Protein AF-A0A3A0BZ25-F1 (afdb_monomer_lite)

Secondary structure (DSSP, 8-state):
--GGG--EEGGG-B-PPPSSTTS----BSEEEEEEEEEPPTT-TTS-SEEEEEEEEEEEEEEEEEEEEEE--EE----TTS---EE-EEEEEEEEEETTEEEEEEEES-----GGGPPEEEEEEEEEEEEEEEEEEEESSSTT---HHHHHHHEEEEEEESSPPPPPEE---EEEEEE--SPPTT-EEEEETTEEEEE-SSEEEEEESSSSSEEEEEE-TTSSS---S--B--BTTB--EEEEEEETTS--SB-SSSEE--EEEEEEETTEEEEEEEEGGGTEEEEEEEEE-SSEEEEEEEEEESS-EEEEEEEEEEEEE-TTT---EEESPBP-SSBTTEEPSSEEEEETTTEEEEEEEEEE--EEEEEEEGGGTEEEEEEESS-EE-TTS-EEE-SEEEEEEEEEEE--------TT--HHHHHHHHHHTGGG--EETTTTEE-SSTTSPP-GGGHHHHHHHHHHH-EEETTEEGGGG-

Sequence (481 aa):
MKMKDMMMDMLQLADHTPPMGDLFSHQRLAFTRALWTERLPGEAQAPQRRIIHSRVLQCHGPARLQRLGVRPAQGYHKCGSYQDLDWITSFRLLVWQEGQWRVHVKNGEVNAALDGQTQWFDLNGITTSAVIIEGRRAGIDNWWPSWNLVSGTFVLEGELLSDLAPRQERTLTSESISLTPAPKGITVERSAGEVRFRTRYLQVGFYLNRAGFSFLGIDESGRGNTDENILFLQAGSFAQGVMLHPVDSWPLAAPILRYEVQGATRVQGNRVTYDLEIPHAGQRYHLEWEIEEDRLMLHATRKATQDVAAWQSSAWFIGLRPTVSPTHVIGKIARTGETGLLELPLLLHAPRYGTLRIETLQGQALWRADTYRPMDLTTSELKLGELPQPEGHYLLPAGTFESVIQFKLVRPALSLAANTPPPIAAAIQKCAFTSLTYRPDTATLSNNGASMHCPICMDNWSAITTRMGKVLPHLHAVDLL

Foldseek 3Di:
DDQFPDKFQLQQAADDAFPVNVPGPSHHQKDKFKFWDADDVLPPVAPRIDIWMKIKGAAQAKWWWFKKWFWWWFFDDAVPDDTDTKGQQWKWKWFDDPNDTDTQDTDNGDDHPDPGDIDMDTSPRDMGRMMIIIRQAMDPVGRYGDRRGNSPTMTIIIGDPDDGDAFADFWAAADAADQPPADPQWDWDDDDQWIWIFHLAWIWIAGFGDGFTPFTFGALPSRRPRPDGQFDDDVQFAQKAWWFAFRRRGTQPHGHGHPPKYYGWHHDNQKIWTWIDSVVQQKIKIWIWGDDNFKIKIKIKIAHPFKTWTLDGFRIKTKGAVVRFLWAKAADWDSHATWQKHADFIWTDGAPGFIWTKGWPDFGWIWGWAQPVSSNIIMIGIGFQWDHHNNRITMRGHGMTIIMMMTGTDWQDADDDPPQDPVRVVVCRNCLVVLLQFERNNLAHDPHNHHDRHPVCVVVQCVNQVRSADPDPPDGSNSSD

Radius of gyration: 23.15 Å; chains: 1; bounding box: 54×55×59 Å

Structure (mmCIF, N/CA/C/O backbone):
data_AF-A0A3A0BZ25-F1
#
_entry.id   AF-A0A3A0BZ25-F1
#
loop_
_atom_site.group_PDB
_atom_site.id
_atom_site.type_symbol
_atom_site.label_atom_id
_atom_site.label_alt_id
_atom_site.label_comp_id
_atom_site.label_asym_id
_atom_site.label_entity_id
_atom_site.label_seq_id
_atom_site.pdbx_PDB_ins_code
_atom_site.Cartn_x
_atom_site.Cartn_y
_atom_site.Cartn_z
_atom_site.occupancy
_atom_site.B_iso_or_equiv
_atom_site.auth_seq_id
_atom_site.auth_comp_id
_atom_site.auth_asym_id
_atom_site.auth_atom_id
_atom_site.pdbx_PDB_model_num
ATOM 1 N N . MET A 1 1 ? 28.198 22.411 -10.133 1.00 39.50 1 MET A N 1
ATOM 2 C CA . MET A 1 1 ? 28.112 21.707 -11.430 1.00 39.50 1 MET A CA 1
ATOM 3 C C . MET A 1 1 ? 26.668 21.248 -11.577 1.00 39.50 1 MET A C 1
ATOM 5 O O . MET A 1 1 ? 26.209 20.529 -10.701 1.00 39.50 1 MET A O 1
ATOM 9 N N . LYS A 1 2 ? 25.897 21.784 -12.534 1.00 39.19 2 LYS A N 1
ATOM 10 C CA . LYS A 1 2 ? 24.473 21.427 -12.681 1.00 39.19 2 LYS A CA 1
ATOM 11 C C . LYS A 1 2 ? 24.388 19.957 -13.113 1.00 39.19 2 LYS A C 1
ATOM 13 O O . LYS A 1 2 ? 25.092 19.577 -14.036 1.00 39.19 2 LYS A O 1
ATOM 18 N N . MET A 1 3 ? 23.542 19.157 -12.467 1.00 53.31 3 MET A N 1
ATOM 19 C CA . MET A 1 3 ? 23.336 17.715 -12.715 1.00 53.31 3 MET A CA 1
ATOM 20 C C . MET A 1 3 ? 22.867 17.349 -14.143 1.00 53.31 3 MET A C 1
ATOM 22 O O . MET A 1 3 ? 22.606 16.181 -14.406 1.00 53.31 3 MET A O 1
ATOM 26 N N . LYS A 1 4 ? 22.730 18.323 -15.051 1.00 49.53 4 LYS A N 1
ATOM 27 C CA . LYS A 1 4 ? 21.923 18.223 -16.273 1.00 49.53 4 LYS A CA 1
ATOM 28 C C . LYS A 1 4 ? 22.543 17.449 -17.443 1.00 49.53 4 LYS A C 1
ATOM 30 O O . LYS A 1 4 ? 21.804 17.180 -18.372 1.00 49.53 4 LYS A O 1
ATOM 35 N N . ASP A 1 5 ? 23.817 17.049 -17.374 1.00 54.12 5 ASP A N 1
ATOM 36 C CA . ASP A 1 5 ? 24.517 16.389 -18.498 1.00 54.12 5 ASP A CA 1
ATOM 37 C C . ASP A 1 5 ? 25.295 15.112 -18.098 1.00 54.12 5 ASP A C 1
ATOM 39 O O . ASP A 1 5 ? 26.156 14.640 -18.841 1.00 54.12 5 ASP A O 1
ATOM 43 N N . MET A 1 6 ? 25.061 14.553 -16.904 1.00 70.62 6 MET A N 1
ATOM 44 C CA . MET A 1 6 ? 25.774 13.352 -16.446 1.00 70.62 6 MET A CA 1
ATOM 45 C C . MET A 1 6 ? 24.875 12.124 -16.575 1.00 70.62 6 MET A C 1
ATOM 47 O O . MET A 1 6 ? 23.896 12.005 -15.838 1.00 70.62 6 MET A O 1
ATOM 51 N N . MET A 1 7 ? 25.228 11.197 -17.475 1.00 85.19 7 MET A N 1
ATOM 52 C CA . MET A 1 7 ? 24.592 9.877 -17.512 1.00 85.19 7 MET A CA 1
ATOM 53 C C . MET A 1 7 ? 24.707 9.214 -16.138 1.00 85.19 7 MET A C 1
ATOM 55 O O . MET A 1 7 ? 25.798 9.117 -15.571 1.00 85.19 7 MET A O 1
ATOM 59 N N . MET A 1 8 ? 23.575 8.766 -15.607 1.00 93.31 8 MET A N 1
ATOM 60 C CA . MET A 1 8 ? 23.477 8.150 -14.287 1.00 93.31 8 MET A CA 1
ATOM 61 C C . MET A 1 8 ? 22.591 6.907 -14.331 1.00 93.31 8 MET A C 1
ATOM 63 O O . MET A 1 8 ? 21.730 6.789 -15.202 1.00 93.31 8 MET A O 1
ATOM 67 N N . ASP A 1 9 ? 22.772 5.998 -13.369 1.00 96.00 9 ASP A N 1
ATOM 68 C CA . ASP A 1 9 ? 21.792 4.936 -13.130 1.00 96.00 9 ASP A CA 1
ATOM 69 C C . ASP A 1 9 ? 20.552 5.544 -12.466 1.00 96.00 9 ASP A C 1
ATOM 71 O O . ASP A 1 9 ? 20.516 5.810 -11.260 1.00 96.00 9 ASP A O 1
ATOM 75 N N . MET A 1 10 ? 19.519 5.751 -13.274 1.00 96.31 10 MET A N 1
ATOM 76 C CA . MET A 1 10 ? 18.239 6.320 -12.880 1.00 96.31 10 MET A CA 1
ATOM 77 C C . MET A 1 10 ? 17.549 5.486 -11.790 1.00 96.31 10 MET A C 1
ATOM 79 O O . MET A 1 10 ? 16.780 6.032 -11.003 1.00 96.31 10 MET A O 1
ATOM 83 N N . LEU A 1 11 ? 17.850 4.184 -11.666 1.00 96.31 11 LEU A N 1
ATOM 84 C CA . LEU A 1 11 ? 17.300 3.325 -10.605 1.00 96.31 11 LEU A CA 1
ATOM 85 C C . LEU A 1 11 ? 17.969 3.530 -9.235 1.00 96.31 11 LEU A C 1
ATOM 87 O O . LEU A 1 11 ? 17.474 3.007 -8.228 1.00 96.31 11 LEU A O 1
ATOM 91 N N . GLN A 1 12 ? 19.076 4.278 -9.184 1.00 94.31 12 GLN A N 1
ATOM 92 C CA . GLN A 1 12 ? 19.750 4.703 -7.950 1.00 94.31 12 GLN A CA 1
ATOM 93 C C . GLN A 1 12 ? 19.468 6.166 -7.603 1.00 94.31 12 GLN A C 1
ATOM 95 O O . GLN A 1 12 ? 19.959 6.644 -6.581 1.00 94.31 12 GLN A O 1
ATOM 100 N N . LEU A 1 13 ? 18.688 6.872 -8.426 1.00 92.62 13 LEU A N 1
ATOM 101 C CA . LEU A 1 13 ? 18.383 8.278 -8.219 1.00 92.62 13 LEU A CA 1
ATOM 102 C C . LEU A 1 13 ? 17.672 8.475 -6.874 1.00 92.62 13 LEU A C 1
ATOM 104 O O . LEU A 1 13 ? 16.565 7.974 -6.647 1.00 92.62 13 LEU A O 1
ATOM 108 N N . ALA A 1 14 ? 18.348 9.191 -5.981 1.00 90.75 14 ALA A N 1
ATOM 109 C CA . ALA A 1 14 ? 17.822 9.563 -4.681 1.00 90.75 14 ALA A CA 1
ATOM 110 C C . ALA A 1 14 ? 16.887 10.770 -4.809 1.00 90.75 14 ALA A C 1
ATOM 112 O O . ALA A 1 14 ? 17.129 11.675 -5.609 1.00 90.75 14 ALA A O 1
ATOM 113 N N . ASP A 1 15 ? 15.842 10.787 -3.991 1.00 88.88 15 ASP A N 1
ATOM 114 C CA . ASP A 1 15 ? 15.071 11.998 -3.741 1.00 88.88 15 ASP A CA 1
ATOM 115 C C . ASP A 1 15 ? 15.826 12.907 -2.751 1.00 88.88 15 ASP A C 1
ATOM 117 O O . ASP A 1 15 ? 16.892 12.567 -2.223 1.00 88.88 15 ASP A O 1
ATOM 121 N N . HIS A 1 16 ? 15.274 14.083 -2.470 1.00 86.44 16 HIS A N 1
ATOM 122 C CA . HIS A 1 16 ? 15.745 14.930 -1.390 1.00 86.44 16 HIS A CA 1
ATOM 123 C C . HIS A 1 16 ? 15.721 14.177 -0.055 1.00 86.44 16 HIS A C 1
ATOM 125 O O . HIS A 1 16 ? 14.785 13.449 0.258 1.00 86.44 16 HIS A O 1
ATOM 131 N N . THR A 1 17 ? 16.722 14.406 0.792 1.00 79.56 17 THR A N 1
ATOM 132 C CA . THR A 1 17 ? 16.660 13.948 2.186 1.00 79.56 17 THR A CA 1
ATOM 133 C C . THR A 1 17 ? 15.542 14.681 2.939 1.00 79.56 17 THR A C 1
ATOM 135 O O . THR A 1 17 ? 15.181 15.788 2.537 1.00 79.56 17 THR A O 1
ATOM 138 N N . PRO A 1 18 ? 14.971 14.138 4.021 1.00 72.06 18 PRO A N 1
ATOM 139 C CA . PRO A 1 18 ? 14.066 14.893 4.884 1.00 72.06 18 PRO A CA 1
ATOM 140 C C . PRO A 1 18 ? 14.797 16.087 5.535 1.00 72.06 18 PRO A C 1
ATOM 142 O O . PRO A 1 18 ? 16.026 16.072 5.633 1.00 72.06 18 PRO A O 1
ATOM 145 N N . PRO A 1 19 ? 14.082 17.138 5.978 1.00 64.62 19 PRO A N 1
ATOM 146 C CA . PRO A 1 19 ? 14.694 18.334 6.569 1.00 64.62 19 PRO A CA 1
ATOM 147 C C . PRO A 1 19 ? 15.485 18.065 7.863 1.00 64.62 19 PRO A C 1
ATOM 149 O O . PRO A 1 19 ? 16.415 18.811 8.159 1.00 64.62 19 PRO A O 1
ATOM 152 N N . MET A 1 20 ? 15.177 16.992 8.601 1.00 64.62 20 MET A N 1
ATOM 153 C CA . MET A 1 20 ? 15.987 16.536 9.739 1.00 64.62 20 MET A CA 1
ATOM 154 C C . MET A 1 20 ? 17.086 15.597 9.230 1.00 64.62 20 MET A C 1
ATOM 156 O O . MET A 1 20 ? 16.900 14.387 9.141 1.00 64.62 20 MET A O 1
ATOM 160 N N . GLY A 1 21 ? 18.190 16.198 8.771 1.00 49.72 21 GLY A N 1
ATOM 161 C CA . GLY A 1 21 ? 19.246 15.556 7.976 1.00 49.72 21 GLY A CA 1
ATOM 162 C C . GLY A 1 21 ? 20.038 14.427 8.651 1.00 49.72 21 GLY A C 1
ATOM 163 O O . GLY A 1 21 ? 20.866 13.811 7.990 1.00 49.72 21 GLY A O 1
ATOM 164 N N . ASP A 1 22 ? 19.787 14.144 9.928 1.00 50.19 22 ASP A N 1
ATOM 165 C CA . ASP A 1 22 ? 20.276 12.982 10.679 1.00 50.19 22 ASP A CA 1
ATOM 166 C C . ASP A 1 22 ? 19.416 11.720 10.466 1.00 50.19 22 ASP A C 1
ATOM 168 O O . ASP A 1 22 ? 19.872 10.598 10.693 1.00 50.19 22 ASP A O 1
ATOM 172 N N . LEU A 1 23 ? 18.194 11.884 9.956 1.00 56.72 23 LEU A N 1
ATOM 173 C CA . LEU A 1 23 ? 17.273 10.805 9.612 1.00 56.72 23 LEU A CA 1
ATOM 174 C C . LEU A 1 23 ? 17.407 10.482 8.120 1.00 56.72 23 LEU A C 1
ATOM 176 O O . LEU A 1 23 ? 16.579 10.861 7.289 1.00 56.72 23 LEU A O 1
ATOM 180 N N . PHE A 1 24 ? 18.496 9.806 7.755 1.00 55.88 24 PHE A N 1
ATOM 181 C CA . PHE A 1 24 ? 18.719 9.352 6.382 1.00 55.88 24 PHE A CA 1
ATOM 182 C C . PHE A 1 24 ? 17.590 8.403 5.942 1.00 55.88 24 PHE A C 1
ATOM 184 O O . PHE A 1 24 ? 17.550 7.243 6.341 1.00 55.88 24 PHE A O 1
ATOM 191 N N . SER A 1 25 ? 16.670 8.878 5.095 1.00 63.22 25 SER A N 1
ATOM 192 C CA . SER A 1 25 ? 15.595 8.035 4.544 1.00 63.22 25 SER A CA 1
ATOM 193 C C . SER A 1 25 ? 16.056 7.157 3.375 1.00 63.22 25 SER A C 1
ATOM 195 O O . SER A 1 25 ? 15.334 6.243 2.989 1.00 63.22 25 SER A O 1
ATOM 197 N N . HIS A 1 26 ? 17.230 7.448 2.788 1.00 67.88 26 HIS A N 1
ATOM 198 C CA . HIS A 1 26 ? 17.757 6.830 1.559 1.00 67.88 26 HIS A CA 1
ATOM 199 C C . HIS A 1 26 ? 16.689 6.637 0.465 1.00 67.88 26 HIS A C 1
ATOM 201 O O . HIS A 1 26 ? 16.748 5.681 -0.312 1.00 67.88 26 HIS A O 1
ATOM 207 N N . GLN A 1 27 ? 15.697 7.535 0.417 1.00 78.94 27 GLN A N 1
ATOM 208 C CA . GLN A 1 27 ? 14.544 7.382 -0.452 1.00 78.94 27 GLN A CA 1
ATOM 209 C C . GLN A 1 27 ? 14.982 7.526 -1.906 1.00 78.94 27 GLN A C 1
ATOM 211 O O . GLN A 1 27 ? 15.635 8.497 -2.285 1.00 78.94 27 GLN A O 1
ATOM 216 N N . ARG A 1 28 ? 14.633 6.531 -2.716 1.00 89.38 28 ARG A N 1
ATOM 217 C CA . ARG A 1 28 ? 14.903 6.509 -4.152 1.00 89.38 28 ARG A CA 1
ATOM 218 C C . ARG A 1 28 ? 13.609 6.727 -4.907 1.00 89.38 28 ARG A C 1
ATOM 220 O O . ARG A 1 28 ? 12.548 6.315 -4.442 1.00 89.38 28 ARG A O 1
ATOM 227 N N . LEU A 1 29 ? 13.724 7.295 -6.101 1.00 92.25 29 LEU A N 1
ATOM 228 C CA . LEU A 1 29 ? 12.601 7.381 -7.038 1.00 92.25 29 LEU A CA 1
ATOM 229 C C . LEU A 1 29 ? 12.231 6.021 -7.634 1.00 92.25 29 LEU A C 1
ATOM 231 O O . LEU A 1 29 ? 11.152 5.851 -8.201 1.00 92.25 29 LEU A O 1
ATOM 235 N N . ALA A 1 30 ? 13.143 5.053 -7.527 1.00 94.31 30 ALA A N 1
ATOM 236 C CA . ALA A 1 30 ? 12.911 3.696 -7.964 1.00 94.31 30 ALA A CA 1
ATOM 237 C C . ALA A 1 30 ? 12.588 2.762 -6.800 1.00 94.31 30 ALA A C 1
ATOM 239 O O . ALA A 1 30 ? 13.326 2.665 -5.814 1.00 94.31 30 ALA A O 1
ATOM 240 N N . PHE A 1 31 ? 11.533 1.986 -6.986 1.00 92.44 31 PHE A N 1
ATOM 241 C CA . PHE A 1 31 ? 11.066 0.965 -6.062 1.00 92.44 31 PHE A CA 1
ATOM 242 C C . PHE A 1 31 ? 10.776 -0.312 -6.845 1.00 92.44 31 PHE A C 1
ATOM 244 O O . PHE A 1 31 ? 10.753 -0.327 -8.075 1.00 92.44 31 PHE A O 1
ATOM 251 N N . THR A 1 32 ? 10.620 -1.414 -6.133 1.00 94.12 32 THR A N 1
ATOM 252 C CA . THR A 1 32 ? 10.152 -2.661 -6.736 1.00 94.12 32 THR A CA 1
ATOM 253 C C . THR A 1 32 ? 8.692 -2.827 -6.333 1.00 94.12 32 THR A C 1
ATOM 255 O O . THR A 1 32 ? 8.269 -2.245 -5.336 1.00 94.12 32 THR A O 1
ATOM 258 N N . ARG A 1 33 ? 7.903 -3.565 -7.109 1.00 93.19 33 ARG A N 1
ATOM 259 C CA . ARG A 1 33 ? 6.533 -3.935 -6.744 1.00 93.19 33 ARG A CA 1
ATOM 260 C C . ARG A 1 33 ? 6.177 -5.321 -7.251 1.00 93.19 33 ARG A C 1
ATOM 262 O O . ARG A 1 33 ? 6.796 -5.808 -8.196 1.00 93.19 33 ARG A O 1
ATOM 269 N N . ALA A 1 34 ? 5.188 -5.942 -6.625 1.00 95.75 34 ALA A N 1
ATOM 270 C CA . ALA A 1 34 ? 4.682 -7.256 -6.994 1.00 95.75 34 ALA A CA 1
ATOM 271 C C . ALA A 1 34 ? 3.351 -7.107 -7.740 1.00 95.75 34 ALA A C 1
ATOM 273 O O . ALA A 1 34 ? 2.472 -6.361 -7.311 1.00 95.75 34 ALA A O 1
ATOM 274 N N . LEU A 1 35 ? 3.203 -7.813 -8.859 1.00 96.44 35 LEU A N 1
ATOM 275 C CA . LEU A 1 35 ? 2.036 -7.723 -9.736 1.00 96.44 35 LEU A CA 1
ATOM 276 C C . LEU A 1 35 ? 1.460 -9.105 -9.999 1.00 96.44 35 LEU A C 1
ATOM 278 O O . LEU A 1 35 ? 2.201 -10.045 -10.291 1.00 96.44 35 LEU A O 1
ATOM 282 N N . TRP A 1 36 ? 0.138 -9.204 -10.000 1.00 97.56 36 TRP A N 1
ATOM 283 C CA . TRP A 1 36 ? -0.544 -10.299 -10.666 1.00 97.56 36 TRP A CA 1
ATOM 284 C C . TRP A 1 36 ? -0.521 -10.088 -12.172 1.00 97.56 36 TRP A C 1
ATOM 286 O O . TRP A 1 36 ? -0.922 -9.043 -12.678 1.00 97.56 36 TRP A O 1
ATOM 296 N N . THR A 1 37 ? -0.098 -11.110 -12.903 1.00 96.62 37 THR A N 1
ATOM 297 C CA . THR A 1 37 ? -0.050 -11.068 -14.361 1.00 96.62 37 THR A CA 1
ATOM 298 C C . THR A 1 37 ? -0.545 -12.368 -14.972 1.00 96.62 37 THR A C 1
ATOM 300 O O . THR A 1 37 ? -0.518 -13.432 -14.342 1.00 96.62 37 THR A O 1
ATOM 303 N N . GLU A 1 38 ? -0.979 -12.269 -16.221 1.00 96.00 38 GLU A N 1
ATOM 304 C CA . GLU A 1 38 ? -1.323 -13.406 -17.061 1.00 96.00 38 GLU A CA 1
ATOM 305 C C . GLU A 1 38 ? -0.160 -13.772 -17.989 1.00 96.00 38 GLU A C 1
ATOM 307 O O . GLU A 1 38 ? 0.873 -13.091 -18.055 1.00 96.00 38 GLU A O 1
ATOM 312 N N . ARG A 1 39 ? -0.327 -14.881 -18.709 1.00 95.75 39 ARG A N 1
ATOM 313 C CA . ARG A 1 39 ? 0.593 -15.285 -19.773 1.00 95.75 39 ARG A CA 1
ATOM 314 C C . ARG A 1 39 ? 0.607 -14.240 -20.883 1.00 95.75 39 ARG A C 1
ATOM 316 O O . ARG A 1 39 ? -0.436 -13.870 -21.413 1.00 95.75 39 ARG A O 1
ATOM 323 N N . LEU A 1 40 ? 1.801 -13.839 -21.295 1.00 94.56 40 LEU A N 1
ATOM 324 C CA . LEU A 1 40 ? 2.005 -13.099 -22.539 1.00 94.56 40 LEU A CA 1
ATOM 325 C C . LEU A 1 40 ? 2.285 -14.061 -23.707 1.00 94.56 40 LEU A C 1
ATOM 327 O O . LEU A 1 40 ? 2.676 -15.211 -23.481 1.00 94.56 40 LEU A O 1
ATOM 331 N N . PRO A 1 41 ? 2.164 -13.604 -24.970 1.00 93.06 41 PRO A N 1
ATOM 332 C CA . PRO A 1 41 ? 2.653 -14.367 -26.115 1.00 93.06 41 PRO A CA 1
ATOM 333 C C . PRO A 1 41 ? 4.122 -14.774 -25.917 1.00 93.06 41 PRO A C 1
ATOM 335 O O . PRO A 1 41 ? 4.974 -13.906 -25.680 1.00 93.06 41 PRO A O 1
ATOM 338 N N . GLY A 1 42 ? 4.387 -16.084 -25.997 1.00 90.69 42 GLY A N 1
ATOM 339 C CA . GLY A 1 42 ? 5.683 -16.717 -25.704 1.00 90.69 42 GLY A CA 1
ATOM 340 C C . GLY A 1 42 ? 5.778 -17.410 -24.333 1.00 90.69 42 GLY A C 1
ATOM 341 O O . GLY A 1 42 ? 6.730 -18.141 -24.090 1.00 90.69 42 GLY A O 1
ATOM 342 N N . GLU A 1 43 ? 4.790 -17.254 -23.446 1.00 95.69 43 GLU A N 1
ATOM 343 C CA . GLU A 1 43 ? 4.816 -17.792 -22.072 1.00 95.69 43 GLU A CA 1
ATOM 344 C C . GLU A 1 43 ? 3.908 -19.025 -21.879 1.00 95.69 43 GLU A C 1
ATOM 346 O O . GLU A 1 43 ? 3.248 -19.171 -20.850 1.00 95.69 43 GLU A O 1
ATOM 351 N N . ALA A 1 44 ? 3.838 -19.930 -22.862 1.00 94.25 44 ALA A N 1
ATOM 352 C CA . ALA A 1 44 ? 2.912 -21.073 -22.824 1.00 94.25 44 ALA A CA 1
ATOM 353 C C . ALA A 1 44 ? 3.112 -21.990 -21.597 1.00 94.25 44 ALA A C 1
ATOM 355 O O . ALA A 1 44 ? 2.148 -22.557 -21.082 1.00 94.25 44 ALA A O 1
ATOM 356 N N . GLN A 1 45 ? 4.352 -22.099 -21.108 1.00 94.75 45 GLN A N 1
ATOM 357 C CA . GLN A 1 45 ? 4.716 -22.905 -19.937 1.00 94.75 45 GLN A CA 1
ATOM 358 C C . GLN A 1 45 ? 4.567 -22.168 -18.596 1.00 94.75 45 GLN A C 1
ATOM 360 O O . GLN A 1 45 ? 4.707 -22.795 -17.547 1.00 94.75 45 GLN A O 1
ATOM 365 N N . ALA A 1 46 ? 4.304 -20.857 -18.590 1.00 96.31 46 ALA A N 1
ATOM 366 C CA . ALA A 1 46 ? 4.102 -20.124 -17.343 1.00 96.31 46 ALA A CA 1
ATOM 367 C C . ALA A 1 46 ? 2.764 -20.518 -16.696 1.00 96.31 46 ALA A C 1
ATOM 369 O O . ALA A 1 46 ? 1.845 -20.932 -17.404 1.00 96.31 46 ALA A O 1
ATOM 370 N N . PRO A 1 47 ? 2.567 -20.370 -15.377 1.00 96.06 47 PRO A N 1
ATOM 371 C CA . PRO A 1 47 ? 1.228 -20.458 -14.796 1.00 96.06 47 PRO A CA 1
ATOM 372 C C . PRO A 1 47 ? 0.276 -19.433 -15.438 1.00 96.06 47 PRO A C 1
ATOM 374 O O . PRO A 1 47 ? 0.708 -18.347 -15.825 1.00 96.06 47 PRO A O 1
ATOM 377 N N . GLN A 1 48 ? -1.014 -19.774 -15.564 1.00 94.75 48 GLN A N 1
ATOM 378 C CA . GLN A 1 48 ? -2.009 -18.905 -16.217 1.00 94.75 48 GLN A CA 1
ATOM 379 C C . GLN A 1 48 ? -2.098 -17.531 -15.550 1.00 94.75 48 GLN A C 1
ATOM 381 O O . GLN A 1 48 ? -2.193 -16.522 -16.240 1.00 94.75 48 GLN A O 1
ATOM 386 N N . ARG A 1 49 ? -2.035 -17.514 -14.216 1.00 94.19 49 ARG A N 1
ATOM 387 C CA . ARG A 1 49 ? -2.037 -16.317 -13.383 1.00 94.19 49 ARG A CA 1
ATOM 388 C C . ARG A 1 49 ? -0.962 -16.480 -12.322 1.00 94.19 49 ARG A C 1
ATOM 390 O O . ARG A 1 49 ? -0.952 -17.492 -11.622 1.00 94.19 49 ARG A O 1
ATOM 397 N N . ARG A 1 50 ? -0.046 -15.522 -12.227 1.00 95.75 50 ARG A N 1
ATOM 398 C CA . ARG A 1 50 ? 1.114 -15.604 -11.329 1.00 95.75 50 ARG A CA 1
ATOM 399 C C . ARG A 1 50 ? 1.518 -14.240 -10.806 1.00 95.75 50 ARG A C 1
ATOM 401 O O . ARG A 1 50 ? 1.145 -13.225 -11.388 1.00 95.75 50 ARG A O 1
ATOM 408 N N . ILE A 1 51 ? 2.311 -14.252 -9.743 1.00 96.69 51 ILE A N 1
ATOM 409 C CA . ILE A 1 51 ? 2.991 -13.059 -9.254 1.00 96.69 51 ILE A CA 1
ATOM 410 C C . ILE A 1 51 ? 4.317 -12.920 -10.001 1.00 96.69 51 ILE A C 1
ATOM 412 O O . ILE A 1 51 ? 5.081 -13.880 -10.101 1.00 96.69 51 ILE A O 1
ATOM 416 N N . ILE A 1 52 ? 4.583 -11.723 -10.507 1.00 97.44 52 ILE A N 1
ATOM 417 C CA . ILE A 1 52 ? 5.910 -11.287 -10.946 1.00 97.44 52 ILE A CA 1
ATOM 418 C C . ILE A 1 52 ? 6.330 -10.064 -10.139 1.00 97.44 52 ILE A C 1
ATOM 420 O O . ILE A 1 52 ? 5.502 -9.424 -9.489 1.00 97.44 52 ILE A O 1
ATOM 424 N N . HIS A 1 53 ? 7.608 -9.713 -10.221 1.00 97.38 53 HIS A N 1
ATOM 425 C CA . HIS A 1 53 ? 8.116 -8.478 -9.649 1.00 97.38 53 HIS A CA 1
ATOM 426 C C . HIS A 1 53 ? 8.590 -7.536 -10.750 1.00 97.38 53 HIS A C 1
ATOM 428 O O . HIS A 1 53 ? 9.158 -7.960 -11.762 1.00 97.38 53 HIS A O 1
ATOM 434 N N . SER A 1 54 ? 8.378 -6.247 -10.520 1.00 97.38 54 SER A N 1
ATOM 435 C CA . SER A 1 54 ? 8.734 -5.190 -11.457 1.00 97.38 54 SER A CA 1
ATOM 436 C C . SER A 1 54 ? 9.547 -4.117 -10.764 1.00 97.38 54 SER A C 1
ATOM 438 O O . SER A 1 54 ? 9.189 -3.675 -9.672 1.00 97.38 54 SER A O 1
ATOM 440 N N . ARG A 1 55 ? 10.625 -3.673 -11.408 1.00 97.38 55 ARG A N 1
ATOM 441 C CA . ARG A 1 55 ? 11.382 -2.496 -10.989 1.00 97.38 55 ARG A CA 1
ATOM 442 C C . ARG A 1 55 ? 10.761 -1.272 -11.648 1.00 97.38 55 ARG A C 1
ATOM 444 O O . ARG A 1 55 ? 10.631 -1.232 -12.866 1.00 97.38 55 ARG A O 1
ATOM 451 N N . VAL A 1 56 ? 10.357 -0.296 -10.852 1.00 96.75 56 VAL A N 1
ATOM 452 C CA . VAL A 1 56 ? 9.655 0.903 -11.313 1.00 96.75 56 VAL A CA 1
ATOM 453 C C . VAL A 1 56 ? 10.511 2.129 -11.046 1.00 96.75 56 VAL A C 1
ATOM 455 O O . VAL A 1 56 ? 11.187 2.188 -10.023 1.00 96.75 56 VAL A O 1
ATOM 458 N N . LEU A 1 57 ? 10.465 3.100 -11.956 1.00 96.38 57 LEU A N 1
ATOM 459 C CA . LEU A 1 57 ? 11.037 4.433 -11.791 1.00 96.38 57 LEU A CA 1
ATOM 460 C C . LEU A 1 57 ? 9.921 5.479 -11.885 1.00 96.38 57 LEU A C 1
ATOM 462 O O . LEU A 1 57 ? 9.189 5.503 -12.876 1.00 96.38 57 LEU A O 1
ATOM 466 N N . GLN A 1 58 ? 9.824 6.339 -10.870 1.00 94.12 58 GLN A N 1
ATOM 467 C CA . GLN A 1 58 ? 8.843 7.425 -10.779 1.00 94.12 58 GLN A CA 1
ATOM 468 C C . GLN A 1 58 ? 9.565 8.767 -10.920 1.00 94.12 58 GLN A C 1
ATOM 470 O O . GLN A 1 58 ? 10.119 9.279 -9.948 1.00 94.12 58 GLN A O 1
ATOM 475 N N . CYS A 1 59 ? 9.629 9.335 -12.121 1.00 92.06 59 CYS A N 1
ATOM 476 C CA . CYS A 1 59 ? 10.284 10.628 -12.283 1.00 92.06 59 CYS A CA 1
ATOM 477 C C . CYS A 1 59 ? 9.324 11.763 -11.902 1.00 92.06 59 CYS A C 1
ATOM 479 O O . CYS A 1 59 ? 8.145 11.736 -12.232 1.00 92.06 59 CYS A O 1
ATOM 481 N N . HIS A 1 60 ? 9.849 12.809 -11.259 1.00 90.94 60 HIS A N 1
ATOM 482 C CA . HIS A 1 60 ? 9.081 14.030 -10.963 1.00 90.94 60 HIS A CA 1
ATOM 483 C C . HIS A 1 60 ? 8.756 14.856 -12.219 1.00 90.94 60 HIS A C 1
ATOM 485 O O . HIS A 1 60 ? 7.961 15.785 -12.167 1.00 90.94 60 HIS A O 1
ATOM 491 N N . GLY A 1 61 ? 9.398 14.535 -13.337 1.00 90.75 61 GLY A N 1
ATOM 492 C CA . GLY A 1 61 ? 9.185 15.133 -14.643 1.00 90.75 61 GLY A CA 1
ATOM 493 C C . GLY A 1 61 ? 9.918 14.315 -15.708 1.00 90.75 61 GLY A C 1
ATOM 494 O O . GLY A 1 61 ? 10.386 13.213 -15.413 1.00 90.75 61 GLY A O 1
ATOM 495 N N . PRO A 1 62 ? 10.017 14.808 -16.951 1.00 94.00 62 PRO A N 1
ATOM 496 C CA . PRO A 1 62 ? 10.606 14.043 -18.042 1.00 94.00 62 PRO A CA 1
ATOM 497 C C . PRO A 1 62 ? 12.074 13.659 -17.794 1.00 94.00 62 PRO A C 1
ATOM 499 O O . PRO A 1 62 ? 12.891 14.469 -17.349 1.00 94.00 62 PRO A O 1
ATOM 502 N N . ALA A 1 63 ? 12.416 12.428 -18.156 1.00 95.31 63 ALA A N 1
ATOM 503 C CA . ALA A 1 63 ? 13.765 11.885 -18.194 1.00 95.31 63 ALA A CA 1
ATOM 504 C C . ALA A 1 63 ? 14.048 11.295 -19.579 1.00 95.31 63 ALA A C 1
ATOM 506 O O . ALA A 1 63 ? 13.141 10.784 -20.240 1.00 95.31 63 ALA A O 1
ATOM 507 N N . ARG A 1 64 ? 15.310 11.354 -20.007 1.00 97.31 64 ARG A N 1
ATOM 508 C CA . ARG A 1 64 ? 15.790 10.752 -21.254 1.00 97.31 64 ARG A CA 1
ATOM 509 C C . ARG A 1 64 ? 16.580 9.489 -20.934 1.00 97.31 64 ARG A C 1
ATOM 511 O O . ARG A 1 64 ? 17.575 9.552 -20.216 1.00 97.31 64 ARG A O 1
ATOM 518 N N . LEU A 1 65 ? 16.142 8.348 -21.459 1.00 97.62 65 LEU A N 1
ATOM 519 C CA . LEU A 1 65 ? 16.728 7.035 -21.188 1.00 97.62 65 LEU A CA 1
ATOM 520 C C . LEU A 1 65 ? 17.585 6.577 -22.366 1.00 97.62 65 LEU A C 1
ATOM 522 O O . LEU A 1 65 ? 17.135 6.603 -23.509 1.00 97.62 65 LEU A O 1
ATOM 526 N N . GLN A 1 66 ? 18.805 6.132 -22.082 1.00 97.44 66 GLN A N 1
ATOM 527 C CA . GLN A 1 66 ? 19.789 5.742 -23.090 1.00 97.44 66 GLN A CA 1
ATOM 528 C C . GLN A 1 66 ? 19.879 4.230 -23.243 1.00 97.44 66 GLN A C 1
ATOM 530 O O . GLN A 1 66 ? 19.739 3.722 -24.347 1.00 97.44 66 GLN A O 1
ATOM 535 N N . ARG A 1 67 ? 20.076 3.488 -22.149 1.00 97.12 67 ARG A N 1
ATOM 536 C CA . ARG A 1 67 ? 20.219 2.026 -22.209 1.00 97.12 67 ARG A CA 1
ATOM 537 C C . ARG A 1 67 ? 19.764 1.332 -20.933 1.00 97.12 67 ARG A C 1
ATOM 539 O O . ARG A 1 67 ? 19.878 1.877 -19.838 1.00 97.12 67 ARG A O 1
ATOM 546 N N . LEU A 1 68 ? 19.280 0.104 -21.083 1.00 98.00 68 LEU A N 1
ATOM 547 C CA . LEU A 1 68 ? 18.943 -0.807 -19.994 1.00 98.00 68 LEU A CA 1
ATOM 548 C C . LEU A 1 68 ? 20.022 -1.887 -19.879 1.00 98.00 68 LEU A C 1
ATOM 550 O O . LEU A 1 68 ? 20.272 -2.620 -20.831 1.00 98.00 68 LEU A O 1
ATOM 554 N N . GLY A 1 69 ? 20.632 -2.000 -18.709 1.00 96.25 69 GLY A N 1
ATOM 555 C CA . GLY A 1 69 ? 21.542 -3.068 -18.327 1.00 96.25 69 GLY A CA 1
ATOM 556 C C . GLY A 1 69 ? 20.820 -4.173 -17.557 1.00 96.25 69 GLY A C 1
ATOM 557 O O . GLY A 1 69 ? 19.983 -3.895 -16.696 1.00 96.25 69 GLY A O 1
ATOM 558 N N . VAL A 1 70 ? 21.169 -5.425 -17.844 1.00 95.94 70 VAL A N 1
ATOM 559 C CA . VAL A 1 70 ? 20.681 -6.627 -17.154 1.00 95.94 70 VAL A CA 1
ATOM 560 C C . VAL A 1 70 ? 21.886 -7.438 -16.683 1.00 95.94 70 VAL A C 1
ATOM 562 O O . VAL A 1 70 ? 22.760 -7.770 -17.484 1.00 95.94 70 VAL A O 1
ATOM 565 N N . ARG A 1 71 ? 21.948 -7.752 -15.386 1.00 94.00 71 ARG A N 1
ATOM 566 C CA . ARG A 1 71 ? 23.028 -8.545 -14.774 1.00 94.00 71 ARG A CA 1
ATOM 567 C C . ARG A 1 71 ? 22.503 -9.533 -13.721 1.00 94.00 71 ARG A C 1
ATOM 569 O O . ARG A 1 71 ? 21.393 -9.336 -13.212 1.00 94.00 71 ARG A O 1
ATOM 576 N N . PRO A 1 72 ? 23.284 -10.565 -13.356 1.00 93.56 72 PRO A N 1
ATOM 577 C CA . PRO A 1 72 ? 22.965 -11.415 -12.213 1.00 93.56 72 PRO A CA 1
ATOM 578 C C . PRO A 1 72 ? 22.845 -10.613 -10.909 1.00 93.56 72 PRO A C 1
ATOM 580 O O . PRO A 1 72 ? 23.537 -9.611 -10.717 1.00 93.56 72 PRO A O 1
ATOM 583 N N . ALA A 1 73 ? 21.969 -11.055 -10.011 1.00 93.06 73 ALA A N 1
ATOM 584 C CA . ALA A 1 73 ? 21.764 -10.455 -8.694 1.00 93.06 73 ALA A CA 1
ATOM 585 C C . ALA A 1 73 ? 21.319 -11.516 -7.677 1.00 93.06 73 ALA A C 1
ATOM 587 O O . ALA A 1 73 ? 21.187 -12.691 -8.007 1.00 93.06 73 ALA A O 1
ATOM 588 N N . GLN A 1 74 ? 21.103 -11.117 -6.423 1.00 91.88 74 GLN A N 1
ATOM 589 C CA . GLN A 1 74 ? 20.647 -12.045 -5.387 1.00 91.88 74 GLN A CA 1
ATOM 590 C C . GLN A 1 74 ? 19.264 -12.614 -5.728 1.00 91.88 74 GLN A C 1
ATOM 592 O O . GLN A 1 74 ? 18.316 -11.858 -5.939 1.00 91.88 74 GLN A O 1
ATOM 597 N N . GLY A 1 75 ? 19.150 -13.942 -5.743 1.00 90.00 75 GLY A N 1
ATOM 598 C CA . GLY A 1 75 ? 17.884 -14.649 -5.912 1.00 90.00 75 GLY A CA 1
ATOM 599 C C . GLY A 1 75 ? 16.993 -14.616 -4.664 1.00 90.00 75 GLY A C 1
ATOM 600 O O . GLY A 1 75 ? 17.192 -13.838 -3.720 1.00 90.00 75 GLY A O 1
ATOM 601 N N . TYR A 1 76 ? 15.976 -15.482 -4.649 1.00 86.50 76 TYR A N 1
ATOM 602 C CA . TYR A 1 76 ? 15.117 -15.639 -3.479 1.00 86.50 76 TYR A CA 1
ATOM 603 C C . TYR A 1 76 ? 15.895 -16.262 -2.315 1.00 86.50 76 TYR A C 1
ATOM 605 O O . TYR A 1 76 ? 16.529 -17.305 -2.459 1.00 86.50 76 TYR A O 1
ATOM 613 N N . HIS A 1 77 ? 15.811 -15.648 -1.136 1.00 77.12 77 HIS A N 1
ATOM 614 C CA . HIS A 1 77 ? 16.399 -16.220 0.068 1.00 77.12 77 HIS A CA 1
ATOM 615 C C . HIS A 1 77 ? 15.507 -17.348 0.600 1.00 77.12 77 HIS A C 1
ATOM 617 O O . HIS A 1 77 ? 14.406 -17.095 1.097 1.00 77.12 77 HIS A O 1
ATOM 623 N N . LYS A 1 78 ? 15.979 -18.595 0.509 1.00 71.88 78 LYS A N 1
ATOM 624 C CA . LYS A 1 78 ? 15.283 -19.770 1.046 1.00 71.88 78 LYS A CA 1
ATOM 625 C C . LYS A 1 78 ? 15.765 -19.985 2.488 1.00 71.88 78 LYS A C 1
ATOM 627 O O . LYS A 1 78 ? 16.959 -19.933 2.769 1.00 71.88 78 LYS A O 1
ATOM 632 N N . CYS A 1 79 ? 14.837 -20.158 3.433 1.00 62.69 79 CYS A N 1
ATOM 633 C CA . CYS A 1 79 ? 15.182 -20.339 4.848 1.00 62.69 79 CYS A CA 1
ATOM 634 C C . CYS A 1 79 ? 16.145 -21.532 5.008 1.00 62.69 79 CYS A C 1
ATOM 636 O O . CYS A 1 79 ? 15.818 -22.640 4.588 1.00 62.69 79 CYS A O 1
ATOM 638 N N . GLY A 1 80 ? 17.333 -21.292 5.575 1.00 59.91 80 GLY A N 1
ATOM 639 C CA . GLY A 1 80 ? 18.369 -22.314 5.761 1.00 59.91 80 GLY A CA 1
ATOM 640 C C . GLY A 1 80 ? 19.261 -22.602 4.542 1.00 59.91 80 GLY A C 1
ATOM 641 O O . GLY A 1 80 ? 20.062 -23.530 4.619 1.00 59.91 80 GLY A O 1
ATOM 642 N N . SER A 1 81 ? 19.160 -21.844 3.440 1.00 55.78 81 SER A N 1
ATOM 643 C CA . SER A 1 81 ? 20.011 -22.019 2.251 1.00 55.78 81 SER A CA 1
ATOM 644 C C . SER A 1 81 ? 21.126 -20.973 2.129 1.00 55.78 81 SER A C 1
ATOM 646 O O . SER A 1 81 ? 21.076 -19.892 2.722 1.00 55.78 81 SER A O 1
ATOM 648 N N . TYR A 1 82 ? 22.116 -21.289 1.288 1.00 64.38 82 TYR A N 1
ATOM 649 C CA . TYR A 1 82 ? 23.066 -20.322 0.734 1.00 64.38 82 TYR A CA 1
ATOM 650 C C . TYR A 1 82 ? 22.315 -19.241 -0.074 1.00 64.38 82 TYR A C 1
ATOM 652 O O . TYR A 1 82 ? 21.214 -19.489 -0.576 1.00 64.38 82 TYR A O 1
ATOM 660 N N . GLN A 1 83 ? 22.868 -18.025 -0.155 1.00 70.94 83 GLN A N 1
ATOM 661 C CA . GLN A 1 83 ? 22.342 -16.980 -1.037 1.00 70.94 83 GLN A CA 1
ATOM 662 C C . GLN A 1 83 ? 22.866 -17.216 -2.454 1.00 70.94 83 GLN A C 1
ATOM 664 O O . GLN A 1 83 ? 24.017 -16.894 -2.744 1.00 70.94 83 GLN A O 1
ATOM 669 N N . ASP A 1 84 ? 22.019 -17.754 -3.328 1.00 82.69 84 ASP A N 1
ATOM 670 C CA . ASP A 1 84 ? 22.380 -17.979 -4.726 1.00 82.69 84 ASP A CA 1
ATOM 671 C C . ASP A 1 84 ? 22.259 -16.685 -5.545 1.00 82.69 84 ASP A C 1
ATOM 673 O O . ASP A 1 84 ? 21.316 -15.897 -5.385 1.00 82.69 84 ASP A O 1
ATOM 677 N N . LEU A 1 85 ? 23.219 -16.472 -6.448 1.00 89.38 85 LEU A N 1
ATOM 678 C CA . LEU A 1 85 ? 23.052 -15.513 -7.533 1.00 89.38 85 LEU A CA 1
ATOM 679 C C . LEU A 1 85 ? 22.122 -16.126 -8.583 1.00 89.38 85 LEU A C 1
ATOM 681 O O . LEU A 1 85 ? 22.326 -17.252 -9.028 1.00 89.38 85 LEU A O 1
ATOM 685 N N . ASP A 1 86 ? 21.117 -15.361 -8.985 1.00 92.19 86 ASP A N 1
ATOM 686 C CA . ASP A 1 86 ? 20.159 -15.702 -10.032 1.00 92.19 86 ASP A CA 1
ATOM 687 C C . ASP A 1 86 ? 20.240 -14.640 -11.144 1.00 92.19 86 ASP A C 1
ATOM 689 O O . ASP A 1 86 ? 20.935 -13.625 -11.021 1.00 92.19 86 ASP A O 1
ATOM 693 N N . TRP A 1 87 ? 19.552 -14.860 -12.258 1.00 93.81 87 TRP A N 1
ATOM 694 C CA . TRP A 1 87 ? 19.516 -13.938 -13.389 1.00 93.81 87 TRP A CA 1
ATOM 695 C C . TRP A 1 87 ? 18.133 -13.913 -14.031 1.00 93.81 87 TRP A C 1
ATOM 697 O O . TRP A 1 87 ? 17.360 -14.864 -13.954 1.00 93.81 87 TRP A O 1
ATOM 707 N N . ILE A 1 88 ? 17.813 -12.802 -14.688 1.00 96.12 88 ILE A N 1
ATOM 708 C CA . ILE A 1 88 ? 16.585 -12.676 -15.469 1.00 96.12 88 ILE A CA 1
ATOM 709 C C . ILE A 1 88 ? 16.812 -13.293 -16.849 1.00 96.12 88 ILE A C 1
ATOM 711 O O . ILE A 1 88 ? 17.756 -12.922 -17.540 1.00 96.12 88 ILE A O 1
ATOM 715 N N . THR A 1 89 ? 15.931 -14.209 -17.253 1.00 95.69 89 THR A N 1
ATOM 716 C CA . THR A 1 89 ? 15.937 -14.861 -18.576 1.00 95.69 89 THR A CA 1
ATOM 717 C C . THR A 1 89 ? 14.902 -14.267 -19.526 1.00 95.69 89 THR A C 1
ATOM 719 O O . THR A 1 89 ? 15.019 -14.430 -20.736 1.00 95.69 89 THR A O 1
ATOM 722 N N . SER A 1 90 ? 13.900 -13.550 -19.008 1.00 96.75 90 SER A N 1
ATOM 723 C CA . SER A 1 90 ? 12.939 -12.798 -19.818 1.00 96.75 90 SER A CA 1
ATOM 724 C C . SER A 1 90 ? 12.444 -11.559 -19.079 1.00 96.75 90 SER A C 1
ATOM 726 O O . SER A 1 90 ? 12.148 -11.618 -17.882 1.00 96.75 90 SER A O 1
ATOM 728 N N . PHE A 1 91 ? 12.314 -10.446 -19.801 1.00 97.69 91 PHE A N 1
ATOM 729 C CA . PHE A 1 91 ? 11.785 -9.191 -19.275 1.00 97.69 91 PHE A CA 1
ATOM 730 C C . PHE A 1 91 ? 11.053 -8.374 -20.344 1.00 97.69 91 PHE A C 1
ATOM 732 O O . PHE A 1 91 ? 11.170 -8.613 -21.550 1.00 97.69 91 PHE A O 1
ATOM 739 N N . ARG A 1 92 ? 10.329 -7.350 -19.894 1.00 97.88 92 ARG A N 1
ATOM 740 C CA . ARG A 1 92 ? 9.903 -6.237 -20.749 1.00 97.88 92 ARG A CA 1
ATOM 741 C C . ARG A 1 92 ? 10.051 -4.908 -20.020 1.00 97.88 92 ARG A C 1
ATOM 743 O O . ARG A 1 92 ? 9.897 -4.857 -18.805 1.00 97.88 92 ARG A O 1
ATOM 750 N N . LEU A 1 93 ? 10.334 -3.854 -20.773 1.00 98.38 93 LEU A N 1
ATOM 751 C CA . LEU A 1 93 ? 10.363 -2.474 -20.311 1.00 98.38 93 LEU A CA 1
ATOM 752 C C . LEU A 1 93 ? 9.178 -1.733 -20.929 1.00 98.38 93 LEU A C 1
ATOM 754 O O . LEU A 1 93 ? 9.012 -1.720 -22.152 1.00 98.38 93 LEU A O 1
ATOM 758 N N . LEU A 1 94 ? 8.372 -1.118 -20.072 1.00 98.50 94 LEU A N 1
ATOM 759 C CA . LEU A 1 94 ? 7.284 -0.226 -20.431 1.00 98.50 94 LEU A CA 1
ATOM 760 C C . LEU A 1 94 ? 7.662 1.207 -20.060 1.00 98.50 94 LEU A C 1
ATOM 762 O O . LEU A 1 94 ? 8.261 1.442 -19.010 1.00 98.50 94 LEU A O 1
ATOM 766 N N . VAL A 1 95 ? 7.277 2.152 -20.909 1.00 98.00 95 VAL A N 1
ATOM 767 C CA . VAL A 1 95 ? 7.427 3.593 -20.681 1.00 98.00 95 VAL A CA 1
ATOM 768 C C . VAL A 1 95 ? 6.059 4.260 -20.664 1.00 98.00 95 VAL A C 1
ATOM 770 O O . VAL A 1 95 ? 5.148 3.833 -21.380 1.00 98.00 95 VAL A O 1
ATOM 773 N N . TRP A 1 96 ? 5.918 5.309 -19.859 1.00 97.56 96 TRP A N 1
ATOM 774 C CA . TRP A 1 96 ? 4.718 6.138 -19.843 1.00 97.56 96 TRP A CA 1
ATOM 775 C C . TRP A 1 96 ? 4.823 7.236 -20.898 1.00 97.56 96 TRP A C 1
ATOM 777 O O . TRP A 1 96 ? 5.745 8.059 -20.859 1.00 97.56 96 TRP A O 1
ATOM 787 N N . GLN A 1 97 ? 3.900 7.240 -21.856 1.00 93.50 97 GLN A N 1
ATOM 788 C CA . GLN A 1 97 ? 3.826 8.237 -22.921 1.00 93.50 97 GLN A CA 1
ATOM 789 C C . GLN A 1 97 ? 2.368 8.557 -23.222 1.00 93.50 97 GLN A C 1
ATOM 791 O O . GLN A 1 97 ? 1.558 7.647 -23.376 1.00 93.50 97 GLN A O 1
ATOM 796 N N . GLU A 1 98 ? 2.045 9.849 -23.321 1.00 91.00 98 GLU A N 1
ATOM 797 C CA . GLU A 1 98 ? 0.706 10.318 -23.718 1.00 91.00 98 GLU A CA 1
ATOM 798 C C . GLU A 1 98 ? -0.423 9.716 -22.854 1.00 91.00 98 GLU A C 1
ATOM 800 O O . GLU A 1 98 ? -1.496 9.381 -23.348 1.00 91.00 98 GLU A O 1
ATOM 805 N N . GLY A 1 99 ? -0.168 9.543 -21.552 1.00 91.88 99 GLY A N 1
ATOM 806 C CA . GLY A 1 99 ? -1.148 8.995 -20.612 1.00 91.88 99 GLY A CA 1
ATOM 807 C C . GLY A 1 99 ? -1.338 7.475 -20.689 1.00 91.88 99 GLY A C 1
ATOM 808 O O . GLY A 1 99 ? -2.342 6.972 -20.188 1.00 91.88 99 GLY A O 1
ATOM 809 N N . GLN A 1 100 ? -0.426 6.739 -21.336 1.00 95.44 100 GLN A N 1
ATOM 810 C CA . GLN A 1 100 ? -0.537 5.289 -21.511 1.00 95.44 100 GLN A CA 1
ATOM 811 C C . GLN A 1 100 ? 0.804 4.563 -21.365 1.00 95.44 100 GLN A C 1
ATOM 813 O O . GLN A 1 100 ? 1.876 5.099 -21.655 1.00 95.44 100 GLN A O 1
ATOM 818 N N . TRP A 1 101 ? 0.731 3.291 -20.966 1.00 97.56 101 TRP A N 1
ATOM 819 C CA . TRP A 1 101 ? 1.873 2.380 -20.957 1.00 97.56 101 TRP A CA 1
ATOM 820 C C . TRP A 1 101 ? 2.146 1.827 -22.352 1.00 97.56 101 TRP A C 1
ATOM 822 O O . TRP A 1 101 ? 1.279 1.208 -22.969 1.00 97.56 101 TRP A O 1
ATOM 832 N N . ARG A 1 102 ? 3.381 1.989 -22.835 1.00 97.50 102 ARG A N 1
ATOM 833 C CA . ARG A 1 102 ? 3.846 1.409 -24.103 1.00 97.50 102 ARG A CA 1
ATOM 834 C C . ARG A 1 102 ? 5.032 0.490 -23.862 1.00 97.50 102 ARG A C 1
ATOM 836 O O . ARG A 1 102 ? 5.973 0.859 -23.165 1.00 97.50 102 ARG A O 1
ATOM 843 N N . VAL A 1 103 ? 4.997 -0.707 -24.446 1.00 97.62 103 VAL A N 1
ATOM 844 C CA . VAL A 1 103 ? 6.143 -1.627 -24.422 1.00 97.62 103 VAL A CA 1
ATOM 845 C C . VAL A 1 103 ? 7.221 -1.069 -25.345 1.00 97.62 103 VAL A C 1
ATOM 847 O O . VAL A 1 103 ? 7.003 -0.976 -26.549 1.00 97.62 103 VAL A O 1
ATOM 850 N N . HIS A 1 104 ? 8.375 -0.720 -24.779 1.00 97.38 104 HIS A N 1
ATOM 851 C CA . HIS A 1 104 ? 9.519 -0.199 -25.534 1.00 97.38 104 HIS A CA 1
ATOM 852 C C . HIS A 1 104 ? 10.539 -1.293 -25.846 1.00 97.38 104 HIS A C 1
ATOM 854 O O . HIS A 1 104 ? 11.034 -1.396 -26.963 1.00 97.38 104 HIS A O 1
ATOM 860 N N . VAL A 1 105 ? 10.808 -2.169 -24.874 1.00 96.31 105 VAL A N 1
ATOM 861 C CA . VAL A 1 105 ? 11.689 -3.332 -25.051 1.00 96.31 105 VAL A CA 1
ATOM 862 C C . VAL A 1 105 ? 10.975 -4.578 -24.550 1.00 96.31 105 VAL A C 1
ATOM 864 O O . VAL A 1 105 ? 10.383 -4.578 -23.472 1.00 96.31 105 VAL A O 1
ATOM 867 N N . LYS A 1 106 ? 11.061 -5.670 -25.307 1.00 95.94 106 LYS A N 1
ATOM 868 C CA . LYS A 1 106 ? 10.649 -7.005 -24.868 1.00 95.94 106 LYS A CA 1
ATOM 869 C C . LYS A 1 106 ? 11.748 -7.983 -25.241 1.00 95.94 106 LYS A C 1
ATOM 871 O O . LYS A 1 106 ? 12.106 -8.067 -26.412 1.00 95.94 106 LYS A O 1
ATOM 876 N N . ASN A 1 107 ? 12.237 -8.741 -24.266 1.00 92.62 107 ASN A N 1
ATOM 877 C CA . ASN A 1 107 ? 13.178 -9.817 -24.523 1.00 92.62 107 ASN A CA 1
ATOM 878 C C . ASN A 1 107 ? 12.688 -11.132 -23.897 1.00 92.62 107 ASN A C 1
ATOM 880 O O . ASN A 1 107 ? 12.411 -11.218 -22.697 1.00 92.62 107 ASN A O 1
ATOM 884 N N . GLY A 1 108 ? 12.526 -12.147 -24.746 1.00 88.31 108 GLY A N 1
ATOM 885 C CA . GLY A 1 108 ? 12.095 -13.489 -24.355 1.00 88.31 108 GLY A CA 1
ATOM 886 C C . GLY A 1 108 ? 13.239 -14.394 -23.904 1.00 88.31 108 GLY A C 1
ATOM 887 O O . GLY A 1 108 ? 12.977 -15.361 -23.195 1.00 88.31 108 GLY A O 1
ATOM 888 N N . GLU A 1 109 ? 14.475 -14.075 -24.297 1.00 87.44 109 GLU A N 1
ATOM 889 C CA . GLU A 1 109 ? 15.654 -14.905 -24.062 1.00 87.44 109 GLU A CA 1
ATOM 890 C C . GLU A 1 109 ? 16.869 -14.021 -23.761 1.00 87.44 109 GLU A C 1
ATOM 892 O O . GLU A 1 109 ? 17.483 -13.403 -24.631 1.00 87.44 109 GLU A O 1
ATOM 897 N N . VAL A 1 110 ? 17.207 -13.956 -22.479 1.00 86.25 110 VAL A N 1
ATOM 898 C CA . VAL A 1 110 ? 18.423 -13.332 -21.966 1.00 86.25 110 VAL A CA 1
ATOM 899 C C . VAL A 1 110 ? 19.341 -14.453 -21.504 1.00 86.25 110 VAL A C 1
ATOM 901 O O . VAL A 1 110 ? 18.982 -15.243 -20.625 1.00 86.25 110 VAL A O 1
ATOM 904 N N . ASN A 1 111 ? 20.518 -14.538 -22.117 1.00 84.12 111 ASN A N 1
ATOM 905 C CA . ASN A 1 111 ? 21.519 -15.519 -21.727 1.00 84.12 111 ASN A CA 1
ATOM 906 C C . ASN A 1 111 ? 22.051 -15.187 -20.333 1.00 84.12 111 ASN A C 1
ATOM 908 O O . ASN A 1 111 ? 22.191 -14.018 -19.972 1.00 84.12 111 ASN A O 1
ATOM 912 N N . ALA A 1 112 ? 22.394 -16.219 -19.562 1.00 77.88 112 ALA A N 1
ATOM 913 C CA . ALA A 1 112 ? 23.185 -16.009 -18.361 1.00 77.88 112 ALA A CA 1
ATOM 914 C C . ALA A 1 112 ? 24.486 -15.308 -18.775 1.00 77.88 112 ALA A C 1
ATOM 916 O O . ALA A 1 112 ? 25.222 -15.817 -19.624 1.00 77.88 112 ALA A O 1
ATOM 917 N N . ALA A 1 113 ? 24.749 -14.127 -18.219 1.00 69.69 113 ALA A N 1
ATOM 918 C CA . ALA A 1 113 ? 26.014 -13.456 -18.458 1.00 69.69 113 ALA A CA 1
ATOM 919 C C . ALA A 1 113 ? 27.125 -14.306 -17.833 1.00 69.69 113 ALA A C 1
ATOM 921 O O . ALA A 1 113 ? 27.235 -14.388 -16.607 1.00 69.69 113 ALA A O 1
ATOM 922 N N . LEU A 1 114 ? 27.925 -14.952 -18.683 1.00 56.75 114 LEU A N 1
ATOM 923 C CA . LEU A 1 114 ? 29.171 -15.584 -18.270 1.00 56.75 114 LEU A CA 1
ATOM 924 C C . LEU A 1 114 ? 30.017 -14.485 -17.593 1.00 56.75 114 LEU A C 1
ATOM 926 O O . LEU A 1 114 ? 30.140 -13.378 -18.117 1.00 56.75 114 LEU A O 1
ATOM 930 N N . ASP A 1 115 ? 30.497 -14.749 -16.380 1.00 66.62 115 ASP A N 1
ATOM 931 C CA . ASP A 1 115 ? 31.353 -13.855 -15.581 1.00 66.62 115 ASP A CA 1
ATOM 932 C C . ASP A 1 115 ? 30.701 -12.585 -14.992 1.00 66.62 115 ASP A C 1
ATOM 934 O O . ASP A 1 115 ? 31.395 -11.645 -14.605 1.00 66.62 115 ASP A O 1
ATOM 938 N N . GLY A 1 116 ? 29.367 -12.528 -14.877 1.00 70.62 116 GLY A N 1
ATOM 939 C CA . GLY A 1 116 ? 28.686 -11.428 -14.171 1.00 70.62 116 GLY A CA 1
ATOM 940 C C . GLY A 1 116 ? 28.675 -10.087 -14.918 1.00 70.62 116 GLY A C 1
ATOM 941 O O . GLY A 1 116 ? 28.367 -9.047 -14.329 1.00 70.62 116 GLY A O 1
ATOM 942 N N . GLN A 1 117 ? 28.989 -10.095 -16.216 1.00 83.94 117 GLN A N 1
ATOM 943 C CA . GLN A 1 117 ? 28.927 -8.905 -17.063 1.00 83.94 117 GLN A CA 1
ATOM 944 C C . GLN A 1 117 ? 27.489 -8.382 -17.217 1.00 83.94 117 GLN A C 1
ATOM 946 O O . GLN A 1 117 ? 26.512 -9.123 -17.124 1.00 83.94 117 GLN A O 1
ATOM 951 N N . THR A 1 118 ? 27.349 -7.076 -17.458 1.00 92.00 118 THR A N 1
ATOM 952 C CA . THR A 1 118 ? 26.042 -6.456 -17.729 1.00 92.00 118 THR A CA 1
ATOM 953 C C . THR A 1 118 ? 25.737 -6.523 -19.221 1.00 92.00 118 THR A C 1
ATOM 955 O O . THR A 1 118 ? 26.493 -5.983 -20.028 1.00 92.00 118 THR A O 1
ATOM 958 N N . GLN A 1 119 ? 24.618 -7.148 -19.588 1.00 93.56 119 GLN A N 1
ATOM 959 C CA . GLN A 1 119 ? 24.095 -7.112 -20.950 1.00 93.56 119 GLN A CA 1
ATOM 960 C C . GLN A 1 119 ? 23.301 -5.821 -21.160 1.00 93.56 119 GLN A C 1
ATOM 962 O O . GLN A 1 119 ? 22.373 -5.539 -20.404 1.00 93.56 119 GLN A O 1
ATOM 967 N N . TRP A 1 120 ? 23.653 -5.051 -22.189 1.00 94.62 120 TRP A N 1
ATOM 968 C CA . TRP A 1 120 ? 23.044 -3.754 -22.480 1.00 94.62 120 TRP A CA 1
ATOM 969 C C . TRP A 1 120 ? 22.057 -3.819 -23.645 1.00 94.62 120 TRP A C 1
ATOM 971 O O . TRP A 1 120 ? 22.313 -4.470 -24.657 1.00 94.62 120 TRP A O 1
ATOM 981 N N . PHE A 1 121 ? 20.956 -3.086 -23.508 1.00 95.75 121 PHE A N 1
ATOM 982 C CA . PHE A 1 121 ? 19.916 -2.895 -24.512 1.00 95.75 121 PHE A CA 1
ATOM 983 C C . PHE A 1 121 ? 19.738 -1.398 -24.758 1.00 95.75 121 PHE A C 1
ATOM 985 O O . PHE A 1 121 ? 19.486 -0.652 -23.812 1.00 95.75 121 PHE A O 1
ATOM 992 N N . ASP A 1 122 ? 19.877 -0.959 -26.007 1.00 96.81 122 ASP A N 1
ATOM 993 C CA . ASP A 1 122 ? 19.699 0.446 -26.385 1.00 96.81 122 ASP A CA 1
ATOM 994 C C . ASP A 1 122 ? 18.219 0.854 -26.287 1.00 96.81 122 ASP A C 1
ATOM 996 O O . ASP A 1 122 ? 17.324 0.107 -26.690 1.00 96.81 122 ASP A O 1
ATOM 1000 N N . LEU A 1 123 ? 17.961 2.036 -25.728 1.00 97.38 123 LEU A N 1
ATOM 1001 C CA . LEU A 1 123 ? 16.635 2.643 -25.611 1.00 97.38 123 LEU A CA 1
ATOM 1002 C C . LEU A 1 123 ? 16.458 3.830 -26.571 1.00 97.38 123 LEU A C 1
ATOM 1004 O O . LEU A 1 123 ? 15.367 4.401 -26.602 1.00 97.38 123 LEU A O 1
ATOM 1008 N N . ASN A 1 124 ? 17.481 4.168 -27.364 1.00 95.69 124 ASN A N 1
ATOM 1009 C CA . ASN A 1 124 ? 17.491 5.207 -28.395 1.00 95.69 124 ASN A CA 1
ATOM 1010 C C . ASN A 1 124 ? 17.102 6.603 -27.880 1.00 95.69 124 ASN A C 1
ATOM 1012 O O . ASN A 1 124 ? 16.419 7.361 -28.568 1.00 95.69 124 ASN A O 1
ATOM 1016 N N . GLY A 1 125 ? 17.503 6.947 -26.653 1.00 95.81 125 GLY A N 1
ATOM 1017 C CA . GLY A 1 125 ? 17.251 8.275 -26.089 1.00 95.81 125 GLY A CA 1
ATOM 1018 C C . GLY A 1 125 ? 15.769 8.582 -25.847 1.00 95.81 125 GLY A C 1
ATOM 1019 O O . GLY A 1 125 ? 15.372 9.742 -25.956 1.00 95.81 125 GLY A O 1
ATOM 1020 N N . ILE A 1 126 ? 14.939 7.574 -25.554 1.00 97.06 126 ILE A N 1
ATOM 1021 C CA . ILE A 1 126 ? 13.500 7.765 -25.335 1.00 97.06 126 ILE A CA 1
ATOM 1022 C C . ILE A 1 126 ? 13.219 8.687 -24.141 1.00 97.06 126 ILE A C 1
ATOM 1024 O O . ILE A 1 126 ? 13.795 8.530 -23.063 1.00 97.06 126 ILE A O 1
ATOM 1028 N N . THR A 1 127 ? 12.290 9.628 -24.322 1.00 97.00 127 THR A N 1
ATOM 1029 C CA . THR A 1 127 ? 11.817 10.518 -23.254 1.00 97.00 127 THR A CA 1
ATOM 1030 C C . THR A 1 127 ? 10.542 9.970 -22.615 1.00 97.00 127 THR A C 1
ATOM 1032 O O . THR A 1 127 ? 9.591 9.612 -23.316 1.00 97.00 127 THR A O 1
ATOM 1035 N N . THR A 1 128 ? 10.508 9.920 -21.283 1.00 96.88 128 THR A N 1
ATOM 1036 C CA . THR A 1 128 ? 9.351 9.467 -20.491 1.00 96.88 128 THR A CA 1
ATOM 1037 C C . THR A 1 128 ? 9.381 10.053 -19.075 1.00 96.88 128 THR A C 1
ATOM 1039 O O . THR A 1 128 ? 10.422 10.513 -18.618 1.00 96.88 128 THR A O 1
ATOM 1042 N N . SER A 1 129 ? 8.251 10.045 -18.368 1.00 94.75 129 SER A N 1
ATOM 1043 C CA . SER A 1 129 ? 8.162 10.399 -16.942 1.00 94.75 129 SER A CA 1
ATOM 1044 C C . SER A 1 129 ? 8.176 9.178 -16.016 1.00 94.75 129 SER A C 1
ATOM 1046 O O . SER A 1 129 ? 8.239 9.325 -14.798 1.00 94.75 129 SER A O 1
ATOM 1048 N N . ALA A 1 130 ? 8.061 7.966 -16.562 1.00 97.06 130 ALA A N 1
ATOM 1049 C CA . ALA A 1 130 ? 7.789 6.790 -15.751 1.00 97.06 130 ALA A CA 1
ATOM 1050 C C . ALA A 1 130 ? 8.152 5.493 -16.489 1.00 97.06 130 ALA A C 1
ATOM 1052 O O . ALA A 1 130 ? 7.904 5.352 -17.687 1.00 97.06 130 ALA A O 1
ATOM 1053 N N . VAL A 1 131 ? 8.735 4.532 -15.767 1.00 98.00 131 VAL A N 1
ATOM 1054 C CA . VAL A 1 131 ? 9.213 3.259 -16.339 1.00 98.00 131 VAL A CA 1
ATOM 1055 C C . VAL A 1 131 ? 8.775 2.089 -15.477 1.00 98.00 131 VAL A C 1
ATOM 1057 O O . VAL A 1 131 ? 8.852 2.161 -14.252 1.00 98.00 131 VAL A O 1
ATOM 1060 N N . ILE A 1 132 ? 8.399 0.984 -16.119 1.00 98.50 132 ILE A N 1
ATOM 1061 C CA . ILE A 1 132 ? 8.204 -0.321 -15.481 1.00 98.50 132 ILE A CA 1
ATOM 1062 C C . ILE A 1 132 ? 9.086 -1.337 -16.191 1.00 98.50 132 ILE A C 1
ATOM 1064 O O . ILE A 1 132 ? 8.971 -1.530 -17.397 1.00 98.50 132 ILE A O 1
ATOM 1068 N N . ILE A 1 133 ? 9.937 -2.024 -15.442 1.00 98.62 133 ILE A N 1
ATOM 1069 C CA . ILE A 1 133 ? 10.750 -3.132 -15.932 1.00 98.62 133 ILE A CA 1
ATOM 1070 C C . ILE A 1 133 ? 10.239 -4.400 -15.262 1.00 98.62 133 ILE A C 1
ATOM 1072 O O . ILE A 1 133 ? 10.485 -4.636 -14.080 1.00 98.62 133 ILE A O 1
ATOM 1076 N N . GLU A 1 134 ? 9.495 -5.207 -16.006 1.00 98.38 134 GLU A N 1
ATOM 1077 C CA . GLU A 1 134 ? 8.942 -6.461 -15.507 1.00 98.38 134 GLU A CA 1
ATOM 1078 C C . GLU A 1 134 ? 9.954 -7.591 -15.676 1.00 98.38 134 GLU A C 1
ATOM 1080 O O . GLU A 1 134 ? 10.284 -7.959 -16.806 1.00 98.38 134 GLU A O 1
ATOM 1085 N N . GLY A 1 135 ? 10.387 -8.203 -14.571 1.00 97.69 135 GLY A N 1
ATOM 1086 C CA . GLY A 1 135 ? 10.994 -9.528 -14.634 1.00 97.69 135 GLY A CA 1
ATOM 1087 C C . GLY A 1 135 ? 9.900 -10.540 -14.960 1.00 97.69 135 GLY A C 1
ATOM 1088 O O . GLY A 1 135 ? 8.929 -10.656 -14.217 1.00 97.69 135 GLY A O 1
ATOM 1089 N N . ARG A 1 136 ? 10.019 -11.269 -16.071 1.00 97.50 136 ARG A N 1
ATOM 1090 C CA . ARG A 1 136 ? 8.999 -12.239 -16.516 1.00 97.50 136 ARG A CA 1
ATOM 1091 C C . ARG A 1 136 ? 9.389 -13.682 -16.233 1.00 97.50 136 ARG A C 1
ATOM 1093 O O . ARG A 1 136 ? 8.497 -14.516 -16.042 1.00 97.50 136 ARG A O 1
ATOM 1100 N N . ARG A 1 137 ? 10.698 -13.954 -16.203 1.00 96.81 137 ARG A N 1
ATOM 1101 C CA . ARG A 1 137 ? 11.294 -15.264 -15.936 1.00 96.81 137 ARG A CA 1
ATOM 1102 C C . ARG A 1 137 ? 12.710 -15.113 -15.363 1.00 96.81 137 ARG A C 1
ATOM 1104 O O . ARG A 1 137 ? 13.454 -14.233 -15.794 1.00 96.81 137 ARG A O 1
ATOM 1111 N N . ALA A 1 138 ? 13.059 -15.967 -14.412 1.00 95.38 138 ALA A N 1
ATOM 1112 C CA . ALA A 1 138 ? 14.370 -16.108 -13.793 1.00 95.38 138 ALA A CA 1
ATOM 1113 C C . ALA A 1 138 ? 15.069 -17.405 -14.238 1.00 95.38 138 ALA A C 1
ATOM 1115 O O . ALA A 1 138 ? 14.444 -18.277 -14.851 1.00 95.38 138 ALA A O 1
ATOM 1116 N N . GLY A 1 139 ? 16.363 -17.522 -13.951 1.00 93.75 139 GLY A N 1
ATOM 1117 C CA . GLY A 1 139 ? 17.164 -18.709 -14.226 1.00 93.75 139 GLY A CA 1
ATOM 1118 C C . GLY A 1 139 ? 16.826 -19.866 -13.291 1.00 93.75 139 GLY A C 1
ATOM 1119 O O . GLY A 1 139 ? 16.553 -20.970 -13.758 1.00 93.75 139 GLY A O 1
ATOM 1120 N N . ILE A 1 140 ? 16.793 -19.596 -11.982 1.00 91.56 140 ILE A N 1
ATOM 1121 C CA . ILE A 1 140 ? 16.590 -20.616 -10.940 1.00 91.56 140 ILE A CA 1
ATOM 1122 C C . ILE A 1 140 ? 15.100 -20.853 -10.678 1.00 91.56 140 ILE A C 1
ATOM 1124 O O . ILE A 1 140 ? 14.593 -21.949 -10.911 1.00 91.56 140 ILE A O 1
ATOM 1128 N N . ASP A 1 141 ? 14.372 -19.825 -10.230 1.00 90.19 141 ASP A N 1
ATOM 1129 C CA . ASP A 1 141 ? 12.958 -19.956 -9.830 1.00 90.19 141 ASP A CA 1
ATOM 1130 C C . ASP A 1 141 ? 11.977 -19.803 -11.024 1.00 90.19 141 ASP A C 1
ATOM 1132 O O . ASP A 1 141 ? 10.755 -19.722 -10.868 1.00 90.19 141 ASP A O 1
ATOM 1136 N N . ASN A 1 142 ? 12.509 -19.813 -12.253 1.00 94.12 142 ASN A N 1
ATOM 1137 C CA . ASN A 1 142 ? 11.769 -19.868 -13.513 1.00 94.12 142 ASN A CA 1
ATOM 1138 C C . ASN A 1 142 ? 10.676 -18.783 -13.624 1.00 94.12 142 ASN A C 1
ATOM 1140 O O . ASN A 1 142 ? 10.982 -17.598 -13.681 1.00 94.12 142 ASN A O 1
ATOM 1144 N N . TRP A 1 143 ? 9.390 -19.134 -13.663 1.00 95.75 143 TRP A N 1
ATOM 1145 C CA . TRP A 1 143 ? 8.294 -18.178 -13.887 1.00 95.75 143 TRP A CA 1
ATOM 1146 C C . TRP A 1 143 ? 7.952 -17.293 -12.679 1.00 95.75 143 TRP A C 1
ATOM 1148 O O . TRP A 1 143 ? 6.975 -16.542 -12.744 1.00 95.75 143 TRP A O 1
ATOM 1158 N N . TRP A 1 144 ? 8.744 -17.367 -11.606 1.00 94.19 144 TRP A N 1
ATOM 1159 C CA . TRP A 1 144 ? 8.626 -16.537 -10.411 1.00 94.19 144 TRP A CA 1
ATOM 1160 C C . TRP A 1 144 ? 9.930 -15.763 -10.141 1.00 94.19 144 TRP A C 1
ATOM 1162 O O . TRP A 1 144 ? 10.730 -16.145 -9.288 1.00 94.19 144 TRP A O 1
ATOM 1172 N N . PRO A 1 145 ? 10.188 -14.667 -10.875 1.00 94.81 145 PRO A N 1
ATOM 1173 C CA . PRO A 1 145 ? 11.366 -13.841 -10.640 1.00 94.81 145 PRO A CA 1
ATOM 1174 C C . PRO A 1 145 ? 11.213 -13.105 -9.312 1.00 94.81 145 PRO A C 1
ATOM 1176 O O . PRO A 1 145 ? 10.305 -12.291 -9.162 1.00 94.81 145 PRO A O 1
ATOM 1179 N N . SER A 1 146 ? 12.074 -13.410 -8.343 1.00 92.75 146 SER A N 1
ATOM 1180 C CA . SER A 1 146 ? 11.951 -12.913 -6.969 1.00 92.75 146 SER A CA 1
ATOM 1181 C C . SER A 1 146 ? 12.161 -11.397 -6.836 1.00 92.75 146 SER A C 1
ATOM 1183 O O . SER A 1 146 ? 12.782 -10.749 -7.681 1.00 92.75 146 SER A O 1
ATOM 1185 N N . TRP A 1 147 ? 11.679 -10.829 -5.725 1.00 92.81 147 TRP A N 1
ATOM 1186 C CA . TRP A 1 147 ? 11.843 -9.407 -5.410 1.00 92.81 147 TRP A CA 1
ATOM 1187 C C . TRP A 1 147 ? 13.307 -8.959 -5.402 1.00 92.81 147 TRP A C 1
ATOM 1189 O O . TRP A 1 147 ? 13.637 -7.917 -5.969 1.00 92.81 147 TRP A O 1
ATOM 1199 N N . ASN A 1 148 ? 14.179 -9.736 -4.752 1.00 91.88 148 ASN A N 1
ATOM 1200 C CA . ASN A 1 148 ? 15.601 -9.418 -4.620 1.00 91.88 148 ASN A CA 1
ATOM 1201 C C . ASN A 1 148 ? 16.279 -9.385 -5.991 1.00 91.88 148 ASN A C 1
ATOM 1203 O O . ASN A 1 148 ? 17.002 -8.434 -6.291 1.00 91.88 148 ASN A O 1
ATOM 1207 N N . LEU A 1 149 ? 15.953 -10.366 -6.838 1.00 94.75 149 LEU A N 1
ATOM 1208 C CA . LEU A 1 149 ? 16.501 -10.476 -8.182 1.00 94.75 149 LEU A CA 1
ATOM 1209 C C . LEU A 1 149 ? 16.130 -9.244 -9.005 1.00 94.75 149 LEU A C 1
ATOM 1211 O O . LEU A 1 149 ? 17.000 -8.521 -9.481 1.00 94.75 149 LEU A O 1
ATOM 1215 N N . VAL A 1 150 ? 14.835 -8.936 -9.091 1.00 96.31 150 VAL A N 1
ATOM 1216 C CA . VAL A 1 150 ? 14.341 -7.776 -9.850 1.00 96.31 150 VAL A CA 1
ATOM 1217 C C . VAL A 1 150 ? 14.866 -6.452 -9.287 1.00 96.31 150 VAL A C 1
ATOM 1219 O O . VAL A 1 150 ? 15.149 -5.527 -10.046 1.00 96.31 150 VAL A O 1
ATOM 1222 N N . SER A 1 151 ? 15.049 -6.355 -7.969 1.00 94.44 151 SER A N 1
ATOM 1223 C CA . SER A 1 151 ? 15.590 -5.151 -7.328 1.00 94.44 151 SER A CA 1
ATOM 1224 C C . SER A 1 151 ? 17.071 -4.909 -7.635 1.00 94.44 151 SER A C 1
ATOM 1226 O O . SER A 1 151 ? 17.493 -3.754 -7.632 1.00 94.44 151 SER A O 1
ATOM 1228 N N . GLY A 1 152 ? 17.856 -5.967 -7.871 1.00 93.88 152 GLY A N 1
ATOM 1229 C CA . GLY A 1 152 ? 19.309 -5.881 -8.073 1.00 93.88 152 GLY A CA 1
ATOM 1230 C C . GLY A 1 152 ? 19.792 -6.045 -9.520 1.00 93.88 152 GLY A C 1
ATOM 1231 O O . GLY A 1 152 ? 20.909 -5.626 -9.834 1.00 93.88 152 GLY A O 1
ATOM 1232 N N . THR A 1 153 ? 18.981 -6.646 -10.395 1.00 95.38 153 THR A N 1
ATOM 1233 C CA . THR A 1 153 ? 19.386 -7.010 -11.764 1.00 95.38 153 THR A CA 1
ATOM 1234 C C . THR A 1 153 ? 19.482 -5.826 -12.717 1.00 95.38 153 THR A C 1
ATOM 1236 O O . THR A 1 153 ? 20.364 -5.816 -13.575 1.00 95.38 153 THR A O 1
ATOM 1239 N N . PHE A 1 154 ? 18.565 -4.865 -12.629 1.00 97.19 154 PHE A N 1
ATOM 1240 C CA . PHE A 1 154 ? 18.441 -3.825 -13.648 1.00 97.19 154 PHE A CA 1
ATOM 1241 C C . PHE A 1 154 ? 19.304 -2.601 -13.333 1.00 97.19 154 PHE A C 1
ATOM 1243 O O . PHE A 1 154 ? 19.366 -2.153 -12.188 1.00 97.19 154 PHE A O 1
ATOM 1250 N N . VAL A 1 155 ? 19.919 -2.043 -14.374 1.00 97.12 155 VAL A N 1
ATOM 1251 C CA . VAL A 1 155 ? 20.618 -0.748 -14.376 1.00 97.12 155 VAL A CA 1
ATOM 1252 C C . VAL A 1 155 ? 19.991 0.085 -15.487 1.00 97.12 155 VAL A C 1
ATOM 1254 O O . VAL A 1 155 ? 19.917 -0.393 -16.615 1.00 97.12 155 VAL A O 1
ATOM 1257 N N . LEU A 1 156 ? 19.509 1.295 -15.211 1.00 98.06 156 LEU A N 1
ATOM 1258 C CA . LEU A 1 156 ? 18.854 2.116 -16.237 1.00 98.06 156 LEU A CA 1
ATOM 1259 C C . LEU A 1 156 ? 19.633 3.404 -16.436 1.00 98.06 156 LEU A C 1
ATOM 1261 O O . LEU A 1 156 ? 19.528 4.315 -15.623 1.00 98.06 156 LEU A O 1
ATOM 1265 N N . GLU A 1 157 ? 20.396 3.498 -17.518 1.00 98.00 157 GLU A N 1
ATOM 1266 C CA . GLU A 1 157 ? 21.165 4.704 -17.795 1.00 98.00 157 GLU A CA 1
ATOM 1267 C C . GLU A 1 157 ? 20.325 5.761 -18.501 1.00 98.00 157 GLU A C 1
ATOM 1269 O O . GLU A 1 157 ? 19.645 5.487 -19.495 1.00 98.00 157 GLU A O 1
ATOM 1274 N N . GLY A 1 158 ? 20.409 6.985 -17.995 1.00 97.06 158 GLY A N 1
ATOM 1275 C CA . GLY A 1 158 ? 19.714 8.136 -18.544 1.00 97.06 158 GLY A CA 1
ATOM 1276 C C . GLY A 1 158 ? 20.083 9.424 -17.824 1.00 97.06 158 GLY A C 1
ATOM 1277 O O . GLY A 1 158 ? 21.077 9.494 -17.100 1.00 97.06 158 GLY A O 1
ATOM 1278 N N . GLU A 1 159 ? 19.258 10.439 -18.034 1.00 95.69 159 GLU A N 1
ATOM 1279 C CA . GLU A 1 159 ? 19.367 11.744 -17.390 1.00 95.69 159 GLU A CA 1
ATOM 1280 C C . GLU A 1 159 ? 17.979 12.333 -17.112 1.00 95.69 159 GLU A C 1
ATOM 1282 O O . GLU A 1 159 ? 16.998 12.050 -17.809 1.00 95.69 159 GLU A O 1
ATOM 1287 N N . LEU A 1 160 ? 17.901 13.192 -16.100 1.00 94.31 160 LEU A N 1
ATOM 1288 C CA . LEU A 1 160 ? 16.723 14.012 -15.850 1.00 94.31 160 LEU A CA 1
ATOM 1289 C C . LEU A 1 160 ? 16.728 15.236 -16.771 1.00 94.31 160 LEU A C 1
ATOM 1291 O O . LEU A 1 160 ? 17.719 15.962 -16.837 1.00 94.31 160 LEU A O 1
ATOM 1295 N N . LEU A 1 161 ? 15.596 15.524 -17.414 1.00 94.62 161 LEU A N 1
ATOM 1296 C CA . LEU A 1 161 ? 15.424 16.754 -18.197 1.00 94.62 161 LEU A CA 1
ATOM 1297 C C . LEU A 1 161 ? 14.887 17.911 -17.333 1.00 94.62 161 LEU A C 1
ATOM 1299 O O . LEU A 1 161 ? 15.071 19.089 -17.661 1.00 94.62 161 LEU A O 1
ATOM 1303 N N . SER A 1 162 ? 14.269 17.578 -16.199 1.00 90.56 162 SER A N 1
ATOM 1304 C CA . SER A 1 162 ? 13.779 18.501 -15.173 1.00 90.56 162 SER A CA 1
ATOM 1305 C C . SER A 1 162 ? 14.451 18.247 -13.826 1.00 90.56 162 SER A C 1
ATOM 1307 O O . SER A 1 162 ? 14.751 17.106 -13.483 1.00 90.56 162 SER A O 1
ATOM 1309 N N . ASP A 1 163 ? 14.628 19.297 -13.027 1.00 91.00 163 ASP A N 1
ATOM 1310 C CA . ASP A 1 163 ? 15.082 19.133 -11.646 1.00 91.00 163 ASP A CA 1
ATOM 1311 C C . ASP A 1 163 ? 14.044 18.349 -10.821 1.00 91.00 163 ASP A C 1
ATOM 1313 O O . ASP A 1 163 ? 12.863 18.273 -11.174 1.00 91.00 163 ASP A O 1
ATOM 1317 N N . LEU A 1 164 ? 14.483 17.760 -9.705 1.00 91.44 164 LEU A N 1
ATOM 1318 C CA . LEU A 1 164 ? 13.560 17.153 -8.751 1.00 91.44 164 LEU A CA 1
ATOM 1319 C C . LEU A 1 164 ? 12.604 18.222 -8.211 1.00 91.44 164 LEU A C 1
ATOM 1321 O O . LEU A 1 164 ? 13.031 19.325 -7.869 1.00 91.44 164 LEU A O 1
ATOM 1325 N N . ALA A 1 165 ? 11.320 17.874 -8.096 1.00 91.31 165 ALA A N 1
ATOM 1326 C CA . ALA A 1 165 ? 10.344 18.732 -7.437 1.00 91.31 165 ALA A CA 1
ATOM 1327 C C . ALA A 1 165 ? 10.834 19.129 -6.032 1.00 91.31 165 ALA A C 1
ATOM 1329 O O . ALA A 1 165 ? 11.357 18.271 -5.311 1.00 91.31 165 ALA A O 1
ATOM 1330 N N . PRO A 1 166 ? 10.650 20.389 -5.609 1.00 89.50 166 PRO A N 1
ATOM 1331 C CA . PRO A 1 166 ? 11.117 20.839 -4.307 1.00 89.50 166 PRO A CA 1
ATOM 1332 C C . PRO A 1 166 ? 10.435 20.068 -3.171 1.00 89.50 166 PRO A C 1
ATOM 1334 O O . PRO A 1 166 ? 9.377 19.453 -3.336 1.00 89.50 166 PRO A O 1
ATOM 1337 N N . ARG A 1 167 ? 11.045 20.116 -1.983 1.00 87.50 167 ARG A N 1
ATOM 1338 C CA . ARG A 1 167 ? 10.344 19.748 -0.747 1.00 87.50 167 ARG A CA 1
ATOM 1339 C C . ARG A 1 167 ? 9.185 20.718 -0.547 1.00 87.50 167 ARG A C 1
ATOM 1341 O O . ARG A 1 167 ? 9.356 21.921 -0.736 1.00 87.50 167 ARG A O 1
ATOM 1348 N N . GLN A 1 168 ? 8.039 20.207 -0.122 1.00 85.69 168 GLN A N 1
ATOM 1349 C CA . GLN A 1 168 ? 6.871 21.040 0.124 1.00 85.69 168 GLN A CA 1
ATOM 1350 C C . GLN A 1 168 ? 6.024 20.428 1.224 1.00 85.69 168 GLN A C 1
ATOM 1352 O O . GLN A 1 168 ? 5.532 19.318 1.083 1.00 85.69 168 GLN A O 1
ATOM 1357 N N . GLU A 1 169 ? 5.809 21.163 2.303 1.00 85.69 169 GLU A N 1
ATOM 1358 C CA . GLU A 1 169 ? 4.946 20.725 3.390 1.00 85.69 169 GLU A CA 1
ATOM 1359 C C . GLU A 1 169 ? 3.916 21.812 3.663 1.00 85.69 169 GLU A C 1
ATOM 1361 O O . GLU A 1 169 ? 4.259 22.968 3.915 1.00 85.69 169 GLU A O 1
ATOM 1366 N N . ARG A 1 170 ? 2.641 21.442 3.566 1.00 87.81 170 ARG A N 1
ATOM 1367 C CA . ARG A 1 170 ? 1.516 22.258 4.009 1.00 87.81 170 ARG A CA 1
ATOM 1368 C C . ARG A 1 170 ? 0.815 21.535 5.142 1.00 87.81 170 ARG A C 1
ATOM 1370 O O . ARG A 1 170 ? 0.729 20.312 5.144 1.00 87.81 170 ARG A O 1
ATOM 1377 N N . THR A 1 171 ? 0.299 22.285 6.099 1.00 88.44 171 THR A N 1
ATOM 1378 C CA . THR A 1 171 ? -0.501 21.732 7.188 1.00 88.44 171 THR A CA 1
ATOM 1379 C C . THR A 1 171 ? -1.974 22.030 6.958 1.00 88.44 171 THR A C 1
ATOM 1381 O O . THR A 1 171 ? -2.341 23.047 6.369 1.00 88.44 171 THR A O 1
ATOM 1384 N N . LEU A 1 172 ? -2.829 21.129 7.433 1.00 93.44 172 LEU A N 1
ATOM 1385 C CA . LEU A 1 172 ? -4.255 21.395 7.556 1.00 93.44 172 LEU A CA 1
ATOM 1386 C C . LEU A 1 172 ? -4.482 22.436 8.653 1.00 93.44 172 LEU A C 1
ATOM 1388 O O . LEU A 1 172 ? -3.818 22.421 9.696 1.00 93.44 172 LEU A O 1
ATOM 1392 N N . THR A 1 173 ? -5.444 23.324 8.432 1.00 95.12 173 THR A N 1
ATOM 1393 C CA . THR A 1 173 ? -5.875 24.283 9.446 1.00 95.12 173 THR A CA 1
ATOM 1394 C C . THR A 1 173 ? -6.744 23.582 10.487 1.00 95.12 173 THR A C 1
ATOM 1396 O O . THR A 1 173 ? -7.563 22.721 10.180 1.00 95.12 173 THR A O 1
ATOM 1399 N N . SER A 1 174 ? -6.575 23.929 11.760 1.00 92.69 174 SER A N 1
ATOM 1400 C CA . SER A 1 174 ? -7.491 23.492 12.817 1.00 92.69 174 SER A CA 1
ATOM 1401 C C . SER A 1 174 ? -8.559 24.564 13.014 1.00 92.69 174 SER A C 1
ATOM 1403 O O . SER A 1 174 ? -8.235 25.643 13.502 1.00 92.69 174 SER A O 1
ATOM 1405 N N . GLU A 1 175 ? -9.808 24.293 12.632 1.00 90.56 175 GLU A N 1
ATOM 1406 C CA . GLU A 1 175 ? -10.879 25.305 12.672 1.00 90.56 175 GLU A CA 1
ATOM 1407 C C . GLU A 1 175 ? -11.701 25.252 13.966 1.00 90.56 175 GLU A C 1
ATOM 1409 O O . GLU A 1 175 ? -11.699 26.200 14.747 1.00 90.56 175 GLU A O 1
ATOM 1414 N N . SER A 1 176 ? -12.395 24.138 14.215 1.00 89.12 176 SER A N 1
ATOM 1415 C CA . SER A 1 176 ? -13.236 23.939 15.398 1.00 89.12 176 SER A CA 1
ATOM 1416 C C . SER A 1 176 ? -12.813 22.674 16.134 1.00 89.12 176 SER A C 1
ATOM 1418 O O . SER A 1 176 ? -12.835 21.577 15.583 1.00 89.12 176 SER A O 1
ATOM 1420 N N . ILE A 1 177 ? -12.394 22.822 17.392 1.00 93.06 177 ILE A N 1
ATOM 1421 C CA . ILE A 1 177 ? -12.022 21.692 18.249 1.00 93.06 177 ILE A CA 1
ATOM 1422 C C . ILE A 1 177 ? -12.857 21.771 19.521 1.00 93.06 177 ILE A C 1
ATOM 1424 O O . ILE A 1 177 ? -12.530 22.514 20.445 1.00 93.06 177 ILE A O 1
ATOM 1428 N N . SER A 1 178 ? -13.935 20.992 19.555 1.00 94.12 178 SER A N 1
ATOM 1429 C CA . SER A 1 178 ? -14.751 20.762 20.742 1.00 94.12 178 SER A CA 1
ATOM 1430 C C . SER A 1 178 ? -14.671 19.296 21.138 1.00 94.12 178 SER A C 1
ATOM 1432 O O . SER A 1 178 ? -15.087 18.420 20.385 1.00 94.12 178 SER A O 1
ATOM 1434 N N . LEU A 1 179 ? -14.177 19.024 22.345 1.00 92.69 179 LEU A N 1
ATOM 1435 C CA . LEU A 1 179 ? -14.171 17.671 22.913 1.00 92.69 179 LEU A CA 1
ATOM 1436 C C . LEU A 1 179 ? -15.476 17.357 23.665 1.00 92.69 179 LEU A C 1
ATOM 1438 O O . LEU A 1 179 ? -15.610 16.283 24.248 1.00 92.69 179 LEU A O 1
ATOM 1442 N N . THR A 1 180 ? -16.425 18.300 23.695 1.00 89.31 180 THR A N 1
ATOM 1443 C CA . THR A 1 180 ? -17.674 18.181 24.449 1.00 89.31 180 THR A CA 1
ATOM 1444 C C . THR A 1 180 ? -18.896 18.000 23.538 1.00 89.31 180 THR A C 1
ATOM 1446 O O . THR A 1 180 ? -18.974 18.632 22.478 1.00 89.31 180 THR A O 1
ATOM 1449 N N . PRO A 1 181 ? -19.876 17.180 23.971 1.00 87.06 181 PRO A N 1
ATOM 1450 C CA . PRO A 1 181 ? -19.783 16.248 25.100 1.00 87.06 181 PRO A CA 1
ATOM 1451 C C . PRO A 1 181 ? -18.863 15.060 24.763 1.00 87.06 181 PRO A C 1
ATOM 1453 O O . PRO A 1 181 ? -18.892 14.544 23.648 1.00 87.06 181 PRO A O 1
ATOM 1456 N N . ALA A 1 182 ? -18.069 14.604 25.734 1.00 81.69 182 ALA A N 1
ATOM 1457 C CA . ALA A 1 182 ? -17.362 13.333 25.601 1.00 81.69 182 ALA A CA 1
ATOM 1458 C C . ALA A 1 182 ? -18.387 12.191 25.728 1.00 81.69 182 ALA A C 1
ATOM 1460 O O . ALA A 1 182 ? -19.174 12.205 26.685 1.00 81.69 182 ALA A O 1
ATOM 1461 N N . PRO A 1 183 ? -18.434 11.213 24.803 1.00 87.19 183 PRO A N 1
ATOM 1462 C CA . PRO A 1 183 ? -19.377 10.114 24.942 1.00 87.19 183 PRO A CA 1
ATOM 1463 C C . PRO A 1 183 ? -19.095 9.259 26.171 1.00 87.19 183 PRO A C 1
ATOM 1465 O O . PRO A 1 183 ? -17.968 9.143 26.655 1.00 87.19 183 PRO A O 1
ATOM 1468 N N . LYS A 1 184 ? -20.142 8.594 26.656 1.00 89.56 184 LYS A N 1
ATOM 1469 C CA . LYS A 1 184 ? -20.035 7.676 27.787 1.00 89.56 184 LYS A CA 1
ATOM 1470 C C . LYS A 1 184 ? -19.030 6.560 27.477 1.00 89.56 184 LYS A C 1
ATOM 1472 O O . LYS A 1 184 ? -19.153 5.885 26.462 1.00 89.56 184 LYS A O 1
ATOM 1477 N N . GLY A 1 185 ? -18.081 6.338 28.387 1.00 91.06 185 GLY A N 1
ATOM 1478 C CA . GLY A 1 185 ? -17.066 5.285 28.256 1.00 91.06 185 GLY A CA 1
ATOM 1479 C C . GLY A 1 185 ? -15.864 5.657 27.381 1.00 91.06 185 GLY A C 1
ATOM 1480 O O . GLY A 1 185 ? -15.006 4.804 27.161 1.00 91.06 185 GLY A O 1
ATOM 1481 N N . ILE A 1 186 ? -15.785 6.908 26.912 1.00 95.56 186 ILE A N 1
ATOM 1482 C CA . ILE A 1 186 ? -14.678 7.410 26.096 1.00 95.56 186 ILE A CA 1
ATOM 1483 C C . ILE A 1 186 ? -14.032 8.601 26.801 1.00 95.56 186 ILE A C 1
ATOM 1485 O O . I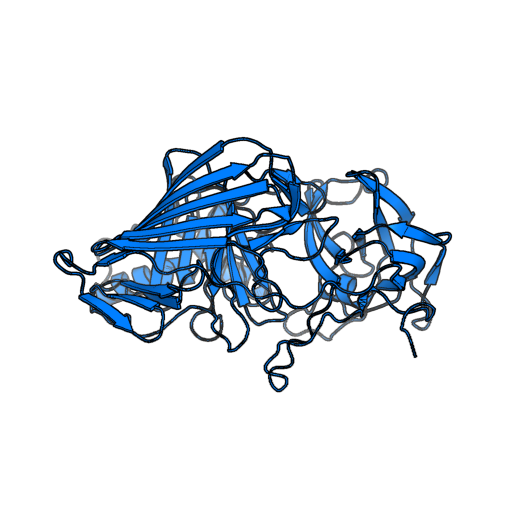LE A 1 186 ? -14.671 9.624 27.045 1.00 95.56 186 ILE A O 1
ATOM 1489 N N . THR A 1 187 ? -12.743 8.480 27.100 1.00 95.06 187 THR A N 1
ATOM 1490 C CA . THR A 1 187 ? -11.919 9.608 27.540 1.00 95.06 187 THR A CA 1
ATOM 1491 C C . THR A 1 187 ? -11.328 10.281 26.311 1.00 95.06 187 THR A C 1
ATOM 1493 O O . THR A 1 187 ? -10.746 9.603 25.464 1.00 95.06 187 THR A O 1
ATOM 1496 N N . VAL A 1 188 ? -11.465 11.603 26.216 1.00 95.88 188 VAL A N 1
ATOM 1497 C CA . VAL A 1 188 ? -10.940 12.394 25.098 1.00 95.88 188 VAL A CA 1
ATOM 1498 C C . VAL A 1 188 ? -9.934 13.407 25.623 1.00 95.88 188 VAL A C 1
ATOM 1500 O O . VAL A 1 188 ? -10.250 14.186 26.520 1.00 95.88 188 VAL A O 1
ATOM 1503 N N . GLU A 1 189 ? -8.733 13.412 25.056 1.00 94.75 189 GLU A N 1
ATOM 1504 C CA . GLU A 1 189 ? -7.682 14.371 25.389 1.00 94.75 189 GLU A CA 1
ATOM 1505 C C . GLU A 1 189 ? -7.118 15.023 24.126 1.00 94.75 189 GLU A C 1
ATOM 1507 O O . GLU A 1 189 ? -7.013 14.402 23.071 1.00 94.75 189 GLU A O 1
ATOM 1512 N N . ARG A 1 190 ? -6.746 16.299 24.232 1.00 94.62 190 ARG A N 1
ATOM 1513 C CA . ARG A 1 190 ? -5.993 17.011 23.198 1.00 94.62 190 ARG A CA 1
ATOM 1514 C C . ARG A 1 190 ? -4.608 17.304 23.743 1.00 94.62 190 ARG A C 1
ATOM 1516 O O . ARG A 1 190 ? -4.479 17.909 24.803 1.00 94.62 190 ARG A O 1
ATOM 1523 N N . SER A 1 191 ? -3.585 16.928 22.992 1.00 91.12 191 SER A N 1
ATOM 1524 C CA . SER A 1 191 ? -2.188 17.136 23.366 1.00 91.12 191 SER A CA 1
ATOM 1525 C C . SER A 1 191 ? -1.342 17.268 22.108 1.00 91.12 191 SER A C 1
ATOM 1527 O O . SER A 1 191 ? -1.640 16.623 21.115 1.00 91.12 191 SER A O 1
ATOM 1529 N N . ALA A 1 192 ? -0.310 18.115 22.127 1.00 86.06 192 ALA A N 1
ATOM 1530 C CA . ALA A 1 192 ? 0.777 18.113 21.138 1.00 86.06 192 ALA A CA 1
ATOM 1531 C C . ALA A 1 192 ? 0.367 18.008 19.644 1.00 86.06 192 ALA A C 1
ATOM 1533 O O . ALA A 1 192 ? 1.036 17.344 18.859 1.00 86.06 192 ALA A O 1
ATOM 1534 N N . GLY A 1 193 ? -0.720 18.672 19.230 1.00 92.06 193 GLY A N 1
ATOM 1535 C CA . GLY A 1 193 ? -1.173 18.654 17.831 1.00 92.06 193 GLY A CA 1
ATOM 1536 C C . GLY A 1 193 ? -1.987 17.419 17.423 1.00 92.06 193 GLY A C 1
ATOM 1537 O O . GLY A 1 193 ? -2.254 17.245 16.237 1.00 92.06 193 GLY A O 1
ATOM 1538 N N . GLU A 1 194 ? -2.429 16.606 18.381 1.00 95.62 194 GLU A N 1
ATOM 1539 C CA . GLU A 1 194 ? -3.359 15.495 18.185 1.00 95.62 194 GLU A CA 1
ATOM 1540 C C . GLU A 1 194 ? -4.584 15.589 19.109 1.00 95.62 194 GLU A C 1
ATOM 1542 O O . GLU A 1 194 ? -4.597 16.306 20.118 1.00 95.62 194 GLU A O 1
ATOM 1547 N N . VAL A 1 195 ? -5.622 14.834 18.755 1.00 97.31 195 VAL A N 1
ATOM 1548 C CA . VAL A 1 195 ? -6.712 14.448 19.655 1.00 97.31 195 VAL A CA 1
ATOM 1549 C C . VAL A 1 195 ? -6.692 12.935 19.828 1.00 97.31 195 VAL A C 1
ATOM 1551 O O . VAL A 1 195 ? -6.514 12.199 18.858 1.00 97.31 195 VAL A O 1
ATOM 1554 N N . ARG A 1 196 ? -6.860 12.466 21.062 1.00 97.25 196 ARG A N 1
ATOM 1555 C CA . ARG A 1 196 ? -6.797 11.054 21.418 1.00 97.25 196 ARG A CA 1
ATOM 1556 C C . ARG A 1 196 ? -8.054 10.623 22.155 1.00 97.25 196 ARG A C 1
ATOM 1558 O O . ARG A 1 196 ? -8.500 11.284 23.088 1.00 97.25 196 ARG A O 1
ATOM 1565 N N . PHE A 1 197 ? -8.587 9.488 21.732 1.00 97.62 197 PHE A N 1
ATOM 1566 C CA . PHE A 1 197 ? -9.760 8.833 22.288 1.00 97.62 197 PHE A CA 1
ATOM 1567 C C . PHE A 1 197 ? -9.316 7.530 22.939 1.00 97.62 197 PHE A C 1
ATOM 1569 O O . PHE A 1 197 ? -8.629 6.734 22.300 1.00 97.62 197 PHE A O 1
ATOM 1576 N N . ARG A 1 198 ? -9.695 7.303 24.195 1.00 97.69 198 ARG A N 1
ATOM 1577 C CA . ARG A 1 198 ? -9.399 6.071 24.935 1.00 97.69 198 ARG A CA 1
ATOM 1578 C C . ARG A 1 198 ? -10.687 5.444 25.449 1.00 97.69 198 ARG A C 1
ATOM 1580 O O . ARG A 1 198 ? -11.501 6.111 26.082 1.00 97.69 198 ARG A O 1
ATOM 1587 N N . THR A 1 199 ? -10.819 4.147 25.219 1.00 97.38 199 THR A N 1
ATOM 1588 C CA . THR A 1 199 ? -11.876 3.270 25.723 1.00 97.38 199 THR A CA 1
ATOM 1589 C C . THR A 1 199 ? -11.219 2.082 26.434 1.00 97.38 199 THR A C 1
ATOM 1591 O O . THR A 1 199 ? -9.994 1.986 26.511 1.00 97.38 199 THR A O 1
ATOM 1594 N N . ARG A 1 200 ? -12.008 1.136 26.955 1.00 97.19 200 ARG A N 1
ATOM 1595 C CA . ARG A 1 200 ? -11.450 -0.115 27.505 1.00 97.19 200 ARG A CA 1
ATOM 1596 C C . ARG A 1 200 ? -10.894 -1.077 26.443 1.00 97.19 200 ARG A C 1
ATOM 1598 O O . ARG A 1 200 ? -10.197 -2.019 26.812 1.00 97.19 200 ARG A O 1
ATOM 1605 N N . TYR A 1 201 ? -11.230 -0.873 25.166 1.00 97.69 201 TYR A N 1
ATOM 1606 C CA . TYR A 1 201 ? -10.846 -1.745 24.047 1.00 97.69 201 TYR A CA 1
ATOM 1607 C C . TYR A 1 201 ? -9.879 -1.082 23.071 1.00 97.69 201 TYR A C 1
ATOM 1609 O O . TYR A 1 201 ? -9.069 -1.771 22.455 1.00 97.69 201 TYR A O 1
ATOM 1617 N N . LEU A 1 202 ? -9.996 0.233 22.886 1.00 97.94 202 LEU A N 1
ATOM 1618 C CA . LEU A 1 202 ? -9.300 0.973 21.845 1.00 97.94 202 LEU A CA 1
ATOM 1619 C C . LEU A 1 202 ? -8.690 2.250 22.405 1.00 97.94 202 LEU A C 1
ATOM 1621 O O . LEU A 1 202 ? -9.286 2.941 23.230 1.00 97.94 202 LEU A O 1
ATOM 1625 N N . GLN A 1 203 ? -7.529 2.603 21.875 1.00 98.12 203 GLN A N 1
ATOM 1626 C CA . GLN A 1 203 ? -6.987 3.946 21.980 1.00 98.12 203 GLN A CA 1
ATOM 1627 C C . GLN A 1 203 ? -6.603 4.410 20.587 1.00 98.12 203 GLN A C 1
ATOM 1629 O O . GLN A 1 203 ? -5.827 3.745 19.907 1.00 98.12 203 GLN A O 1
ATOM 1634 N N . VAL A 1 204 ? -7.177 5.523 20.141 1.00 98.25 204 VAL A N 1
ATOM 1635 C CA . VAL A 1 204 ? -6.987 6.030 18.780 1.00 98.25 204 VAL A CA 1
ATOM 1636 C C . VAL A 1 204 ? -6.665 7.509 18.836 1.00 98.25 204 VAL A C 1
ATOM 1638 O O . VAL A 1 204 ? -7.357 8.280 19.498 1.00 98.25 204 VAL A O 1
ATOM 1641 N N . GLY A 1 205 ? -5.590 7.891 18.163 1.00 98.06 205 GLY A N 1
ATOM 1642 C CA . GLY A 1 205 ? -5.120 9.264 18.051 1.00 98.06 205 GLY A CA 1
ATOM 1643 C C . GLY A 1 205 ? -5.238 9.759 16.618 1.00 98.06 205 GLY A C 1
ATOM 1644 O O . GLY A 1 205 ? -5.030 8.991 15.680 1.00 98.06 205 GLY A O 1
ATOM 1645 N N . PHE A 1 206 ? -5.547 11.039 16.458 1.00 97.94 206 PHE A N 1
ATOM 1646 C CA . PHE A 1 206 ? -5.696 11.718 15.177 1.00 97.94 206 PHE A CA 1
ATOM 1647 C C . PHE A 1 206 ? -4.870 12.996 15.169 1.00 97.94 206 PHE A C 1
ATOM 1649 O O . PHE A 1 206 ? -5.011 13.837 16.060 1.00 97.94 206 PHE A O 1
ATOM 1656 N N . TYR A 1 207 ? -4.044 13.171 14.140 1.00 95.94 207 TYR A N 1
ATOM 1657 C CA . TYR A 1 207 ? -3.312 14.420 13.945 1.00 95.94 207 TYR A CA 1
ATOM 1658 C C . TYR A 1 207 ? -4.270 15.557 13.568 1.00 95.94 207 TYR A C 1
ATOM 1660 O O . TYR A 1 207 ? -5.223 15.359 12.820 1.00 95.94 207 TYR A O 1
ATOM 1668 N N . LEU A 1 208 ? -4.023 16.765 14.076 1.00 95.62 208 LEU A N 1
ATOM 1669 C CA . LEU A 1 208 ? -4.854 17.944 13.796 1.00 95.62 208 LEU A CA 1
ATOM 1670 C C . LEU A 1 208 ? -4.336 18.763 12.608 1.00 95.62 208 LEU A C 1
ATOM 1672 O O . LEU A 1 208 ? -5.107 19.445 11.938 1.00 95.62 208 LEU A O 1
ATOM 1676 N N . ASN A 1 209 ? -3.033 18.688 12.339 1.00 92.50 209 ASN A N 1
ATOM 1677 C CA . ASN A 1 209 ? -2.351 19.410 11.263 1.00 92.50 209 ASN A CA 1
ATOM 1678 C C . ASN A 1 209 ? -2.171 18.573 9.984 1.00 92.50 209 ASN A C 1
ATOM 1680 O O . ASN A 1 209 ? -1.677 19.085 8.981 1.00 92.50 209 ASN A O 1
ATOM 1684 N N . ARG A 1 210 ? -2.546 17.291 10.011 1.00 92.00 210 ARG A N 1
ATOM 1685 C CA . ARG A 1 210 ? -2.446 16.354 8.891 1.00 92.00 210 ARG A CA 1
ATOM 1686 C C . ARG A 1 210 ? -3.505 15.267 9.039 1.00 92.00 210 ARG A C 1
ATOM 1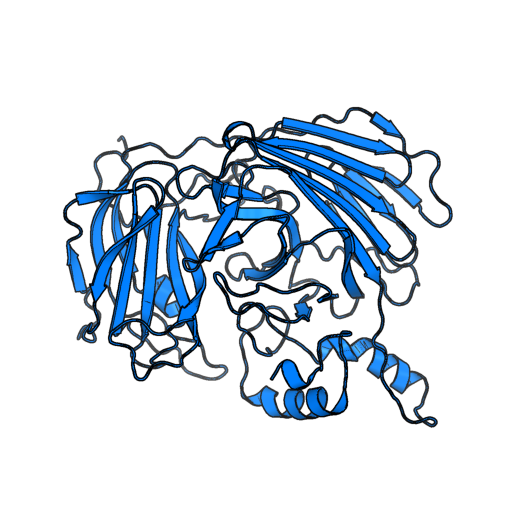688 O O . ARG A 1 210 ? -3.818 14.873 10.155 1.00 92.00 210 ARG A O 1
ATOM 1695 N N . ALA A 1 211 ? -4.042 14.771 7.930 1.00 94.75 211 ALA A N 1
ATOM 1696 C CA . ALA A 1 211 ? -4.940 13.625 7.969 1.00 94.75 211 ALA A CA 1
ATOM 1697 C C . ALA A 1 211 ? -4.132 12.360 8.257 1.00 94.75 211 ALA A C 1
ATOM 1699 O O . ALA A 1 211 ? -3.193 12.072 7.522 1.00 94.75 211 ALA A O 1
ATOM 1700 N N . GLY A 1 212 ? -4.482 11.620 9.308 1.00 95.75 212 GLY A N 1
ATOM 1701 C CA . GLY A 1 212 ? -3.858 10.339 9.637 1.00 95.75 212 GLY A CA 1
ATOM 1702 C C . GLY A 1 212 ? -3.966 9.987 11.116 1.00 95.75 212 GLY A C 1
ATOM 1703 O O . GLY A 1 212 ? -4.190 10.857 11.963 1.00 95.75 212 GLY A O 1
ATOM 1704 N N . PHE A 1 213 ? -3.781 8.705 11.430 1.00 97.50 213 PHE A N 1
ATOM 1705 C CA . PHE A 1 213 ? -3.698 8.262 12.816 1.00 97.50 213 PHE A CA 1
ATOM 1706 C C . PHE A 1 213 ? -2.364 8.661 13.443 1.00 97.50 213 PHE A C 1
ATOM 1708 O O . PHE A 1 213 ? -1.313 8.439 12.853 1.00 97.50 213 PHE A O 1
ATOM 1715 N N . SER A 1 214 ? -2.402 9.178 14.665 1.00 96.31 214 SER A N 1
ATOM 1716 C CA . SER A 1 214 ? -1.222 9.387 15.506 1.00 96.31 214 SER A CA 1
ATOM 1717 C C . SER A 1 214 ? -1.037 8.288 16.548 1.00 96.31 214 SER A C 1
ATOM 1719 O O . SER A 1 214 ? 0.047 8.118 17.101 1.00 96.31 214 SER A O 1
ATOM 1721 N N . PHE A 1 215 ? -2.081 7.501 16.806 1.00 97.62 215 PHE A N 1
ATOM 1722 C CA . PHE A 1 215 ? -2.031 6.402 17.756 1.00 97.62 215 PHE A CA 1
ATOM 1723 C C . PHE A 1 215 ? -3.058 5.333 17.385 1.00 97.62 215 PHE A C 1
ATOM 1725 O O . PHE A 1 215 ? -4.183 5.668 17.021 1.00 97.62 215 PHE A O 1
ATOM 1732 N N . LEU A 1 216 ? -2.688 4.060 17.507 1.00 98.25 216 LEU A N 1
ATOM 1733 C CA . LEU A 1 216 ? -3.624 2.941 17.485 1.00 98.25 216 LEU A CA 1
ATOM 1734 C C . LEU A 1 216 ? -3.169 1.914 18.522 1.00 98.25 216 LEU A C 1
ATOM 1736 O O . LEU A 1 216 ? -2.083 1.357 18.403 1.00 98.25 216 LEU A O 1
ATOM 1740 N N . GLY A 1 217 ? -3.998 1.674 19.529 1.00 97.94 217 GLY A N 1
ATOM 1741 C CA . GLY A 1 217 ? -3.819 0.645 20.547 1.00 97.94 217 GLY A CA 1
ATOM 1742 C C . GLY A 1 217 ? -5.079 -0.202 20.652 1.00 97.94 217 GLY A C 1
ATOM 1743 O O . GLY A 1 217 ? -6.192 0.321 20.570 1.00 97.94 217 GLY A O 1
ATOM 1744 N N . ILE A 1 218 ? -4.903 -1.515 20.801 1.00 97.81 218 ILE A N 1
ATOM 1745 C CA . ILE A 1 218 ? -5.992 -2.499 20.815 1.00 97.81 218 ILE A CA 1
ATOM 1746 C C . ILE A 1 218 ? -5.840 -3.387 22.053 1.00 97.81 218 ILE A C 1
ATOM 1748 O O . ILE A 1 218 ? -4.765 -3.925 22.310 1.00 97.81 218 ILE A O 1
ATOM 1752 N N . ASP A 1 219 ? -6.932 -3.580 22.785 1.00 96.69 219 ASP A N 1
ATOM 1753 C CA . ASP A 1 219 ? -7.060 -4.577 23.844 1.00 96.69 219 ASP A CA 1
ATOM 1754 C C . ASP A 1 219 ? -8.356 -5.369 23.648 1.00 96.69 219 ASP A C 1
ATOM 1756 O O . ASP A 1 219 ? -9.426 -4.998 24.135 1.00 96.69 219 ASP A O 1
ATOM 1760 N N . GLU A 1 220 ? -8.259 -6.510 22.965 1.00 93.81 220 GLU A N 1
ATOM 1761 C CA . GLU A 1 220 ? -9.408 -7.383 22.712 1.00 93.81 220 GLU A CA 1
ATOM 1762 C C . GLU A 1 220 ? -10.086 -7.869 24.005 1.00 93.81 220 GLU A C 1
ATOM 1764 O O . GLU A 1 220 ? -11.272 -8.216 24.003 1.00 93.81 220 GLU A O 1
ATOM 1769 N N . SER A 1 221 ? -9.359 -7.886 25.129 1.00 91.44 221 SER A N 1
ATOM 1770 C CA . SER A 1 221 ? -9.874 -8.352 26.416 1.00 91.44 221 SER A CA 1
ATOM 1771 C C . SER A 1 221 ? -10.745 -7.321 27.139 1.00 91.44 221 SER A C 1
ATOM 1773 O O . SER A 1 221 ? -11.508 -7.711 28.026 1.00 91.44 221 SER A O 1
ATOM 1775 N N . GLY A 1 222 ? -10.690 -6.046 26.741 1.00 93.88 222 GLY A N 1
ATOM 1776 C CA . GLY A 1 222 ? -11.479 -4.974 27.349 1.00 93.88 222 GLY A CA 1
ATOM 1777 C C . GLY A 1 222 ? -11.015 -4.576 28.746 1.00 93.88 222 GLY A C 1
ATOM 1778 O O . GLY A 1 222 ? -11.840 -4.173 29.567 1.00 93.88 222 GLY A O 1
ATOM 1779 N N . ARG A 1 223 ? -9.725 -4.757 29.047 1.00 94.38 223 ARG A N 1
ATOM 1780 C CA . ARG A 1 223 ? -9.119 -4.444 30.348 1.00 94.38 223 ARG A CA 1
ATOM 1781 C C . ARG A 1 223 ? -8.464 -3.059 30.370 1.00 94.38 223 ARG A C 1
ATOM 1783 O O . ARG A 1 223 ? -7.938 -2.679 31.410 1.00 94.38 223 ARG A O 1
ATOM 1790 N N . GLY A 1 224 ? -8.508 -2.318 29.262 1.00 94.31 224 GLY A N 1
ATOM 1791 C CA . GLY A 1 224 ? -7.903 -0.994 29.129 1.00 94.31 224 GLY A CA 1
ATOM 1792 C C . GLY A 1 224 ? -6.397 -1.010 28.865 1.00 94.31 224 GLY A C 1
ATOM 1793 O O . GLY A 1 224 ? -5.758 0.023 29.023 1.00 94.31 224 GLY A O 1
ATOM 1794 N N . ASN A 1 225 ? -5.812 -2.142 28.454 1.00 95.56 225 ASN A N 1
ATOM 1795 C CA . ASN A 1 225 ? -4.376 -2.242 28.149 1.00 95.56 225 ASN A CA 1
ATOM 1796 C C . ASN A 1 225 ? -4.052 -1.713 26.740 1.00 95.56 225 ASN A C 1
ATOM 1798 O O . ASN A 1 225 ? -3.473 -2.420 25.916 1.00 95.56 225 ASN A O 1
ATOM 1802 N N . THR A 1 226 ? -4.460 -0.478 26.451 1.00 96.69 226 THR A N 1
ATOM 1803 C CA . THR A 1 226 ? -4.405 0.135 25.114 1.00 96.69 226 THR A CA 1
ATOM 1804 C C . THR A 1 226 ? -3.225 1.091 24.926 1.00 96.69 226 THR A C 1
ATOM 1806 O O . THR A 1 226 ? -3.168 1.795 23.924 1.00 96.69 226 THR A O 1
ATOM 1809 N N . ASP A 1 227 ? -2.289 1.140 25.876 1.00 96.19 227 ASP A N 1
ATOM 1810 C CA . ASP A 1 227 ? -1.197 2.125 25.891 1.00 96.19 227 ASP A CA 1
ATOM 1811 C C . ASP A 1 227 ? -0.052 1.820 24.911 1.00 96.19 227 ASP A C 1
ATOM 1813 O O . ASP A 1 227 ? 0.798 2.680 24.675 1.00 96.19 227 ASP A O 1
ATOM 1817 N N . GLU A 1 228 ? -0.026 0.632 24.304 1.00 96.94 228 GLU A N 1
ATOM 1818 C CA . GLU A 1 228 ? 0.953 0.311 23.265 1.00 96.94 228 GLU A CA 1
ATOM 1819 C C . GLU A 1 228 ? 0.462 0.776 21.890 1.00 96.94 228 GLU A C 1
ATOM 1821 O O . GLU A 1 228 ? -0.600 0.359 21.421 1.00 96.94 228 GLU A O 1
ATOM 1826 N N . ASN A 1 229 ? 1.272 1.593 21.215 1.00 96.69 229 ASN A N 1
ATOM 1827 C CA . ASN A 1 229 ? 0.990 2.048 19.860 1.00 96.69 229 ASN A CA 1
ATOM 1828 C C . ASN A 1 229 ? 1.527 1.055 18.821 1.00 96.69 229 ASN A C 1
ATOM 1830 O O . ASN A 1 229 ? 2.741 0.878 18.700 1.00 96.69 229 ASN A O 1
ATOM 1834 N N . ILE A 1 230 ? 0.639 0.459 18.025 1.00 96.75 230 ILE A N 1
ATOM 1835 C CA . ILE A 1 230 ? 1.025 -0.471 16.950 1.00 96.75 230 ILE A CA 1
ATOM 1836 C C . ILE A 1 230 ? 1.380 0.237 15.633 1.00 96.75 230 ILE A C 1
ATOM 1838 O O . ILE A 1 230 ? 1.788 -0.418 14.671 1.00 96.75 230 ILE A O 1
ATOM 1842 N N . LEU A 1 231 ? 1.235 1.563 15.558 1.00 96.19 231 LEU A N 1
ATOM 1843 C CA . LEU A 1 231 ? 1.556 2.330 14.356 1.00 96.19 231 LEU A CA 1
ATOM 1844 C C . LEU A 1 231 ? 3.063 2.501 14.161 1.00 96.19 231 LEU A C 1
ATOM 1846 O O . LEU A 1 231 ? 3.841 2.686 15.100 1.00 96.19 231 LEU A O 1
ATOM 1850 N N . PHE A 1 232 ? 3.470 2.532 12.897 1.00 92.69 232 PHE A N 1
ATOM 1851 C CA . PHE A 1 232 ? 4.789 3.001 12.511 1.00 92.69 232 PHE A CA 1
ATOM 1852 C C . PHE A 1 232 ? 4.820 4.530 12.554 1.00 92.69 232 PHE A C 1
ATOM 1854 O O . PHE A 1 232 ? 4.250 5.204 11.694 1.00 92.69 232 PHE A O 1
ATOM 1861 N N . LEU A 1 233 ? 5.506 5.059 13.566 1.00 87.75 233 LEU A N 1
ATOM 1862 C CA . LEU A 1 233 ? 5.835 6.475 13.702 1.00 87.75 233 LEU A CA 1
ATOM 1863 C C . LEU A 1 233 ? 7.354 6.636 13.742 1.00 87.75 233 LEU A C 1
ATOM 1865 O O . LEU A 1 233 ? 8.017 5.996 14.565 1.00 87.75 233 LEU A O 1
ATOM 1869 N N . GLN A 1 234 ? 7.882 7.503 12.884 1.00 80.81 234 GLN A N 1
ATOM 1870 C CA . GLN A 1 234 ? 9.281 7.913 12.866 1.00 80.81 234 GLN A CA 1
ATOM 1871 C C . GLN A 1 234 ? 9.324 9.423 12.634 1.00 80.81 234 GLN A C 1
ATOM 1873 O O . GLN A 1 234 ? 8.543 9.963 11.854 1.00 80.81 234 GLN A O 1
ATOM 1878 N N . ALA A 1 235 ? 10.221 10.128 13.320 1.00 74.25 235 ALA A N 1
ATOM 1879 C CA . ALA A 1 235 ? 10.369 11.561 13.103 1.00 74.25 235 ALA A CA 1
ATOM 1880 C C . ALA A 1 235 ? 10.671 11.849 11.615 1.00 74.25 235 ALA A C 1
ATOM 1882 O O . ALA A 1 235 ? 11.417 11.116 10.971 1.00 74.25 235 ALA A O 1
ATOM 1883 N N . GLY A 1 236 ? 10.025 12.865 11.039 1.00 71.31 236 GLY A N 1
ATOM 1884 C CA . GLY A 1 236 ? 10.165 13.194 9.614 1.00 71.31 236 GLY A CA 1
ATOM 1885 C C . GLY A 1 236 ? 9.566 12.180 8.622 1.00 71.31 236 GLY A C 1
ATOM 1886 O O . GLY A 1 236 ? 9.720 12.372 7.420 1.00 71.31 236 GLY A O 1
ATOM 1887 N N . SER A 1 237 ? 8.885 11.122 9.082 1.00 78.19 237 SER A N 1
ATOM 1888 C CA . SER A 1 237 ? 8.205 10.144 8.223 1.00 78.19 237 SER A CA 1
ATOM 1889 C C . SER A 1 237 ? 6.797 9.845 8.732 1.00 78.19 237 SER A C 1
ATOM 1891 O O . SER A 1 237 ? 6.589 9.379 9.852 1.00 78.19 237 SER A O 1
ATOM 1893 N N . PHE A 1 238 ? 5.807 10.107 7.887 1.00 83.56 238 PHE A N 1
ATOM 1894 C CA . PHE A 1 238 ? 4.395 10.051 8.234 1.00 83.56 238 PHE A CA 1
ATOM 1895 C C . PHE A 1 238 ? 3.664 8.983 7.425 1.00 83.56 238 PHE A C 1
ATOM 1897 O O . PHE A 1 238 ? 2.978 9.282 6.456 1.00 83.56 238 PHE A O 1
ATOM 1904 N N . ALA A 1 239 ? 3.793 7.717 7.805 1.00 90.25 239 ALA A N 1
ATOM 1905 C CA . ALA A 1 239 ? 3.162 6.608 7.090 1.00 90.25 239 ALA A CA 1
ATOM 1906 C C . ALA A 1 239 ? 1.662 6.451 7.427 1.00 90.25 239 ALA A C 1
ATOM 1908 O O . ALA A 1 239 ? 1.229 5.353 7.753 1.00 90.25 239 ALA A O 1
ATOM 1909 N N . GLN A 1 240 ? 0.876 7.534 7.419 1.00 94.56 240 GLN A N 1
ATOM 1910 C CA . GLN A 1 240 ? -0.529 7.541 7.856 1.00 94.56 240 GLN A CA 1
ATOM 1911 C C . GLN A 1 240 ? -1.396 8.443 6.956 1.00 94.56 240 GLN A C 1
ATOM 1913 O O . GLN A 1 240 ? -0.899 9.408 6.381 1.00 94.56 240 GLN A O 1
ATOM 1918 N N . GLY A 1 241 ? -2.695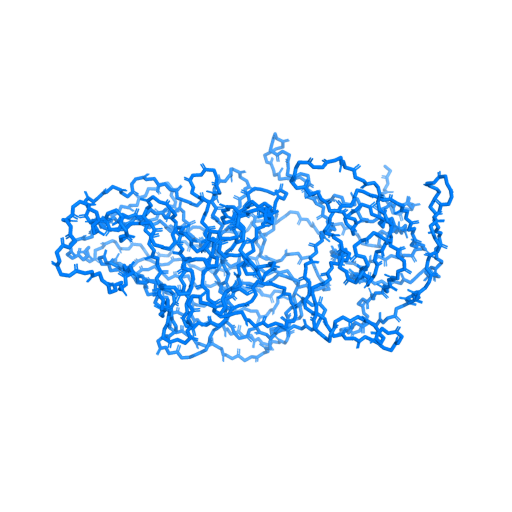 8.153 6.847 1.00 95.31 241 GLY A N 1
ATOM 1919 C CA . GLY A 1 241 ? -3.692 9.017 6.202 1.00 95.31 241 GLY A CA 1
ATOM 1920 C C . GLY A 1 241 ? -3.678 9.026 4.671 1.00 95.31 241 GLY A C 1
ATOM 1921 O O . GLY A 1 241 ? -3.457 7.997 4.042 1.00 95.31 241 GLY A O 1
ATOM 1922 N N . VAL A 1 242 ? -3.995 10.167 4.055 1.00 95.94 242 VAL A N 1
ATOM 1923 C CA . VAL A 1 242 ? -4.164 10.255 2.592 1.00 95.94 242 VAL A CA 1
ATOM 1924 C C . VAL A 1 242 ? -2.817 10.184 1.874 1.00 95.94 242 VAL A C 1
ATOM 1926 O O . VAL A 1 242 ? -1.886 10.915 2.219 1.00 95.94 242 VAL A O 1
ATOM 1929 N N . MET A 1 243 ? -2.747 9.347 0.836 1.00 95.62 243 MET A N 1
ATOM 1930 C CA . MET A 1 243 ? -1.573 9.196 -0.029 1.00 95.62 243 MET A CA 1
ATOM 1931 C C . MET A 1 243 ? -1.954 9.418 -1.492 1.00 95.62 243 MET A C 1
ATOM 1933 O O . MET A 1 243 ? -2.970 8.892 -1.948 1.00 95.62 243 MET A O 1
ATOM 1937 N N . LEU A 1 244 ? -1.129 10.150 -2.243 1.00 96.31 244 LEU A N 1
ATOM 1938 C CA . LEU A 1 244 ? -1.287 10.323 -3.685 1.00 96.31 244 LEU A CA 1
ATOM 1939 C C . LEU A 1 244 ? 0.045 10.648 -4.372 1.00 96.31 244 LEU A C 1
ATOM 1941 O O . LEU A 1 244 ? 0.661 11.683 -4.110 1.00 96.31 244 LEU A O 1
ATOM 1945 N N . HIS A 1 245 ? 0.435 9.789 -5.309 1.00 95.50 245 HIS A N 1
ATOM 1946 C CA . HIS A 1 245 ? 1.560 9.982 -6.218 1.00 95.50 245 HIS A CA 1
ATOM 1947 C C . HIS A 1 245 ? 1.106 9.660 -7.650 1.00 95.50 245 HIS A C 1
ATOM 1949 O O . HIS A 1 245 ? 0.999 8.476 -7.980 1.00 95.50 245 HIS A O 1
ATOM 1955 N N . PRO A 1 246 ? 0.799 10.674 -8.483 1.00 96.06 246 PRO A N 1
ATOM 1956 C CA . PRO A 1 246 ? 0.473 10.481 -9.898 1.00 96.06 246 PRO A CA 1
ATOM 1957 C C . PRO A 1 246 ? 1.609 9.801 -10.681 1.00 96.06 246 PRO A C 1
ATOM 1959 O O . PRO A 1 246 ? 2.762 9.844 -10.263 1.00 96.06 246 PRO A O 1
ATOM 1962 N N . VAL A 1 247 ? 1.298 9.159 -11.810 1.00 95.75 247 VAL A N 1
ATOM 1963 C CA . VAL A 1 247 ? 2.295 8.446 -12.634 1.00 95.75 247 VAL A CA 1
ATOM 1964 C C . VAL A 1 247 ? 3.248 9.401 -13.356 1.00 95.75 247 VAL A C 1
ATOM 1966 O O . VAL A 1 247 ? 4.423 9.089 -13.543 1.00 95.75 247 VAL A O 1
ATOM 1969 N N . ASP A 1 248 ? 2.743 10.559 -13.762 1.00 90.88 248 ASP A N 1
ATOM 1970 C CA . ASP A 1 248 ? 3.395 11.556 -14.612 1.00 90.88 248 ASP A CA 1
ATOM 1971 C C . ASP A 1 248 ? 3.780 12.843 -13.871 1.00 90.88 248 ASP A C 1
ATOM 1973 O O . ASP A 1 248 ? 4.065 13.864 -14.496 1.00 90.88 248 ASP A O 1
ATOM 1977 N N . SER A 1 249 ? 3.801 12.797 -12.541 1.00 92.06 249 SER A N 1
ATOM 1978 C CA . SER A 1 249 ? 4.123 13.939 -11.692 1.00 92.06 249 SER A CA 1
ATOM 1979 C C . SER A 1 249 ? 4.843 13.493 -10.422 1.00 92.06 249 SER A C 1
ATOM 1981 O O . SER A 1 249 ? 4.983 12.304 -10.145 1.00 92.06 249 SER A O 1
ATOM 1983 N N . TRP A 1 250 ? 5.307 14.457 -9.632 1.00 92.12 250 TRP A N 1
ATOM 1984 C CA . TRP A 1 250 ? 5.873 14.201 -8.312 1.00 92.12 250 TRP A CA 1
ATOM 1985 C C . TRP A 1 250 ? 4.797 13.784 -7.293 1.00 92.12 250 TRP A C 1
ATOM 1987 O O . TRP A 1 250 ? 3.602 14.025 -7.494 1.00 92.12 250 TRP A O 1
ATOM 1997 N N . PRO A 1 251 ? 5.194 13.192 -6.151 1.00 92.38 251 PRO A N 1
ATOM 1998 C CA . PRO A 1 251 ? 4.252 12.874 -5.087 1.00 92.38 251 PRO A CA 1
ATOM 1999 C C . PRO A 1 251 ? 3.573 14.135 -4.534 1.00 92.38 251 PRO A C 1
ATOM 2001 O O . PRO A 1 251 ? 4.258 15.064 -4.104 1.00 92.38 251 PRO A O 1
ATOM 2004 N N . LEU A 1 252 ? 2.238 14.146 -4.494 1.00 93.62 252 LEU A N 1
ATOM 2005 C CA . LEU A 1 252 ? 1.440 15.287 -4.020 1.00 93.62 252 LEU A CA 1
ATOM 2006 C C . LEU A 1 252 ? 1.034 15.130 -2.552 1.00 93.62 252 LEU A C 1
ATOM 2008 O O . LEU A 1 252 ? 1.065 16.088 -1.786 1.00 93.62 252 LEU A O 1
ATOM 2012 N N . ALA A 1 253 ? 0.710 13.908 -2.136 1.00 92.88 253 ALA A N 1
ATOM 2013 C CA . ALA A 1 253 ? 0.498 13.552 -0.740 1.00 92.88 253 ALA A CA 1
ATOM 2014 C C . ALA A 1 253 ? 1.380 12.346 -0.415 1.00 92.88 253 ALA A C 1
ATOM 2016 O O . ALA A 1 253 ? 1.004 11.199 -0.646 1.00 92.88 253 ALA A O 1
ATOM 2017 N N . ALA A 1 254 ? 2.586 12.618 0.075 1.00 84.31 254 ALA A N 1
ATOM 2018 C CA . ALA A 1 254 ? 3.588 11.621 0.406 1.00 84.31 254 ALA A CA 1
ATOM 2019 C C . ALA A 1 254 ? 4.006 11.700 1.879 1.00 84.31 254 ALA A C 1
ATOM 2021 O O . ALA A 1 254 ? 4.078 12.778 2.476 1.00 84.31 254 ALA A O 1
ATOM 2022 N N . PRO A 1 255 ? 4.321 10.553 2.489 1.00 67.81 255 PRO A N 1
ATOM 2023 C CA . PRO A 1 255 ? 4.567 10.453 3.920 1.00 67.81 255 PRO A CA 1
ATOM 2024 C C . PRO A 1 255 ? 5.813 11.226 4.393 1.00 67.81 255 PRO A C 1
ATOM 2026 O O . PRO A 1 255 ? 5.860 11.628 5.548 1.00 67.81 255 PRO A O 1
ATOM 2029 N N . ILE A 1 256 ? 6.809 11.469 3.530 1.00 74.44 256 ILE A N 1
ATOM 2030 C CA . ILE A 1 256 ? 8.159 11.879 3.973 1.00 74.44 256 ILE A CA 1
ATOM 2031 C C . ILE A 1 256 ? 8.574 13.286 3.503 1.00 74.44 256 ILE A C 1
ATOM 2033 O O . ILE A 1 256 ? 9.128 14.048 4.287 1.00 74.44 256 ILE A O 1
ATOM 2037 N N . LEU A 1 257 ? 8.347 13.648 2.233 1.00 79.81 257 LEU A N 1
ATOM 2038 C CA . LEU A 1 257 ? 8.995 14.832 1.626 1.00 79.81 257 LEU A CA 1
ATOM 2039 C C . LEU A 1 257 ? 8.040 15.895 1.087 1.00 79.81 257 LEU A C 1
ATOM 2041 O O . LEU A 1 257 ? 8.427 17.058 0.943 1.00 79.81 257 LEU A O 1
ATOM 2045 N N . ARG A 1 258 ? 6.832 15.478 0.704 1.00 88.50 258 ARG A N 1
ATOM 2046 C CA . ARG A 1 258 ? 5.878 16.319 -0.016 1.00 88.50 258 ARG A CA 1
ATOM 2047 C C . ARG A 1 258 ? 4.481 16.076 0.512 1.00 88.50 258 ARG A C 1
ATOM 2049 O O . ARG A 1 258 ? 3.998 14.951 0.479 1.00 88.50 258 ARG A O 1
ATOM 2056 N N . TYR A 1 259 ? 3.836 17.121 0.994 1.00 89.56 259 TYR A N 1
ATOM 2057 C CA . TYR A 1 259 ? 2.448 17.101 1.417 1.00 89.56 259 TYR A CA 1
ATOM 2058 C C . TYR A 1 259 ? 1.796 18.406 0.966 1.00 89.56 259 TYR A C 1
ATOM 2060 O O . TYR A 1 259 ? 1.682 19.382 1.707 1.00 89.56 259 TYR A O 1
ATOM 2068 N N . GLU A 1 260 ? 1.445 18.432 -0.315 1.00 90.12 260 GLU A N 1
ATOM 2069 C CA . GLU A 1 260 ? 0.778 19.530 -0.998 1.00 90.12 260 GLU A CA 1
ATOM 2070 C C . GLU A 1 260 ? -0.735 19.330 -0.941 1.00 90.12 260 GLU A C 1
ATOM 2072 O O . GLU A 1 260 ? -1.411 19.032 -1.925 1.00 90.12 260 GLU A O 1
ATOM 2077 N N . VAL A 1 261 ? -1.268 19.492 0.263 1.00 92.44 261 VAL A N 1
ATOM 2078 C CA . VAL A 1 261 ? -2.709 19.493 0.491 1.00 92.44 261 VAL A CA 1
ATOM 2079 C C . VAL A 1 261 ? -3.123 20.819 1.110 1.00 92.44 261 VAL A C 1
ATOM 2081 O O . VAL A 1 261 ? -2.325 21.504 1.753 1.00 92.44 261 VAL A O 1
ATOM 2084 N N . GLN A 1 262 ? -4.383 21.179 0.927 1.00 95.25 262 GLN A N 1
ATOM 2085 C CA . GLN A 1 262 ? -5.016 22.301 1.613 1.00 95.25 262 GLN A CA 1
ATOM 2086 C C . GLN A 1 262 ? -6.319 21.827 2.238 1.00 95.25 262 GLN A C 1
ATOM 2088 O O . GLN A 1 262 ? -6.928 20.892 1.730 1.00 95.25 262 GLN A O 1
ATOM 2093 N N . GLY A 1 263 ? -6.754 22.454 3.324 1.00 96.44 263 GLY A N 1
ATOM 2094 C CA . GLY A 1 263 ? -8.002 22.080 3.973 1.00 96.44 263 GLY A CA 1
ATOM 2095 C C . GLY A 1 263 ? -7.935 22.201 5.481 1.00 96.44 263 GLY A C 1
ATOM 2096 O O . GLY A 1 263 ? -7.017 22.821 6.021 1.00 96.44 263 GLY A O 1
ATOM 2097 N N . ALA A 1 264 ? -8.907 21.583 6.141 1.00 97.38 264 ALA A N 1
ATOM 2098 C CA . ALA A 1 264 ? -9.137 21.748 7.562 1.00 97.38 264 ALA A CA 1
ATOM 2099 C C . ALA A 1 264 ? -9.405 20.425 8.284 1.00 97.38 264 ALA A C 1
ATOM 2101 O O . ALA A 1 264 ? -9.968 19.479 7.727 1.00 97.38 264 ALA A O 1
ATOM 2102 N N . THR A 1 265 ? -9.055 20.420 9.566 1.00 98.19 265 THR A N 1
ATOM 2103 C CA . THR A 1 265 ? -9.452 19.408 10.542 1.00 98.19 265 THR A CA 1
ATOM 2104 C C . THR A 1 265 ? -10.445 20.020 11.525 1.00 98.19 265 THR A C 1
ATOM 2106 O O . THR A 1 265 ? -10.232 21.125 12.041 1.00 98.19 265 THR A O 1
ATOM 2109 N N . ARG A 1 266 ? -11.520 19.287 11.819 1.00 97.94 266 ARG A N 1
ATOM 2110 C CA . ARG A 1 266 ? -12.535 19.645 12.818 1.00 97.94 266 ARG A CA 1
ATOM 2111 C C . ARG A 1 266 ? -12.735 18.488 13.788 1.00 97.94 266 ARG A C 1
ATOM 2113 O O . ARG A 1 266 ? -12.652 17.329 13.393 1.00 97.94 266 ARG A O 1
ATOM 2120 N N . VAL A 1 267 ? -12.997 18.806 15.050 1.00 97.69 267 VAL A N 1
ATOM 2121 C CA . VAL A 1 267 ? -13.290 17.825 16.099 1.00 97.69 267 VAL A CA 1
ATOM 2122 C C . VAL A 1 267 ? -14.549 18.252 16.838 1.00 97.69 267 VAL A C 1
ATOM 2124 O O . VAL A 1 267 ? -14.624 19.381 17.331 1.00 97.69 267 VAL A O 1
ATOM 2127 N N . GLN A 1 268 ? -15.519 17.348 16.936 1.00 96.44 268 GLN A N 1
ATOM 2128 C CA . GLN A 1 268 ? -16.755 17.556 17.684 1.00 96.44 268 GLN A CA 1
ATOM 2129 C C . GLN A 1 268 ? -17.113 16.292 18.471 1.00 96.44 268 GLN A C 1
ATOM 2131 O O . GLN A 1 268 ? -17.526 15.289 17.895 1.00 96.44 268 GLN A O 1
ATOM 2136 N N . GLY A 1 269 ? -16.962 16.339 19.796 1.00 95.31 269 GLY A N 1
ATOM 2137 C CA . GLY A 1 269 ? -17.196 15.183 20.663 1.00 95.31 269 GLY A CA 1
ATOM 2138 C C . GLY A 1 269 ? -16.260 14.030 20.295 1.00 95.31 269 GLY A C 1
ATOM 2139 O O . GLY A 1 269 ? -15.048 14.149 20.452 1.00 95.31 269 GLY A O 1
ATOM 2140 N N . ASN A 1 270 ? -16.822 12.934 19.784 1.00 96.19 270 ASN A N 1
ATOM 2141 C CA . ASN A 1 270 ? -16.116 11.752 19.269 1.00 96.19 270 ASN A CA 1
ATOM 2142 C C . ASN A 1 270 ? -15.978 11.701 17.749 1.00 96.19 270 ASN A C 1
ATOM 2144 O O . ASN A 1 270 ? -15.737 10.623 17.205 1.00 96.19 270 ASN A O 1
ATOM 2148 N N . ARG A 1 271 ? -16.169 12.829 17.065 1.00 97.69 271 ARG A N 1
ATOM 2149 C CA . ARG A 1 271 ? -16.014 12.916 15.617 1.00 97.69 271 ARG A CA 1
ATOM 2150 C C . ARG A 1 271 ? -14.784 13.721 15.246 1.00 97.69 271 ARG A C 1
ATOM 2152 O O . ARG A 1 271 ? -14.567 14.799 15.799 1.00 97.69 271 ARG A O 1
ATOM 2159 N N . VAL A 1 272 ? -14.003 13.202 14.304 1.00 98.44 272 VAL A N 1
ATOM 2160 C CA . VAL A 1 272 ? -12.859 13.883 13.691 1.00 98.44 272 VAL A CA 1
ATOM 2161 C C . VAL A 1 272 ? -13.079 13.934 12.190 1.00 98.44 272 VAL A C 1
ATOM 2163 O O . VAL A 1 272 ? -13.140 12.899 11.534 1.00 98.44 272 VAL A O 1
ATOM 2166 N N . THR A 1 273 ? -13.164 15.139 11.642 1.00 98.69 273 THR A N 1
ATOM 2167 C CA . THR A 1 273 ? -13.419 15.358 10.220 1.00 98.69 273 THR A CA 1
ATOM 2168 C C . THR A 1 273 ? -12.204 15.999 9.572 1.00 98.69 273 THR A C 1
ATOM 2170 O O . THR A 1 273 ? -11.763 17.067 9.999 1.00 98.69 273 THR A O 1
ATOM 2173 N N . TYR A 1 274 ? -11.710 15.379 8.505 1.00 98.56 274 TYR A N 1
ATOM 2174 C CA . TYR A 1 274 ? -10.749 15.967 7.581 1.00 98.56 274 TYR A CA 1
ATOM 2175 C C . TYR A 1 274 ? -11.461 16.335 6.285 1.00 98.56 274 TYR A C 1
ATOM 2177 O O . TYR A 1 274 ? -12.062 15.479 5.640 1.00 98.56 274 TYR A O 1
ATOM 2185 N N . ASP A 1 275 ? -11.372 17.598 5.891 1.00 98.12 275 ASP A N 1
ATOM 2186 C CA . ASP A 1 275 ? -11.797 18.071 4.575 1.00 98.12 275 ASP A CA 1
ATOM 2187 C C . ASP A 1 275 ? -10.566 18.644 3.883 1.00 98.12 275 ASP A C 1
ATOM 2189 O O . ASP A 1 275 ? -10.073 19.698 4.286 1.00 98.12 275 ASP A O 1
ATOM 2193 N N . LEU A 1 276 ? -10.018 17.905 2.918 1.00 96.31 276 LEU A N 1
ATOM 2194 C CA . LEU A 1 276 ? -8.767 18.253 2.253 1.00 96.31 276 LEU A CA 1
ATOM 2195 C C . LEU A 1 276 ? -8.872 18.161 0.736 1.00 96.31 276 LEU A C 1
ATOM 2197 O O . LEU A 1 276 ? -9.530 17.285 0.182 1.00 96.31 276 LEU A O 1
ATOM 2201 N N . GLU A 1 277 ? -8.159 19.049 0.066 1.00 97.56 277 GLU A N 1
ATOM 2202 C CA . GLU A 1 277 ? -8.039 19.142 -1.379 1.00 97.56 277 GLU A CA 1
ATOM 2203 C C . GLU A 1 277 ? -6.580 18.941 -1.788 1.00 97.56 277 GLU A C 1
ATOM 2205 O O . GLU A 1 277 ? -5.652 19.391 -1.109 1.00 97.56 277 GLU A O 1
ATOM 2210 N N . ILE A 1 278 ? -6.393 18.290 -2.933 1.00 96.62 278 ILE A N 1
ATOM 2211 C CA . ILE A 1 278 ? -5.121 18.130 -3.636 1.00 96.62 278 ILE A CA 1
ATOM 2212 C C . ILE A 1 278 ? -5.292 18.804 -5.007 1.00 96.62 278 ILE A C 1
ATOM 2214 O O . ILE A 1 278 ? -5.628 18.126 -5.987 1.00 96.62 278 ILE A O 1
ATOM 2218 N N . PRO A 1 279 ? -5.124 20.141 -5.095 1.00 94.81 279 PRO A N 1
ATOM 2219 C CA . PRO A 1 279 ? -5.528 20.913 -6.272 1.00 94.81 279 PRO A CA 1
ATOM 2220 C C . PRO A 1 279 ? -4.858 20.451 -7.568 1.00 94.81 279 PRO A C 1
ATOM 2222 O O . PRO A 1 279 ? -5.527 20.320 -8.587 1.00 94.81 279 PRO A O 1
ATOM 2225 N N . HIS A 1 280 ? -3.565 20.112 -7.516 1.00 93.56 280 HIS A N 1
ATOM 2226 C CA . HIS A 1 280 ? -2.802 19.652 -8.683 1.00 93.56 280 HIS A CA 1
ATOM 2227 C C . HIS A 1 280 ? -3.306 18.335 -9.288 1.00 93.56 280 HIS A C 1
ATOM 2229 O O . HIS A 1 280 ? -3.045 18.069 -10.456 1.00 93.56 280 HIS A O 1
ATOM 2235 N N . ALA A 1 281 ? -4.046 17.529 -8.524 1.00 95.62 281 ALA A N 1
ATOM 2236 C CA . ALA A 1 281 ? -4.669 16.300 -9.009 1.00 95.62 281 ALA A CA 1
ATOM 2237 C C . ALA A 1 281 ? -6.193 16.418 -9.171 1.00 95.62 281 ALA A C 1
ATOM 2239 O O . ALA A 1 281 ? -6.847 15.429 -9.507 1.00 95.62 281 ALA A O 1
ATOM 2240 N N . GLY A 1 282 ? -6.778 17.588 -8.891 1.00 96.81 282 GLY A N 1
ATOM 2241 C CA . GLY A 1 282 ? -8.227 17.777 -8.911 1.00 96.81 282 GLY A CA 1
ATOM 2242 C C . GLY A 1 282 ? -8.974 16.838 -7.959 1.00 96.81 282 GLY A C 1
ATOM 2243 O O . GLY A 1 282 ? -10.080 16.416 -8.282 1.00 96.81 282 GLY A O 1
ATOM 2244 N N . GLN A 1 283 ? -8.362 16.458 -6.827 1.00 98.00 283 GLN A N 1
ATOM 2245 C CA . GLN A 1 283 ? -8.955 15.543 -5.842 1.00 98.00 283 GLN A CA 1
ATOM 2246 C C . GLN A 1 283 ? -9.380 16.294 -4.579 1.00 98.00 283 GLN A C 1
ATOM 2248 O O . GLN A 1 283 ? -8.656 17.163 -4.096 1.00 98.00 283 GLN A O 1
ATOM 2253 N N . ARG A 1 284 ? -10.506 15.898 -3.988 1.00 98.38 284 ARG A N 1
ATOM 2254 C CA . ARG A 1 284 ? -10.957 16.324 -2.660 1.00 98.38 284 ARG A CA 1
ATOM 2255 C C . ARG A 1 284 ? -11.425 15.122 -1.857 1.00 98.38 284 ARG A C 1
ATOM 2257 O O . ARG A 1 284 ? -12.166 14.288 -2.372 1.00 98.38 284 ARG A O 1
ATOM 2264 N N . TYR A 1 285 ? -11.029 15.066 -0.595 1.00 98.56 285 TYR A N 1
ATOM 2265 C CA . TYR A 1 285 ? -11.422 14.036 0.352 1.00 98.56 285 TYR A CA 1
ATOM 2266 C C . TYR A 1 285 ? -12.170 14.670 1.519 1.00 98.56 285 TYR A C 1
ATOM 2268 O O . TYR A 1 285 ? -11.691 15.628 2.122 1.00 98.56 285 TYR A O 1
ATOM 2276 N N . HIS A 1 286 ? -13.322 14.098 1.849 1.00 98.69 286 HIS A N 1
ATOM 2277 C CA . HIS A 1 286 ? -14.031 14.352 3.094 1.00 98.69 286 HIS A CA 1
ATOM 2278 C C . HIS A 1 286 ? -14.058 13.048 3.891 1.00 98.69 286 HIS A C 1
ATOM 2280 O O . HIS A 1 286 ? -14.633 12.058 3.439 1.00 98.69 286 HIS A O 1
ATOM 2286 N N . LEU A 1 287 ? -13.369 13.031 5.029 1.00 98.81 287 LEU A N 1
ATOM 2287 C CA . LEU A 1 287 ? -13.132 11.846 5.848 1.00 98.81 287 LEU A CA 1
ATOM 2288 C C . LEU A 1 287 ? -13.589 12.146 7.273 1.00 98.81 287 LEU A C 1
ATOM 2290 O O . LEU A 1 287 ? -12.899 12.852 8.006 1.00 98.81 287 LEU A O 1
ATOM 2294 N N . GLU A 1 288 ? -14.747 11.623 7.659 1.00 98.75 288 GLU A N 1
ATOM 2295 C CA . GLU A 1 288 ? -15.284 11.749 9.012 1.00 98.75 288 GLU A CA 1
ATOM 2296 C C . GLU A 1 288 ? -15.129 10.427 9.761 1.00 98.75 288 GLU A C 1
ATOM 2298 O O . GLU A 1 288 ? -15.714 9.409 9.393 1.00 98.75 288 GLU A O 1
ATOM 2303 N N . TRP A 1 289 ? -14.333 10.464 10.823 1.00 98.75 289 TRP A N 1
ATOM 2304 C CA . TRP A 1 289 ? -14.177 9.380 11.776 1.00 98.75 289 TRP A CA 1
ATOM 2305 C C . TRP A 1 289 ? -15.106 9.588 12.960 1.00 98.75 289 TRP A C 1
ATOM 2307 O O . TRP A 1 289 ? -15.058 10.640 13.588 1.00 98.75 289 TRP A O 1
ATOM 2317 N N . GLU A 1 290 ? -15.881 8.572 13.316 1.00 98.19 290 GLU A N 1
ATOM 2318 C CA . GLU A 1 290 ? -16.657 8.508 14.551 1.00 98.19 290 GLU A CA 1
ATOM 2319 C C . GLU A 1 290 ? -16.131 7.368 15.427 1.00 98.19 290 GLU A C 1
ATOM 2321 O O . GLU A 1 290 ? -15.941 6.236 14.973 1.00 98.19 290 GLU A O 1
ATOM 2326 N N . ILE A 1 291 ? -15.841 7.692 16.688 1.00 97.88 291 ILE A N 1
ATOM 2327 C CA . ILE A 1 291 ? -15.206 6.779 17.636 1.00 97.88 291 ILE A CA 1
ATOM 2328 C C . ILE A 1 291 ? -16.243 6.288 18.645 1.00 97.88 291 ILE A C 1
ATOM 2330 O O . ILE A 1 291 ? -16.853 7.080 19.362 1.00 97.88 291 ILE A O 1
ATOM 2334 N N . GLU A 1 292 ? -16.405 4.973 18.745 1.00 96.56 292 GLU A N 1
ATOM 2335 C CA . GLU A 1 292 ? -17.258 4.305 19.729 1.00 96.56 292 GLU A CA 1
ATOM 2336 C C . GLU A 1 292 ? -16.416 3.439 20.684 1.00 96.56 292 GLU A C 1
ATOM 2338 O O . GLU A 1 292 ? -15.194 3.360 20.571 1.00 96.56 292 GLU A O 1
ATOM 2343 N N . GLU A 1 293 ? -17.061 2.778 21.651 1.00 95.19 293 GLU A N 1
ATOM 2344 C CA . GLU A 1 293 ? -16.359 1.994 22.674 1.00 95.19 293 GLU A CA 1
ATOM 2345 C C . GLU A 1 293 ? -15.513 0.847 22.079 1.00 95.19 293 GLU A C 1
ATOM 2347 O O . GLU A 1 293 ? -14.372 0.652 22.499 1.00 95.19 293 GLU A O 1
ATOM 2352 N N . ASP A 1 294 ? -16.056 0.096 21.112 1.00 95.56 294 ASP A N 1
ATOM 2353 C CA . ASP A 1 294 ? -15.464 -1.126 20.539 1.00 95.56 294 ASP A CA 1
ATOM 2354 C C . ASP A 1 294 ? -15.213 -1.056 19.020 1.00 95.56 294 ASP A C 1
ATOM 2356 O O . ASP A 1 294 ? -14.863 -2.067 18.396 1.00 95.56 294 ASP A O 1
ATOM 2360 N N . ARG A 1 295 ? -15.421 0.116 18.405 1.00 97.50 295 ARG A N 1
ATOM 2361 C CA . ARG A 1 295 ? -15.319 0.296 16.953 1.00 97.50 295 ARG A CA 1
ATOM 2362 C C . ARG A 1 295 ? -15.008 1.727 16.531 1.00 97.50 295 ARG A C 1
ATOM 2364 O O . ARG A 1 295 ? -15.201 2.674 17.289 1.00 97.50 295 ARG A O 1
ATOM 2371 N N . LEU A 1 296 ? -14.596 1.852 15.275 1.00 98.50 296 LEU A N 1
ATOM 2372 C CA . LEU A 1 296 ? -14.453 3.109 14.551 1.00 98.50 296 LEU A CA 1
ATOM 2373 C C . LEU A 1 296 ? -15.327 3.060 13.300 1.00 98.50 296 LEU A C 1
ATOM 2375 O O . LEU A 1 296 ? -15.395 2.030 12.624 1.00 98.50 296 LEU A O 1
ATOM 2379 N N . MET A 1 297 ? -15.955 4.180 12.982 1.00 98.62 297 MET A N 1
ATOM 2380 C CA . MET A 1 297 ? -16.712 4.385 11.755 1.00 98.62 297 MET A CA 1
ATOM 2381 C C . MET A 1 297 ? -15.998 5.437 10.915 1.00 98.62 297 MET A C 1
ATOM 2383 O O . MET A 1 297 ? -15.637 6.484 11.437 1.00 98.62 297 MET A O 1
ATOM 2387 N N . LEU A 1 298 ? -15.791 5.165 9.631 1.00 98.81 298 LEU A N 1
ATOM 2388 C CA . LEU A 1 298 ? -15.266 6.119 8.661 1.00 98.81 298 LEU A CA 1
ATOM 2389 C C . LEU A 1 298 ? -16.321 6.371 7.588 1.00 98.81 298 LEU A C 1
ATOM 2391 O O . LEU A 1 298 ? -16.643 5.477 6.805 1.00 98.81 298 LEU A O 1
ATOM 2395 N N . HIS A 1 299 ? -16.808 7.603 7.519 1.00 98.88 299 HIS A N 1
ATOM 2396 C CA . HIS A 1 299 ? -17.565 8.124 6.390 1.00 98.88 299 HIS A CA 1
ATOM 2397 C C . HIS A 1 299 ? -16.578 8.797 5.440 1.00 98.88 299 HIS A C 1
ATOM 2399 O O . HIS A 1 299 ? -16.024 9.852 5.751 1.00 98.88 299 HIS A O 1
ATOM 2405 N N . ALA A 1 300 ? -16.319 8.165 4.298 1.00 98.75 300 ALA A N 1
ATOM 2406 C CA . ALA A 1 300 ? -15.337 8.641 3.337 1.00 98.75 300 ALA A CA 1
ATOM 2407 C C . ALA A 1 300 ? -16.010 9.043 2.025 1.00 98.75 300 ALA A C 1
ATOM 2409 O O . ALA A 1 300 ? -16.780 8.281 1.442 1.00 98.75 300 ALA A O 1
ATOM 2410 N N . THR A 1 301 ? -15.680 10.238 1.547 1.00 98.81 301 THR A N 1
ATOM 2411 C CA . THR A 1 301 ? -16.056 10.746 0.227 1.00 98.81 301 THR A CA 1
ATOM 2412 C C . THR A 1 301 ? -14.803 11.195 -0.513 1.00 98.81 301 THR A C 1
ATOM 2414 O O . THR A 1 301 ? -14.027 11.987 0.022 1.00 98.81 301 THR A O 1
ATOM 2417 N N . ARG A 1 302 ? -14.624 10.741 -1.756 1.00 98.50 302 ARG A N 1
ATOM 2418 C CA . ARG A 1 302 ? -13.632 11.261 -2.707 1.00 98.50 302 ARG A CA 1
ATOM 2419 C C . ARG A 1 302 ? -14.369 11.919 -3.866 1.00 98.50 302 ARG A C 1
ATOM 2421 O O . ARG A 1 302 ? -15.186 11.276 -4.521 1.00 98.50 302 ARG A O 1
ATOM 2428 N N . LYS A 1 303 ? -14.070 13.188 -4.133 1.00 98.56 303 LYS A N 1
ATOM 2429 C CA . LYS A 1 303 ? -14.534 13.923 -5.315 1.00 98.56 303 LYS A CA 1
ATOM 2430 C C . LYS A 1 303 ? -13.349 14.226 -6.215 1.00 98.56 303 LYS A C 1
ATOM 2432 O O . LYS A 1 303 ? -12.311 14.672 -5.733 1.00 98.56 303 LYS A O 1
ATOM 2437 N N . ALA A 1 304 ? -13.519 13.999 -7.507 1.00 98.19 304 ALA A N 1
ATOM 2438 C CA . ALA A 1 304 ? -12.484 14.173 -8.508 1.00 98.19 304 ALA A CA 1
ATOM 2439 C C . ALA A 1 304 ? -13.028 14.946 -9.712 1.00 98.19 304 ALA A C 1
ATOM 2441 O O . ALA A 1 304 ? -14.079 14.596 -10.250 1.00 98.19 304 ALA A O 1
ATOM 2442 N N . THR A 1 305 ? -12.311 15.980 -10.149 1.00 98.12 305 THR A N 1
ATOM 2443 C CA . THR A 1 305 ? -12.666 16.754 -11.353 1.00 98.12 305 THR A CA 1
ATOM 2444 C C . THR A 1 305 ? -12.073 16.172 -12.632 1.00 98.12 305 THR A C 1
ATOM 2446 O O . THR A 1 305 ? -12.484 16.563 -13.720 1.00 98.12 305 THR A O 1
ATOM 2449 N N . GLN A 1 306 ? -11.106 15.262 -12.509 1.00 97.12 306 GLN A N 1
ATOM 2450 C CA . GLN A 1 306 ? -10.414 14.622 -13.623 1.00 97.12 306 GLN A CA 1
ATOM 2451 C C . GLN A 1 306 ? -9.909 13.232 -13.232 1.00 97.12 306 GLN A C 1
ATOM 2453 O O . GLN A 1 306 ? -9.742 12.933 -12.044 1.00 97.12 306 GLN A O 1
ATOM 2458 N N . ASP A 1 307 ? -9.640 12.420 -14.249 1.00 97.75 307 ASP A N 1
ATOM 2459 C CA . ASP A 1 307 ? -8.994 11.124 -14.093 1.00 97.75 307 ASP A CA 1
ATOM 2460 C C . ASP A 1 307 ? -7.518 11.305 -13.712 1.00 97.75 307 ASP A C 1
ATOM 2462 O O . ASP A 1 307 ? -6.831 12.181 -14.240 1.00 97.75 307 ASP A O 1
ATOM 2466 N N . VAL A 1 308 ? -7.013 10.468 -12.804 1.00 97.75 308 VAL A N 1
ATOM 2467 C CA . VAL A 1 308 ? -5.602 10.475 -12.390 1.00 97.75 308 VAL A CA 1
ATOM 2468 C C . VAL A 1 308 ? -5.056 9.052 -12.370 1.00 97.75 308 VAL A C 1
ATOM 2470 O O . VAL A 1 308 ? -5.516 8.214 -11.599 1.00 97.75 308 VAL A O 1
ATOM 2473 N N . ALA A 1 309 ? -4.035 8.775 -13.177 1.00 97.75 309 ALA A N 1
ATOM 2474 C CA . ALA A 1 309 ? -3.228 7.568 -13.027 1.00 97.75 309 ALA A CA 1
ATOM 2475 C C . ALA A 1 309 ? -2.225 7.786 -11.886 1.00 97.75 309 ALA A C 1
ATOM 2477 O O . ALA A 1 309 ? -1.469 8.755 -11.911 1.00 97.75 309 ALA A O 1
ATOM 2478 N N . ALA A 1 310 ? -2.202 6.907 -10.886 1.00 97.25 310 ALA A N 1
ATOM 2479 C CA . ALA A 1 310 ? -1.376 7.056 -9.694 1.00 97.25 310 ALA A CA 1
ATOM 2480 C C . ALA A 1 310 ? -0.590 5.790 -9.356 1.00 97.25 310 ALA A C 1
ATOM 2482 O O . ALA A 1 310 ? -1.130 4.685 -9.291 1.00 97.25 310 ALA A O 1
ATOM 2483 N N . TRP A 1 311 ? 0.696 5.966 -9.066 1.00 94.94 311 TRP A N 1
ATOM 2484 C CA . TRP A 1 311 ? 1.545 4.923 -8.515 1.00 94.94 311 TRP A CA 1
ATOM 2485 C C . TRP A 1 311 ? 1.114 4.485 -7.124 1.00 94.94 311 TRP A C 1
ATOM 2487 O O . TRP A 1 311 ? 1.066 3.289 -6.836 1.00 94.94 311 TRP A O 1
ATOM 2497 N N . GLN A 1 312 ? 0.814 5.475 -6.285 1.00 93.94 312 GLN A N 1
ATOM 2498 C CA . GLN A 1 312 ? 0.331 5.308 -4.927 1.00 93.94 312 GLN A CA 1
ATOM 2499 C C . GLN A 1 312 ? -0.928 6.150 -4.771 1.00 93.94 312 GLN A C 1
ATOM 2501 O O . GLN A 1 312 ? -0.943 7.331 -5.111 1.00 93.94 312 GLN A O 1
ATOM 2506 N N . SER A 1 313 ? -1.976 5.544 -4.235 1.00 95.88 313 SER A N 1
ATOM 2507 C CA . SER A 1 313 ? -3.211 6.229 -3.885 1.00 95.88 313 SER A CA 1
ATOM 2508 C C . SER A 1 313 ? -3.844 5.523 -2.699 1.00 95.88 313 SER A C 1
ATOM 2510 O O . SER A 1 313 ? -3.891 4.295 -2.675 1.00 95.88 313 SER A O 1
ATOM 2512 N N . SER A 1 314 ? -4.264 6.274 -1.691 1.00 97.25 314 SER A N 1
ATOM 2513 C CA . SER A 1 314 ? -5.010 5.735 -0.561 1.00 97.25 314 SER A CA 1
ATOM 2514 C C . SER A 1 314 ? -5.863 6.834 0.049 1.00 97.25 314 SER A C 1
ATOM 2516 O O . SER A 1 314 ? -5.338 7.893 0.405 1.00 97.25 314 SER A O 1
ATOM 2518 N N . ALA A 1 315 ? -7.158 6.567 0.212 1.00 97.56 315 ALA A N 1
ATOM 2519 C CA . ALA A 1 315 ? -8.047 7.431 0.981 1.00 97.56 315 ALA A CA 1
ATOM 2520 C C . ALA A 1 315 ? -7.716 7.373 2.483 1.00 97.56 315 ALA A C 1
ATOM 2522 O O . ALA A 1 315 ? -7.915 8.349 3.203 1.00 97.56 315 ALA A O 1
ATOM 2523 N N . TRP A 1 316 ? -7.185 6.238 2.954 1.00 98.06 316 TRP A N 1
ATOM 2524 C CA . TRP A 1 316 ? -6.667 6.095 4.312 1.00 98.06 316 TRP A CA 1
ATOM 2525 C C . TRP A 1 316 ? -5.588 5.013 4.386 1.00 98.06 316 TRP A C 1
ATOM 2527 O O . TRP A 1 316 ? -5.859 3.819 4.271 1.00 98.06 316 TRP A O 1
ATOM 2537 N N . PHE A 1 317 ? -4.343 5.437 4.555 1.00 97.38 317 PHE A N 1
ATOM 2538 C CA . PHE A 1 317 ? -3.170 4.590 4.708 1.00 97.38 317 PHE A CA 1
ATOM 2539 C C . PHE A 1 317 ? -2.860 4.400 6.193 1.00 97.38 317 PHE A C 1
ATOM 2541 O O . PHE A 1 317 ? -2.856 5.362 6.960 1.00 97.38 317 PHE A O 1
ATOM 2548 N N . ILE A 1 318 ? -2.566 3.167 6.591 1.00 97.38 318 ILE A N 1
ATOM 2549 C CA . ILE A 1 318 ? -2.158 2.814 7.948 1.00 97.38 318 ILE A CA 1
ATOM 2550 C C . ILE A 1 318 ? -0.813 2.105 7.863 1.00 97.38 318 ILE A C 1
ATOM 2552 O O . ILE A 1 318 ? -0.710 0.991 7.346 1.00 97.38 318 ILE A O 1
ATOM 2556 N N . GLY A 1 319 ? 0.216 2.759 8.386 1.00 95.94 319 GLY A N 1
ATOM 2557 C CA . GLY A 1 319 ? 1.528 2.172 8.591 1.00 95.94 319 GLY A CA 1
ATOM 2558 C C . GLY A 1 319 ? 1.611 1.496 9.954 1.00 95.94 319 GLY A C 1
ATOM 2559 O O . GLY A 1 319 ? 1.398 2.141 10.980 1.00 95.94 319 GLY A O 1
ATOM 2560 N N . LEU A 1 320 ? 1.935 0.210 9.980 1.00 96.00 320 LEU A N 1
ATOM 2561 C CA . LEU A 1 320 ? 1.994 -0.624 11.181 1.00 96.00 320 LEU A CA 1
ATOM 2562 C C . LEU A 1 320 ? 3.431 -1.048 11.449 1.00 96.00 320 LEU A C 1
ATOM 2564 O O . LEU A 1 320 ? 4.162 -1.373 10.515 1.00 96.00 320 LEU A O 1
ATOM 2568 N N . ARG A 1 321 ? 3.825 -1.055 12.724 1.00 93.88 321 ARG A N 1
ATOM 2569 C CA . ARG A 1 321 ? 5.190 -1.345 13.164 1.00 93.88 321 ARG A CA 1
ATOM 2570 C C . ARG A 1 321 ? 5.354 -2.842 13.479 1.00 93.88 321 ARG A C 1
ATOM 2572 O O . ARG A 1 321 ? 4.930 -3.271 14.558 1.00 93.88 321 ARG A O 1
ATOM 2579 N N . PRO A 1 322 ? 6.024 -3.634 12.619 1.00 91.88 322 PRO A N 1
ATOM 2580 C CA . PRO A 1 322 ? 6.165 -5.076 12.812 1.00 91.88 322 PRO A CA 1
ATOM 2581 C C . PRO A 1 322 ? 6.934 -5.454 14.083 1.00 91.88 322 PRO A C 1
ATOM 2583 O O . PRO A 1 322 ? 6.674 -6.508 14.660 1.00 91.88 322 PRO A O 1
ATOM 2586 N N . THR A 1 323 ? 7.837 -4.586 14.558 1.00 90.69 323 THR A N 1
ATOM 2587 C CA . THR A 1 323 ? 8.618 -4.798 15.792 1.00 90.69 323 THR A CA 1
ATOM 2588 C C . THR A 1 323 ? 7.794 -4.717 17.078 1.00 90.69 323 THR A C 1
ATOM 2590 O O . THR A 1 323 ? 8.205 -5.290 18.084 1.00 90.69 323 THR A O 1
ATOM 2593 N N . VAL A 1 324 ? 6.631 -4.054 17.062 1.00 93.25 324 VAL A N 1
ATOM 2594 C CA . VAL A 1 324 ? 5.676 -4.060 18.189 1.00 93.25 324 VAL A CA 1
ATOM 2595 C C . VAL A 1 324 ? 4.712 -5.232 18.053 1.00 93.25 324 VAL A C 1
ATOM 2597 O O . VAL A 1 324 ? 4.502 -5.999 18.993 1.00 93.25 324 VAL A O 1
ATOM 2600 N N . SER A 1 325 ? 4.131 -5.388 16.865 1.00 93.75 325 SER A N 1
ATOM 2601 C CA . SER A 1 325 ? 3.289 -6.529 16.525 1.00 93.75 325 SER A CA 1
ATOM 2602 C C . SER A 1 325 ? 3.405 -6.804 15.028 1.00 93.75 325 SER A C 1
ATOM 2604 O O . SER A 1 325 ? 3.161 -5.879 14.243 1.00 93.75 325 SER A O 1
ATOM 2606 N N . PRO A 1 326 ? 3.723 -8.042 14.599 1.00 93.69 326 PRO A N 1
ATOM 2607 C CA . PRO A 1 326 ? 3.800 -8.410 13.187 1.00 93.69 326 PRO A CA 1
ATOM 2608 C C . PRO A 1 326 ? 2.387 -8.546 12.610 1.00 93.69 326 PRO A C 1
ATOM 2610 O O . PRO A 1 326 ? 1.920 -9.644 12.308 1.00 93.69 326 PRO A O 1
ATOM 2613 N N . THR A 1 327 ? 1.704 -7.407 12.525 1.00 94.94 327 THR A N 1
ATOM 2614 C CA . THR A 1 327 ? 0.305 -7.274 12.128 1.00 94.94 327 THR A CA 1
ATOM 2615 C C . THR A 1 327 ? 0.126 -7.798 10.711 1.00 94.94 327 THR A C 1
ATOM 2617 O O . THR A 1 327 ? 0.953 -7.525 9.838 1.00 94.94 327 THR A O 1
ATOM 2620 N N . HIS A 1 328 ? -0.959 -8.529 10.474 1.00 94.44 328 HIS A N 1
ATOM 2621 C CA . HIS A 1 328 ? -1.299 -9.066 9.159 1.00 94.44 328 HIS A CA 1
ATOM 2622 C C . HIS A 1 328 ? -2.775 -8.902 8.833 1.00 94.44 328 HIS A C 1
ATOM 2624 O O . HIS A 1 328 ? -3.607 -8.640 9.704 1.00 94.44 328 HIS A O 1
ATOM 2630 N N . VAL A 1 329 ? -3.084 -9.052 7.547 1.00 96.12 329 VAL A N 1
ATOM 2631 C CA . VAL A 1 329 ? -4.439 -8.931 7.021 1.00 96.12 329 VAL A CA 1
ATOM 2632 C C . VAL A 1 329 ? -4.910 -10.274 6.479 1.00 96.12 329 VAL A C 1
ATOM 2634 O O . VAL A 1 329 ? -4.248 -10.881 5.640 1.00 96.12 329 VAL A O 1
ATOM 2637 N N . ILE A 1 330 ? -6.072 -10.726 6.947 1.00 96.06 330 ILE A N 1
ATOM 2638 C CA . ILE A 1 330 ? -6.733 -11.945 6.476 1.00 96.06 330 ILE A CA 1
ATOM 2639 C C . ILE A 1 330 ? -7.996 -11.536 5.726 1.00 96.06 330 ILE A C 1
ATOM 2641 O O . ILE A 1 330 ? -8.896 -10.927 6.301 1.00 96.06 330 ILE A O 1
ATOM 2645 N N . GLY A 1 331 ? -8.077 -11.877 4.447 1.00 95.94 331 GLY A N 1
ATOM 2646 C CA . GLY A 1 331 ? -9.217 -11.547 3.600 1.00 95.94 331 GLY A CA 1
ATOM 2647 C C . GLY A 1 331 ? -9.099 -12.214 2.237 1.00 95.94 331 GLY A C 1
ATOM 2648 O O . GLY A 1 331 ? -8.051 -12.764 1.886 1.00 95.94 331 GLY A O 1
ATOM 2649 N N . LYS A 1 332 ? -10.181 -12.170 1.462 1.00 95.44 332 LYS A N 1
ATOM 2650 C CA . LYS A 1 332 ? -10.190 -12.708 0.105 1.00 95.44 332 LYS A CA 1
ATOM 2651 C C . LYS A 1 332 ? -9.419 -11.776 -0.823 1.00 95.44 332 LYS A C 1
ATOM 2653 O O . LYS A 1 332 ? -9.780 -10.613 -0.981 1.00 95.44 332 LYS A O 1
ATOM 2658 N N . ILE A 1 333 ? -8.364 -12.294 -1.444 1.00 95.50 333 ILE A N 1
ATOM 2659 C CA . ILE A 1 333 ? -7.541 -11.504 -2.361 1.00 95.50 333 ILE A CA 1
ATOM 2660 C C . ILE A 1 333 ? -8.199 -11.353 -3.732 1.00 95.50 333 ILE A C 1
ATOM 2662 O O . ILE A 1 333 ? -8.738 -12.305 -4.302 1.00 95.50 333 ILE A O 1
ATOM 2666 N N . ALA A 1 334 ? -8.056 -10.168 -4.309 1.00 94.06 334 ALA A N 1
ATOM 2667 C CA . ALA A 1 334 ? -8.280 -9.932 -5.720 1.00 94.06 334 ALA A CA 1
ATOM 2668 C C . ALA A 1 334 ? -6.949 -10.130 -6.454 1.00 94.06 334 ALA A C 1
ATOM 2670 O O . ALA A 1 334 ? -5.961 -9.447 -6.197 1.00 94.06 334 ALA A O 1
ATOM 2671 N N . ARG A 1 335 ? -6.897 -11.082 -7.388 1.00 94.88 335 ARG A N 1
ATOM 2672 C CA . ARG A 1 335 ? -5.651 -11.437 -8.088 1.00 94.88 335 ARG A CA 1
ATOM 2673 C C . ARG A 1 335 ? -5.342 -10.511 -9.281 1.00 94.88 335 ARG A C 1
ATOM 2675 O O . ARG A 1 335 ? -4.943 -10.980 -10.343 1.00 94.88 335 ARG A O 1
ATOM 2682 N N . THR A 1 336 ? -5.632 -9.218 -9.186 1.00 94.69 336 THR A N 1
ATOM 2683 C CA . THR A 1 336 ? -5.523 -8.257 -10.300 1.00 94.69 336 THR A CA 1
ATOM 2684 C C . THR A 1 336 ? -4.615 -7.091 -9.932 1.00 94.69 336 THR A C 1
ATOM 2686 O O . THR A 1 336 ? -4.603 -6.681 -8.776 1.00 94.69 336 THR A O 1
ATOM 2689 N N . GLY A 1 337 ? -3.883 -6.559 -10.913 1.00 95.94 337 GLY A N 1
ATOM 2690 C CA . GLY A 1 337 ? -2.961 -5.442 -10.722 1.00 95.94 337 GLY A CA 1
ATOM 2691 C C . GLY A 1 337 ? -1.894 -5.728 -9.669 1.00 95.94 337 GLY A C 1
ATOM 2692 O O . GLY A 1 337 ? -1.280 -6.795 -9.666 1.00 95.94 337 GLY A O 1
ATOM 2693 N N . GLU A 1 338 ? -1.658 -4.768 -8.778 1.00 96.31 338 GLU A N 1
ATOM 2694 C CA . GLU A 1 338 ? -0.709 -4.924 -7.675 1.00 96.31 338 GLU A CA 1
ATOM 2695 C C . GLU A 1 338 ? -1.173 -5.991 -6.670 1.00 96.31 338 GLU A C 1
ATOM 2697 O O . GLU A 1 338 ? -2.359 -6.095 -6.345 1.00 96.31 338 GLU A O 1
ATOM 2702 N N . THR A 1 339 ? -0.241 -6.805 -6.170 1.00 97.12 339 THR A N 1
ATOM 2703 C CA . THR A 1 339 ? -0.571 -7.817 -5.160 1.00 97.12 339 THR A CA 1
ATOM 2704 C C . THR A 1 339 ? -0.996 -7.173 -3.839 1.00 97.12 339 THR A C 1
ATOM 2706 O O . THR A 1 339 ? -0.832 -5.971 -3.606 1.00 97.12 339 THR A O 1
ATOM 2709 N N . GLY A 1 340 ? -1.592 -7.983 -2.963 1.00 96.75 340 GLY A N 1
ATOM 2710 C CA . GLY A 1 340 ? -2.078 -7.507 -1.675 1.00 96.75 340 GLY A CA 1
ATOM 2711 C C . GLY A 1 340 ? -3.461 -6.876 -1.711 1.00 96.75 340 GLY A C 1
ATOM 2712 O O . GLY A 1 340 ? -3.965 -6.517 -0.655 1.00 96.75 340 GLY A O 1
ATOM 2713 N N . LEU A 1 341 ? -4.089 -6.751 -2.884 1.00 97.75 341 LEU A N 1
ATOM 2714 C CA . LEU A 1 341 ? -5.458 -6.259 -3.019 1.00 97.75 341 LEU A CA 1
ATOM 2715 C C . LEU A 1 341 ? -6.467 -7.280 -2.465 1.00 97.75 341 LEU A C 1
ATOM 2717 O O . LEU A 1 341 ? -6.391 -8.469 -2.778 1.00 97.75 341 LEU A O 1
ATOM 2721 N N . LEU A 1 342 ? -7.425 -6.815 -1.669 1.00 97.19 342 LEU A N 1
ATOM 2722 C CA . LEU A 1 342 ? -8.447 -7.610 -0.996 1.00 97.19 342 LEU A CA 1
ATOM 2723 C C . LEU A 1 342 ? -9.847 -7.019 -1.187 1.00 97.19 342 LEU A C 1
ATOM 2725 O O . LEU A 1 342 ? -10.031 -5.802 -1.280 1.00 97.19 342 LEU A O 1
ATOM 2729 N N . GLU A 1 343 ? -10.832 -7.912 -1.175 1.00 95.25 343 GLU A N 1
ATOM 2730 C CA . GLU A 1 343 ? -12.246 -7.583 -1.006 1.00 95.25 343 GLU A CA 1
ATOM 2731 C C . GLU A 1 343 ? -12.571 -7.382 0.488 1.00 95.25 343 GLU A C 1
ATOM 2733 O O . GLU A 1 343 ? -11.959 -8.003 1.361 1.00 95.25 343 GLU A O 1
ATOM 2738 N N . LEU A 1 344 ? -13.554 -6.526 0.787 1.00 96.94 344 LEU A N 1
ATOM 2739 C CA . LEU A 1 344 ? -14.117 -6.372 2.133 1.00 96.94 344 LEU A CA 1
ATOM 2740 C C . LEU A 1 344 ? -15.324 -7.318 2.323 1.00 96.94 344 LEU A C 1
ATOM 2742 O O . LEU A 1 344 ? -16.072 -7.544 1.371 1.00 96.94 344 LEU A O 1
ATOM 2746 N N . PRO A 1 345 ? -15.574 -7.851 3.538 1.00 97.81 345 PRO A N 1
ATOM 2747 C CA . PRO A 1 345 ? -14.844 -7.611 4.785 1.00 97.81 345 PRO A CA 1
ATOM 2748 C C . PRO A 1 345 ? -13.475 -8.303 4.875 1.00 97.81 345 PRO A C 1
ATOM 2750 O O . PRO A 1 345 ? -13.232 -9.317 4.237 1.00 97.81 345 PRO A O 1
ATOM 2753 N N . LEU A 1 346 ? -12.608 -7.815 5.755 1.00 98.06 346 LEU A N 1
ATOM 2754 C CA . LEU A 1 346 ? -11.332 -8.451 6.095 1.00 98.06 346 LEU A CA 1
ATOM 2755 C C . LEU A 1 346 ? -11.034 -8.336 7.592 1.00 98.06 346 LEU A C 1
ATOM 2757 O O . LEU A 1 346 ? -11.732 -7.630 8.319 1.00 98.06 346 LEU A O 1
ATOM 2761 N N . LEU A 1 347 ? -9.992 -9.021 8.057 1.00 98.06 347 LEU A N 1
ATOM 2762 C CA . LEU A 1 347 ? -9.465 -8.911 9.416 1.00 98.06 347 LEU A CA 1
ATOM 2763 C C . LEU A 1 347 ? -8.088 -8.255 9.387 1.00 98.06 347 LEU A C 1
ATOM 2765 O O . LEU A 1 347 ? -7.188 -8.765 8.729 1.00 98.06 347 LEU A O 1
ATOM 2769 N N . LEU A 1 348 ? -7.914 -7.177 10.145 1.00 97.69 348 LEU A N 1
ATOM 2770 C CA . LEU A 1 348 ? -6.616 -6.644 10.536 1.00 97.69 348 LEU A CA 1
ATOM 2771 C C . LEU A 1 348 ? -6.275 -7.214 11.915 1.00 97.69 348 LEU A C 1
ATOM 2773 O O . LEU A 1 348 ? -6.881 -6.830 12.919 1.00 97.69 348 LEU A O 1
ATOM 2777 N N . HIS A 1 349 ? -5.343 -8.161 11.961 1.00 97.12 349 HIS A N 1
ATOM 2778 C CA . HIS A 1 349 ? -4.978 -8.868 13.182 1.00 97.12 349 HIS A CA 1
ATOM 2779 C C . HIS A 1 349 ? -3.613 -8.411 13.686 1.00 97.12 349 HIS A C 1
ATOM 2781 O O . HIS A 1 349 ? -2.611 -8.569 12.991 1.00 97.12 349 HIS A O 1
ATOM 2787 N N . ALA A 1 350 ? -3.578 -7.890 14.911 1.00 96.25 350 ALA A N 1
ATOM 2788 C CA . ALA A 1 350 ? -2.359 -7.563 15.635 1.00 96.25 350 ALA A CA 1
ATOM 2789 C C . ALA A 1 350 ? -2.138 -8.630 16.722 1.00 96.25 350 ALA A C 1
ATOM 2791 O O . ALA A 1 350 ? -2.787 -8.562 17.779 1.00 96.25 350 ALA A O 1
ATOM 2792 N N . PRO A 1 351 ? -1.242 -9.618 16.500 1.00 94.56 351 PRO A N 1
ATOM 2793 C CA . PRO A 1 351 ? -0.907 -10.619 17.507 1.00 94.56 351 PRO A CA 1
ATOM 2794 C C . PRO A 1 351 ? -0.625 -9.975 18.865 1.00 94.56 351 PRO A C 1
ATOM 2796 O O . PRO A 1 351 ? -0.039 -8.895 18.916 1.00 94.56 351 PRO A O 1
ATOM 2799 N N . ARG A 1 352 ? -1.031 -10.650 19.952 1.00 92.50 352 ARG A N 1
ATOM 2800 C CA . ARG A 1 352 ? -1.050 -10.171 21.356 1.00 92.50 352 ARG A CA 1
ATOM 2801 C C . ARG A 1 352 ? -2.163 -9.173 21.696 1.00 92.50 352 ARG A C 1
ATOM 2803 O O . ARG A 1 352 ? -2.640 -9.248 22.830 1.00 92.50 352 ARG A O 1
ATOM 2810 N N . TYR A 1 353 ? -2.565 -8.307 20.770 1.00 95.62 353 TYR A N 1
ATOM 2811 C CA . TYR A 1 353 ? -3.434 -7.158 21.047 1.00 95.62 353 TYR A CA 1
ATOM 2812 C C . TYR A 1 353 ? -4.902 -7.417 20.700 1.00 95.62 353 TYR A C 1
ATOM 2814 O O . TYR A 1 353 ? -5.774 -7.284 21.561 1.00 95.62 353 TYR A O 1
ATOM 2822 N N . GLY A 1 354 ? -5.192 -7.828 19.464 1.00 95.75 354 GLY A N 1
ATOM 2823 C CA . GLY A 1 354 ? -6.565 -8.074 19.033 1.00 95.75 354 GLY A CA 1
ATOM 2824 C C . GLY A 1 354 ? -6.773 -8.019 17.529 1.00 95.75 354 GLY A C 1
ATOM 2825 O O . GLY A 1 354 ? -5.825 -7.926 16.749 1.00 95.75 354 GLY A O 1
ATOM 2826 N N . THR A 1 355 ? -8.043 -8.075 17.128 1.00 97.31 355 THR A N 1
ATOM 2827 C CA . THR A 1 355 ? -8.442 -8.126 15.718 1.00 97.31 355 THR A CA 1
ATOM 2828 C C . THR A 1 355 ? -9.536 -7.117 15.427 1.00 97.31 355 THR A C 1
ATOM 2830 O O . THR A 1 355 ? -10.574 -7.114 16.089 1.00 97.31 355 THR A O 1
ATOM 2833 N N . LEU A 1 356 ? -9.330 -6.302 14.396 1.00 98.19 356 LEU A N 1
ATOM 2834 C CA . LEU A 1 356 ? -10.362 -5.441 13.834 1.00 98.19 356 LEU A CA 1
ATOM 2835 C C . LEU A 1 356 ? -10.910 -6.091 12.565 1.00 98.19 356 LEU A C 1
ATOM 2837 O O . LEU A 1 356 ? -10.162 -6.348 11.624 1.00 98.19 356 LEU A O 1
ATOM 2841 N N . ARG A 1 357 ? -12.218 -6.337 12.515 1.00 98.31 357 ARG A N 1
ATOM 2842 C CA . ARG A 1 357 ? -12.915 -6.588 11.256 1.00 98.31 357 ARG A CA 1
ATOM 2843 C C . ARG A 1 357 ? -13.155 -5.255 10.571 1.00 98.31 357 ARG A C 1
ATOM 2845 O O . ARG A 1 357 ? -13.770 -4.372 11.164 1.00 98.31 357 ARG A O 1
ATOM 2852 N N . ILE A 1 358 ? -12.679 -5.140 9.340 1.00 98.62 358 ILE A N 1
ATOM 2853 C CA . ILE A 1 358 ? -12.896 -3.978 8.486 1.00 98.62 358 ILE A CA 1
ATOM 2854 C C . ILE A 1 358 ? -13.938 -4.372 7.449 1.00 98.62 358 ILE A C 1
ATOM 2856 O O . ILE A 1 358 ? -13.752 -5.363 6.743 1.00 98.62 358 ILE A O 1
ATOM 2860 N N . GLU A 1 359 ? -15.047 -3.645 7.377 1.00 98.19 359 GLU A N 1
ATOM 2861 C CA . GLU A 1 359 ? -16.142 -3.949 6.454 1.00 98.19 359 GLU A CA 1
ATOM 2862 C C . GLU A 1 359 ? -16.824 -2.691 5.922 1.00 98.19 359 GLU A C 1
ATOM 2864 O O . GLU A 1 359 ? -16.919 -1.678 6.615 1.00 98.19 359 GLU A O 1
ATOM 2869 N N . THR A 1 360 ? -17.323 -2.763 4.691 1.00 98.06 360 THR A N 1
ATOM 2870 C CA . THR A 1 360 ? -18.147 -1.708 4.101 1.00 98.06 360 THR A CA 1
ATOM 2871 C C . THR A 1 360 ? -19.601 -1.908 4.516 1.00 98.06 360 THR A C 1
ATOM 2873 O O . THR A 1 360 ? -20.189 -2.946 4.223 1.00 98.06 360 THR A O 1
ATOM 2876 N N . LEU A 1 361 ? -20.190 -0.910 5.177 1.00 98.19 361 LEU A N 1
ATOM 2877 C CA . LEU A 1 361 ? -21.618 -0.895 5.509 1.00 98.19 361 LEU A CA 1
ATOM 2878 C C . LEU A 1 361 ? -22.467 -0.298 4.382 1.00 98.19 361 LEU A C 1
ATOM 2880 O O . LEU A 1 361 ? -23.618 -0.688 4.204 1.00 98.19 361 LEU A O 1
ATOM 2884 N N . GLN A 1 362 ? -21.911 0.667 3.645 1.00 97.81 362 GLN A N 1
ATOM 2885 C CA . GLN A 1 362 ? -22.555 1.346 2.517 1.00 97.81 362 GLN A CA 1
ATOM 2886 C C . GLN A 1 362 ? -21.506 1.721 1.472 1.00 97.81 362 GLN A C 1
ATOM 2888 O O . GLN A 1 362 ? -20.389 2.080 1.841 1.00 97.81 362 GLN A O 1
ATOM 2893 N N . GLY A 1 363 ? -21.877 1.694 0.192 1.00 97.00 363 GLY A N 1
ATOM 2894 C CA . GLY A 1 363 ? -20.962 1.979 -0.914 1.00 97.00 363 GLY A CA 1
ATOM 2895 C C . GLY A 1 363 ? -20.056 0.795 -1.256 1.00 97.00 363 GLY A C 1
ATOM 2896 O O . GLY A 1 363 ? -20.380 -0.358 -0.967 1.00 97.00 363 GLY A O 1
ATOM 2897 N N . GLN A 1 364 ? -18.930 1.080 -1.908 1.00 95.31 364 GLN A N 1
ATOM 2898 C CA . GLN A 1 364 ? -17.920 0.090 -2.278 1.00 95.31 364 GLN A CA 1
ATOM 2899 C C . GLN A 1 364 ? -16.524 0.644 -2.006 1.00 95.31 364 GLN A C 1
ATOM 2901 O O . GLN A 1 364 ? -16.240 1.809 -2.279 1.00 95.31 364 GLN A O 1
ATOM 2906 N N . ALA A 1 365 ? -15.650 -0.216 -1.498 1.00 97.12 365 ALA A N 1
ATOM 2907 C CA . ALA A 1 365 ? -14.244 0.083 -1.295 1.00 97.12 365 ALA A CA 1
ATOM 2908 C C . ALA A 1 365 ? -13.412 -1.185 -1.496 1.00 97.12 365 ALA A C 1
ATOM 2910 O O . ALA A 1 365 ? -13.905 -2.301 -1.311 1.00 97.12 365 ALA A O 1
ATOM 2911 N N . LEU A 1 366 ? -12.145 -1.002 -1.856 1.00 97.06 366 LEU A N 1
ATOM 2912 C CA . LEU A 1 366 ? -11.152 -2.073 -1.850 1.00 97.06 366 LEU A CA 1
ATOM 2913 C C . LEU A 1 366 ? -10.147 -1.815 -0.736 1.00 97.06 366 LEU A C 1
ATOM 2915 O O . LEU A 1 366 ? -10.022 -0.702 -0.219 1.00 97.06 366 LEU A O 1
ATOM 2919 N N . TRP A 1 367 ? -9.405 -2.855 -0.387 1.00 98.25 367 TRP A N 1
ATOM 2920 C CA . TRP A 1 367 ? -8.327 -2.745 0.578 1.00 98.25 367 TRP A CA 1
ATOM 2921 C C . TRP A 1 367 ? -7.040 -3.304 -0.001 1.00 98.25 367 TRP A C 1
ATOM 2923 O O . TRP A 1 367 ? -7.081 -4.268 -0.756 1.00 98.25 367 TRP A O 1
ATOM 2933 N N . ARG A 1 368 ? -5.889 -2.742 0.353 1.00 97.69 368 ARG A N 1
ATOM 2934 C CA . ARG A 1 368 ? -4.589 -3.335 0.028 1.00 97.69 368 ARG A CA 1
ATOM 2935 C C . ARG A 1 368 ? -3.750 -3.491 1.285 1.00 97.69 368 ARG A C 1
ATOM 2937 O O . ARG A 1 368 ? -3.712 -2.587 2.111 1.00 97.69 368 ARG A O 1
ATOM 2944 N N . ALA A 1 369 ? -3.076 -4.626 1.417 1.00 96.94 369 ALA A N 1
ATOM 2945 C CA . ALA A 1 369 ? -2.110 -4.865 2.478 1.00 96.94 369 ALA A CA 1
ATOM 2946 C C . ALA A 1 369 ? -0.782 -5.351 1.899 1.00 96.94 369 ALA A C 1
ATOM 2948 O O . ALA A 1 369 ? -0.774 -6.198 1.006 1.00 96.94 369 ALA A O 1
ATOM 2949 N N . ASP A 1 370 ? 0.325 -4.830 2.421 1.00 94.38 370 ASP A N 1
ATOM 2950 C CA . ASP A 1 370 ? 1.669 -5.160 1.948 1.00 94.38 370 ASP A CA 1
ATOM 2951 C C . ASP A 1 370 ? 2.696 -5.120 3.085 1.00 94.38 370 ASP A C 1
ATOM 2953 O O . ASP A 1 370 ? 2.520 -4.414 4.075 1.00 94.38 370 ASP A O 1
ATOM 2957 N N . THR A 1 371 ? 3.792 -5.866 2.948 1.00 90.94 371 THR A N 1
ATOM 2958 C CA . THR A 1 371 ? 4.954 -5.740 3.834 1.00 90.94 371 THR A CA 1
ATOM 2959 C C . THR A 1 371 ? 6.064 -4.997 3.102 1.00 90.94 371 THR A C 1
ATOM 2961 O O . THR A 1 371 ? 6.846 -5.574 2.340 1.00 90.94 371 THR A O 1
ATOM 2964 N N . TYR A 1 372 ? 6.204 -3.713 3.400 1.00 85.50 372 TYR A N 1
ATOM 2965 C CA . TYR A 1 372 ? 7.259 -2.877 2.858 1.00 85.50 372 TYR A CA 1
ATOM 2966 C C . TYR A 1 372 ? 8.565 -3.034 3.649 1.00 85.50 372 TYR A C 1
ATOM 2968 O O . TYR A 1 372 ? 8.898 -2.267 4.555 1.00 85.50 372 TYR A O 1
ATOM 2976 N N . ARG A 1 373 ? 9.333 -4.062 3.272 1.00 76.25 373 ARG A N 1
ATOM 2977 C CA . ARG A 1 373 ? 10.589 -4.459 3.935 1.00 76.25 373 ARG A CA 1
ATOM 2978 C C . ARG A 1 373 ? 11.649 -3.356 4.051 1.00 76.25 373 ARG A C 1
ATOM 2980 O O . ARG A 1 373 ? 12.265 -3.293 5.109 1.00 76.25 373 ARG A O 1
ATOM 2987 N N . PRO A 1 374 ? 11.887 -2.489 3.042 1.00 76.62 374 PRO A N 1
ATOM 2988 C CA . PRO A 1 374 ? 12.925 -1.461 3.146 1.00 76.62 374 PRO A CA 1
ATOM 2989 C C . PRO A 1 374 ? 12.741 -0.482 4.313 1.00 76.62 374 PRO A C 1
ATOM 2991 O O . PRO A 1 374 ? 13.718 0.116 4.746 1.00 76.62 374 PRO A O 1
ATOM 2994 N N . MET A 1 375 ? 11.511 -0.320 4.814 1.00 77.94 375 MET A N 1
ATOM 2995 C CA . MET A 1 375 ? 11.206 0.523 5.976 1.00 77.94 375 MET A CA 1
ATOM 2996 C C . MET A 1 375 ? 10.758 -0.271 7.208 1.00 77.94 375 MET A C 1
ATOM 2998 O O . MET A 1 375 ? 10.333 0.346 8.178 1.00 77.94 375 MET A O 1
ATOM 3002 N N . ASP A 1 376 ? 10.825 -1.607 7.169 1.00 85.00 376 ASP A N 1
ATOM 3003 C CA . ASP A 1 376 ? 10.267 -2.485 8.208 1.00 85.00 376 ASP A CA 1
ATOM 3004 C C . ASP A 1 376 ? 8.839 -2.059 8.606 1.00 85.00 376 ASP A C 1
ATOM 3006 O O . ASP A 1 376 ? 8.541 -1.698 9.745 1.00 85.00 376 ASP A O 1
ATOM 3010 N N . LEU A 1 377 ? 7.966 -2.008 7.599 1.00 88.94 377 LEU A N 1
ATOM 3011 C CA . LEU A 1 377 ? 6.621 -1.448 7.678 1.00 88.94 377 LEU A CA 1
ATOM 3012 C C . LEU A 1 377 ? 5.615 -2.439 7.092 1.00 88.94 377 LEU A C 1
ATOM 3014 O O . LEU A 1 377 ? 5.805 -2.909 5.973 1.00 88.94 377 LEU A O 1
ATOM 3018 N N . THR A 1 378 ? 4.504 -2.692 7.782 1.00 94.25 378 THR A N 1
ATOM 3019 C CA . THR A 1 378 ? 3.320 -3.298 7.149 1.00 94.25 378 THR A CA 1
ATOM 3020 C C . THR A 1 378 ? 2.328 -2.194 6.803 1.00 94.25 378 THR A C 1
ATOM 3022 O O . THR A 1 378 ? 2.039 -1.339 7.639 1.00 94.25 378 THR A O 1
ATOM 3025 N N . THR A 1 379 ? 1.805 -2.191 5.580 1.00 95.12 379 THR A N 1
ATOM 3026 C CA . THR A 1 379 ? 0.826 -1.209 5.105 1.00 95.12 379 THR A CA 1
ATOM 3027 C C . THR A 1 379 ? -0.570 -1.816 5.067 1.00 95.12 379 THR A C 1
ATOM 3029 O O . THR A 1 379 ? -0.750 -3.014 4.844 1.00 95.12 379 THR A O 1
ATOM 3032 N N . SER A 1 380 ? -1.568 -0.973 5.310 1.00 97.25 380 SER A N 1
ATOM 3033 C CA . SER A 1 380 ? -2.986 -1.309 5.236 1.00 97.25 380 SER A CA 1
ATOM 3034 C C . SER A 1 380 ? -3.714 -0.098 4.654 1.00 97.25 380 SER A C 1
ATOM 3036 O O . SER A 1 380 ? -3.647 0.991 5.220 1.00 97.25 380 SER A O 1
ATOM 3038 N N . GLU A 1 381 ? -4.318 -0.244 3.480 1.00 97.69 381 GLU A N 1
ATOM 3039 C CA . GLU A 1 381 ? -4.670 0.880 2.610 1.00 97.69 381 GLU A CA 1
ATOM 3040 C C . GLU A 1 381 ? -6.111 0.788 2.124 1.00 97.69 381 GLU A C 1
ATOM 3042 O O . GLU A 1 381 ? -6.472 -0.150 1.412 1.00 97.69 381 GLU A O 1
ATOM 3047 N N . LEU A 1 382 ? -6.910 1.806 2.436 1.00 98.44 382 LEU A N 1
ATOM 3048 C CA . LEU A 1 382 ? -8.251 1.968 1.891 1.00 98.44 382 LEU A CA 1
ATOM 3049 C C . LEU A 1 382 ? -8.198 2.567 0.482 1.00 98.44 382 LEU A C 1
ATOM 3051 O O . LEU A 1 382 ? -7.652 3.654 0.279 1.00 98.44 382 LEU A O 1
ATOM 3055 N N . LYS A 1 383 ? -8.857 1.896 -0.460 1.00 98.31 383 LYS A N 1
ATOM 3056 C CA . LYS A 1 383 ? -9.121 2.389 -1.812 1.00 98.31 383 LYS A CA 1
ATOM 3057 C C . LYS A 1 383 ? -10.602 2.788 -1.914 1.00 98.31 383 LYS A C 1
ATOM 3059 O O . LYS A 1 383 ? -11.484 1.936 -1.769 1.00 98.31 383 LYS A O 1
ATOM 3064 N N . LEU A 1 384 ? -10.870 4.074 -2.132 1.00 98.00 384 LEU A N 1
ATOM 3065 C CA . LEU A 1 384 ? -12.180 4.639 -2.444 1.00 98.00 384 LEU A CA 1
ATOM 3066 C C . LEU A 1 384 ? -12.330 5.025 -3.937 1.00 98.00 384 LEU A C 1
ATOM 3068 O O . LEU A 1 384 ? -12.064 6.157 -4.355 1.00 98.00 384 LEU A O 1
ATOM 3072 N N . GLY A 1 385 ? -12.847 4.091 -4.739 1.00 97.38 385 GLY A N 1
ATOM 3073 C CA . GLY A 1 385 ? -13.168 4.307 -6.157 1.00 97.38 385 GLY A CA 1
ATOM 3074 C C . GLY A 1 385 ? -11.984 4.199 -7.127 1.00 97.38 385 GLY A C 1
ATOM 3075 O O . GLY A 1 385 ? -12.158 4.463 -8.312 1.00 97.38 385 GLY A O 1
ATOM 3076 N N . GLU A 1 386 ? -10.794 3.838 -6.653 1.00 97.94 386 GLU A N 1
ATOM 3077 C CA . GLU A 1 386 ? -9.630 3.512 -7.476 1.00 97.94 386 GLU A CA 1
ATOM 3078 C C . GLU A 1 386 ? -9.862 2.203 -8.239 1.00 97.94 386 GLU A C 1
ATOM 3080 O O . GLU A 1 386 ? -10.338 1.204 -7.692 1.00 97.94 386 GLU A O 1
ATOM 3085 N N . LEU A 1 387 ? -9.438 2.185 -9.499 1.00 97.81 387 LEU A N 1
ATOM 3086 C CA . LEU A 1 387 ? -9.476 1.021 -10.371 1.00 97.81 387 LEU A CA 1
ATOM 3087 C C . LEU A 1 387 ? -8.056 0.450 -10.507 1.00 97.81 387 LEU A C 1
ATOM 3089 O O . LEU A 1 387 ? -7.200 1.111 -11.107 1.00 97.81 387 LEU A O 1
ATOM 3093 N N . PRO A 1 388 ? -7.767 -0.752 -9.973 1.00 97.62 388 PRO A N 1
ATOM 3094 C CA . PRO A 1 388 ? -6.451 -1.371 -10.110 1.00 97.62 388 PRO A CA 1
ATOM 3095 C C . PRO A 1 388 ? -6.152 -1.676 -11.582 1.00 97.62 388 PRO A C 1
ATOM 3097 O O . PRO A 1 388 ? -6.989 -2.246 -12.282 1.00 97.62 388 PRO A O 1
ATOM 3100 N N . GLN A 1 389 ? -4.956 -1.316 -12.044 1.00 97.44 389 GLN A N 1
ATOM 3101 C CA . GLN A 1 389 ? -4.529 -1.507 -13.431 1.00 97.44 389 GLN A CA 1
ATOM 3102 C C . GLN A 1 389 ? -3.559 -2.693 -13.560 1.00 97.44 389 GLN A C 1
ATOM 3104 O O . GLN A 1 389 ? -2.842 -2.992 -12.599 1.00 97.44 389 GLN A O 1
ATOM 3109 N N . PRO A 1 390 ? -3.483 -3.364 -14.726 1.00 95.88 390 PRO A N 1
ATOM 3110 C CA . PRO A 1 390 ? -2.589 -4.508 -14.944 1.00 95.88 390 PRO A CA 1
ATOM 3111 C C . PRO A 1 390 ? -1.106 -4.222 -14.665 1.00 95.88 390 PRO A C 1
ATOM 3113 O O . PRO A 1 390 ? -0.380 -5.105 -14.216 1.00 95.88 390 PRO A O 1
ATOM 3116 N N . GLU A 1 391 ? -0.657 -2.984 -14.876 1.00 96.12 391 GLU A N 1
ATOM 3117 C CA . GLU A 1 391 ? 0.721 -2.539 -14.626 1.00 96.12 391 GLU A CA 1
ATOM 3118 C C . GLU A 1 391 ? 0.982 -2.176 -13.146 1.00 96.12 391 GLU A C 1
ATOM 3120 O O . GLU A 1 391 ? 2.062 -1.712 -12.777 1.00 96.12 391 GLU A O 1
ATOM 3125 N N . GLY A 1 392 ? -0.020 -2.363 -12.281 1.00 95.00 392 GLY A N 1
ATOM 3126 C CA . GLY A 1 392 ? 0.051 -2.164 -10.831 1.00 95.00 392 GLY A CA 1
ATOM 3127 C C . GLY A 1 392 ? -0.182 -0.747 -10.340 1.00 95.00 392 GLY A C 1
ATOM 3128 O O . GLY A 1 392 ? -0.179 -0.516 -9.138 1.00 95.00 392 GLY A O 1
ATOM 3129 N N . HIS A 1 393 ? -0.349 0.225 -11.230 1.00 96.50 393 HIS A N 1
ATOM 3130 C CA . HIS A 1 393 ? -0.830 1.547 -10.839 1.00 96.50 393 HIS A CA 1
ATOM 3131 C C . HIS A 1 393 ? -2.355 1.522 -10.633 1.00 96.50 393 HIS A C 1
ATOM 3133 O O . HIS A 1 393 ? -3.024 0.520 -10.896 1.00 96.50 393 HIS A O 1
ATOM 3139 N N . TYR A 1 394 ? -2.906 2.627 -10.148 1.00 97.88 394 TYR A N 1
ATOM 3140 C CA . TYR A 1 394 ? -4.339 2.816 -9.964 1.00 97.88 394 TYR A CA 1
ATOM 3141 C C . TYR A 1 394 ? -4.835 3.922 -10.886 1.00 97.88 394 TYR A C 1
ATOM 3143 O O . TYR A 1 394 ? -4.187 4.958 -11.001 1.00 97.88 394 TYR A O 1
ATOM 3151 N N . LEU A 1 395 ? -5.993 3.723 -11.510 1.00 98.19 395 LEU A N 1
ATOM 3152 C CA . LEU A 1 395 ? -6.738 4.804 -12.146 1.00 98.19 395 LEU A CA 1
ATOM 3153 C C . LEU A 1 395 ? -7.757 5.344 -11.144 1.00 98.19 395 LEU A C 1
ATOM 3155 O O . LEU A 1 395 ? -8.585 4.596 -10.629 1.00 98.19 395 LEU A O 1
ATOM 3159 N N . LEU A 1 396 ? -7.695 6.639 -10.869 1.00 98.25 396 LEU A N 1
ATOM 3160 C CA . LEU A 1 396 ? -8.662 7.376 -10.069 1.00 98.25 396 LEU A CA 1
ATOM 3161 C C . LEU A 1 396 ? -9.603 8.090 -11.036 1.00 98.25 396 LEU A C 1
ATOM 3163 O O . LEU A 1 396 ? -9.252 9.181 -11.481 1.00 98.25 396 LEU A O 1
ATOM 3167 N N . PRO A 1 397 ? -10.769 7.521 -11.375 1.00 98.44 397 PRO A N 1
ATOM 3168 C CA . PRO A 1 397 ? -11.724 8.201 -12.238 1.00 98.44 397 PRO A CA 1
ATOM 3169 C C . PRO A 1 397 ? -12.243 9.496 -11.600 1.00 98.44 397 PRO A C 1
ATOM 3171 O O . PRO A 1 397 ? -12.329 9.610 -10.364 1.00 98.44 397 PRO A O 1
ATOM 3174 N N . ALA A 1 398 ? -12.614 10.443 -12.460 1.00 98.44 398 ALA A N 1
ATOM 3175 C CA . ALA A 1 398 ? -13.407 11.616 -12.137 1.00 98.44 398 ALA A CA 1
ATOM 3176 C C . ALA A 1 398 ? -14.789 11.212 -11.594 1.00 98.44 398 ALA A C 1
ATOM 3178 O O . ALA A 1 398 ? -15.314 10.139 -11.896 1.00 98.44 398 ALA A O 1
ATOM 3179 N N . GLY A 1 399 ? -15.401 12.091 -10.803 1.00 98.44 399 GLY A N 1
ATOM 3180 C CA . GLY A 1 399 ? -16.714 11.869 -10.196 1.00 98.44 399 GLY A CA 1
ATOM 3181 C C . GLY A 1 399 ? -16.680 11.857 -8.670 1.00 98.44 399 GLY A C 1
ATOM 3182 O O . GLY A 1 399 ? -15.734 12.338 -8.049 1.00 98.44 399 GLY A O 1
ATOM 3183 N N . THR A 1 400 ? -17.749 11.339 -8.066 1.00 98.62 400 THR A N 1
ATOM 3184 C CA . THR A 1 400 ? -17.918 11.260 -6.608 1.00 98.62 400 THR A CA 1
ATOM 3185 C C . THR A 1 400 ? -18.022 9.801 -6.188 1.00 98.62 400 THR A C 1
ATOM 3187 O O . THR A 1 400 ? -18.816 9.051 -6.751 1.00 98.62 400 THR A O 1
ATOM 3190 N N . PHE A 1 401 ? -17.236 9.419 -5.186 1.00 98.56 401 PHE A N 1
ATOM 3191 C CA . PHE A 1 401 ? -17.177 8.069 -4.636 1.00 98.56 401 PHE A CA 1
ATOM 3192 C C . PHE A 1 401 ? -17.360 8.147 -3.128 1.00 98.56 401 PHE A C 1
ATOM 3194 O O . PHE A 1 401 ? -16.678 8.928 -2.465 1.00 98.56 401 PHE A O 1
ATOM 3201 N N . GLU A 1 402 ? -18.274 7.345 -2.592 1.00 98.62 402 GLU A N 1
ATOM 3202 C CA . GLU A 1 402 ? -18.684 7.400 -1.191 1.00 98.62 402 GLU A CA 1
ATOM 3203 C C . GLU A 1 402 ? -18.736 5.993 -0.600 1.00 98.62 402 GLU A C 1
ATOM 3205 O O . GLU A 1 402 ? -19.185 5.044 -1.249 1.00 98.62 402 GLU A O 1
ATOM 3210 N N . SER A 1 403 ? -18.263 5.854 0.637 1.00 98.69 403 SER A N 1
ATOM 3211 C CA . SER A 1 403 ? -18.336 4.600 1.380 1.00 98.69 403 SER A CA 1
ATOM 3212 C C . SER A 1 403 ? -18.387 4.863 2.883 1.00 98.69 403 SER A C 1
ATOM 3214 O O . SER A 1 403 ? -17.736 5.774 3.394 1.00 98.69 403 SER A O 1
ATOM 3216 N N . VAL A 1 404 ? -19.117 4.008 3.600 1.00 98.75 404 VAL A N 1
ATOM 3217 C CA . VAL A 1 404 ? -19.109 3.945 5.068 1.00 98.75 404 VAL A CA 1
ATOM 3218 C C . VAL A 1 404 ? -18.407 2.660 5.480 1.00 98.75 404 VAL A C 1
ATOM 3220 O O . VAL A 1 404 ? -18.875 1.569 5.152 1.00 98.75 404 VAL A O 1
ATOM 3223 N N . ILE A 1 405 ? -17.278 2.784 6.172 1.00 98.75 405 ILE A N 1
ATOM 3224 C CA . ILE A 1 405 ? -16.421 1.669 6.579 1.00 98.75 405 ILE A CA 1
ATOM 3225 C C . ILE A 1 405 ? -16.450 1.544 8.101 1.00 98.75 405 ILE A C 1
ATOM 3227 O O . ILE A 1 405 ? -16.285 2.529 8.814 1.00 98.75 405 ILE A O 1
ATOM 3231 N N . GLN A 1 406 ? -16.635 0.327 8.603 1.00 98.75 406 GLN A N 1
ATOM 3232 C CA . GLN A 1 406 ? -16.556 0.010 10.025 1.00 98.75 406 GLN A CA 1
ATOM 3233 C C . GLN A 1 406 ? -15.273 -0.760 10.328 1.00 98.75 406 GLN A C 1
ATOM 3235 O O . GLN A 1 406 ? -14.953 -1.722 9.638 1.00 98.75 406 GLN A O 1
ATOM 3240 N N . PHE A 1 407 ? -14.596 -0.375 11.406 1.00 98.62 407 PHE A N 1
ATOM 3241 C CA . PHE A 1 407 ? -13.495 -1.099 12.032 1.00 98.62 407 PHE A CA 1
ATOM 3242 C C . PHE A 1 407 ? -13.998 -1.580 13.386 1.00 98.62 407 PHE A C 1
ATOM 3244 O O . PHE A 1 407 ? -14.072 -0.793 14.325 1.00 98.62 407 PHE A O 1
ATOM 3251 N N . LYS A 1 408 ? -14.382 -2.848 13.500 1.00 98.19 408 LYS A N 1
ATOM 3252 C CA . LYS A 1 408 ? -14.992 -3.388 14.719 1.00 98.19 408 LYS A CA 1
ATOM 3253 C C . LYS A 1 408 ? -14.110 -4.441 15.360 1.00 98.19 408 LYS A C 1
ATOM 3255 O O . LYS A 1 408 ? -13.641 -5.346 14.675 1.00 98.19 408 LYS A O 1
ATOM 3260 N N . LEU A 1 409 ? -13.942 -4.372 16.677 1.00 96.88 409 LEU A N 1
ATOM 3261 C CA . LEU A 1 409 ? -13.276 -5.434 17.417 1.00 96.88 409 LEU A CA 1
ATOM 3262 C C . LEU A 1 409 ? -14.057 -6.751 17.276 1.00 96.88 409 LEU A C 1
ATOM 3264 O O . LEU A 1 409 ? -15.260 -6.814 17.539 1.00 96.88 409 LEU A O 1
ATOM 3268 N N . VAL A 1 410 ? -13.371 -7.817 16.873 1.00 95.38 410 VAL A N 1
ATOM 3269 C CA . VAL A 1 410 ? -13.967 -9.150 16.732 1.00 95.38 410 VAL A CA 1
ATOM 3270 C C . VAL A 1 410 ? -13.082 -10.210 17.352 1.00 95.38 410 VAL A C 1
ATOM 3272 O O . VAL A 1 410 ? -11.864 -10.088 17.352 1.00 95.38 410 VAL A O 1
ATOM 3275 N N . ARG A 1 411 ? -13.720 -11.285 17.815 1.00 91.56 411 ARG A N 1
ATOM 3276 C CA . ARG A 1 411 ? -13.052 -12.497 18.286 1.00 91.56 411 ARG A CA 1
ATOM 3277 C C . ARG A 1 411 ? -13.377 -13.657 17.348 1.00 91.56 411 ARG A C 1
ATOM 3279 O O . ARG A 1 411 ? -14.469 -13.671 16.771 1.00 91.56 411 ARG A O 1
ATOM 3286 N N . PRO A 1 412 ? -12.489 -14.650 17.215 1.00 87.88 412 PRO A N 1
ATOM 3287 C CA . PRO A 1 412 ? -12.777 -15.831 16.416 1.00 87.88 412 PRO A CA 1
ATOM 3288 C C . PRO A 1 412 ? -13.945 -16.616 17.025 1.00 87.88 412 PRO A C 1
ATOM 3290 O O . PRO A 1 412 ? -14.013 -16.823 18.241 1.00 87.88 412 PRO A O 1
ATOM 3293 N N . ALA A 1 413 ? -14.860 -17.064 16.167 1.00 83.56 413 ALA A N 1
ATOM 3294 C CA . ALA A 1 413 ? -15.971 -17.935 16.532 1.00 83.56 413 ALA A CA 1
ATOM 3295 C C . ALA A 1 413 ? -15.599 -19.385 16.197 1.00 83.56 413 ALA A C 1
ATOM 3297 O O . ALA A 1 413 ? -15.866 -19.869 15.100 1.00 83.56 413 ALA A O 1
ATOM 3298 N N . LEU A 1 414 ? -14.935 -20.065 17.133 1.00 85.06 414 LEU A N 1
ATOM 3299 C CA . LEU A 1 414 ? -14.488 -21.447 16.953 1.00 85.06 414 LEU A CA 1
ATOM 3300 C C . LEU A 1 414 ? -15.439 -22.427 17.634 1.00 85.06 414 LEU A C 1
ATOM 3302 O O . LEU A 1 414 ? -15.848 -22.221 18.776 1.00 85.06 414 LEU A O 1
ATOM 3306 N N . SER A 1 415 ? -15.746 -23.525 16.944 1.00 84.75 415 SER A N 1
ATOM 3307 C CA . SER A 1 415 ? -16.495 -24.641 17.525 1.00 84.75 415 SER A CA 1
ATOM 3308 C C . SER A 1 415 ? -15.552 -25.493 18.373 1.00 84.75 415 SER A C 1
ATOM 3310 O O . SER A 1 415 ? -14.810 -26.319 17.849 1.00 84.75 415 SER A O 1
ATOM 3312 N N . LEU A 1 416 ? -15.548 -25.255 19.685 1.00 88.50 416 LEU A N 1
ATOM 3313 C CA . LEU A 1 416 ? -14.780 -26.041 20.652 1.00 88.50 416 LEU A CA 1
ATOM 3314 C C . LEU A 1 416 ? -15.651 -27.143 21.262 1.00 88.50 416 LEU A C 1
ATOM 3316 O O . LEU A 1 416 ? -16.870 -27.002 21.361 1.00 88.50 416 LEU A O 1
ATOM 3320 N N . ALA A 1 417 ? -15.027 -28.238 21.703 1.00 91.38 417 ALA A N 1
ATOM 3321 C CA . ALA A 1 417 ? -15.737 -29.293 22.420 1.00 91.38 417 ALA A CA 1
ATOM 3322 C C . ALA A 1 417 ? -16.317 -28.753 23.738 1.00 91.38 417 ALA A C 1
ATOM 3324 O O . ALA A 1 417 ? -15.667 -27.957 24.421 1.00 91.38 417 ALA A O 1
ATOM 3325 N N . ALA A 1 418 ? -17.508 -29.215 24.127 1.00 91.94 418 ALA A N 1
ATOM 3326 C CA . ALA A 1 418 ? -18.219 -28.723 25.312 1.00 91.94 418 ALA A CA 1
ATOM 3327 C C . ALA A 1 418 ? -17.433 -28.882 26.631 1.00 91.94 418 ALA A C 1
ATOM 3329 O O . ALA A 1 418 ? -17.639 -28.119 27.568 1.00 91.94 418 ALA A O 1
ATOM 3330 N N . ASN A 1 419 ? -16.512 -29.847 26.701 1.00 95.12 419 ASN A N 1
ATOM 3331 C CA . ASN A 1 419 ? -15.644 -30.103 27.853 1.00 95.12 419 ASN A CA 1
ATOM 3332 C C . ASN A 1 419 ? -14.268 -29.412 27.760 1.00 95.12 419 ASN A C 1
ATOM 3334 O O . ASN A 1 419 ? -13.371 -29.746 28.534 1.00 95.12 419 ASN A O 1
ATOM 3338 N N . THR A 1 420 ? -14.069 -28.477 26.822 1.00 95.19 420 THR A N 1
ATOM 3339 C CA . THR A 1 420 ? -12.798 -27.747 26.691 1.00 95.19 420 THR A CA 1
ATOM 3340 C C . THR A 1 420 ? -12.555 -26.901 27.947 1.00 95.19 420 THR A C 1
ATOM 3342 O O . THR A 1 420 ? -13.387 -26.046 28.261 1.00 95.19 420 THR A O 1
ATOM 3345 N N . PRO A 1 421 ? -11.425 -27.072 28.664 1.00 97.38 421 PRO A N 1
ATOM 3346 C CA . PRO A 1 421 ? -11.149 -26.283 29.860 1.00 97.38 421 PRO A CA 1
ATOM 3347 C C . PRO A 1 421 ? -11.113 -24.775 29.555 1.00 97.38 421 PRO A C 1
ATOM 3349 O O . PRO A 1 421 ? -10.500 -24.383 28.556 1.00 97.38 421 PRO A O 1
ATOM 3352 N N . PRO A 1 422 ? -11.678 -23.901 30.413 1.00 94.25 422 PRO A N 1
ATOM 3353 C CA . PRO A 1 422 ? -11.734 -22.462 30.146 1.00 94.25 422 PRO A CA 1
ATOM 3354 C C . PRO A 1 422 ? -10.381 -21.801 29.816 1.00 94.25 422 PRO A C 1
ATOM 3356 O O . PRO A 1 422 ? -10.341 -21.001 28.878 1.00 94.25 422 PRO A O 1
ATOM 3359 N N . PRO A 1 423 ? -9.253 -22.143 30.480 1.00 95.00 423 PRO A N 1
ATOM 3360 C CA . PRO A 1 423 ? -7.945 -21.593 30.111 1.00 95.00 423 PRO A CA 1
ATOM 3361 C C . PRO A 1 423 ? -7.502 -21.978 28.693 1.00 95.00 423 PRO A C 1
ATOM 3363 O O . PRO A 1 423 ? -6.884 -21.175 27.998 1.00 95.00 423 PRO A O 1
ATOM 3366 N N . ILE A 1 424 ? -7.851 -23.188 28.244 1.00 94.88 424 ILE A N 1
ATOM 3367 C CA . ILE A 1 424 ? -7.538 -23.682 26.899 1.00 94.88 424 ILE A CA 1
ATOM 3368 C C . ILE A 1 424 ? -8.417 -22.983 25.861 1.00 94.88 424 ILE A C 1
ATOM 3370 O O . ILE A 1 424 ? -7.903 -22.519 24.848 1.00 94.88 424 ILE A O 1
ATOM 3374 N N . ALA A 1 425 ? -9.716 -22.830 26.133 1.00 92.44 425 ALA A N 1
ATOM 3375 C CA . ALA A 1 425 ? -10.621 -22.088 25.257 1.00 92.44 425 ALA A CA 1
ATOM 3376 C C . ALA A 1 425 ? -10.163 -20.631 25.067 1.00 92.44 425 ALA A C 1
ATOM 3378 O O . ALA A 1 425 ? -10.110 -20.142 23.939 1.00 92.44 425 ALA A O 1
ATOM 3379 N N . ALA A 1 426 ? -9.749 -19.965 26.151 1.00 89.19 426 ALA A N 1
ATOM 3380 C CA . ALA A 1 426 ? -9.209 -18.608 26.100 1.00 89.19 426 ALA A CA 1
ATOM 3381 C C . ALA A 1 426 ? -7.898 -18.524 25.298 1.00 89.19 426 ALA A C 1
ATOM 3383 O O . ALA A 1 426 ? -7.722 -17.601 24.502 1.00 89.19 426 ALA A O 1
ATOM 3384 N N . ALA A 1 427 ? -6.990 -19.492 25.469 1.00 91.25 427 ALA A N 1
ATOM 3385 C CA . ALA A 1 427 ? -5.745 -19.555 24.704 1.00 91.25 427 ALA A CA 1
ATOM 3386 C C . ALA A 1 427 ? -6.006 -19.761 23.203 1.00 91.25 427 ALA A C 1
ATOM 3388 O O . ALA A 1 427 ? -5.429 -19.056 22.377 1.00 91.25 427 ALA A O 1
ATOM 3389 N N . ILE A 1 428 ? -6.916 -20.673 22.847 1.00 91.31 428 ILE A N 1
ATOM 3390 C CA . ILE A 1 428 ? -7.310 -20.916 21.455 1.00 91.31 428 ILE A CA 1
ATOM 3391 C C . ILE A 1 428 ? -7.934 -19.656 20.848 1.00 91.31 428 ILE A C 1
ATOM 3393 O O . ILE A 1 428 ? -7.535 -19.244 19.762 1.00 91.31 428 ILE A O 1
ATOM 3397 N N . GLN A 1 429 ? -8.857 -19.002 21.559 1.00 88.81 429 GLN A N 1
ATOM 3398 C CA . GLN A 1 429 ? -9.498 -17.775 21.085 1.00 88.81 429 GLN A CA 1
ATOM 3399 C C . GLN A 1 429 ? -8.475 -16.658 20.827 1.00 88.81 429 GLN A C 1
ATOM 3401 O O . GLN A 1 429 ? -8.550 -15.989 19.803 1.00 88.81 429 GLN A O 1
ATOM 3406 N N . LYS A 1 430 ? -7.478 -16.504 21.704 1.00 87.94 430 LYS A N 1
ATOM 3407 C CA . LYS A 1 430 ? -6.419 -15.498 21.550 1.00 87.94 430 LYS A CA 1
ATOM 3408 C C . LYS A 1 430 ? -5.461 -15.794 20.389 1.00 87.94 430 LYS A C 1
ATOM 3410 O O . LYS A 1 430 ? -4.922 -14.868 19.789 1.00 87.94 430 LYS A O 1
ATOM 3415 N N . CYS A 1 431 ? -5.211 -17.069 20.094 1.00 91.12 431 CYS A N 1
ATOM 3416 C CA . CYS A 1 431 ? -4.183 -17.486 19.136 1.00 91.12 431 CYS A CA 1
ATOM 3417 C C . CYS A 1 431 ? -4.725 -17.892 17.759 1.00 91.12 431 CYS A C 1
ATOM 3419 O O . CYS A 1 431 ? -3.927 -18.109 16.850 1.00 91.12 431 CYS A O 1
ATOM 3421 N N . ALA A 1 432 ? -6.045 -18.003 17.577 1.00 92.00 432 ALA A N 1
ATOM 3422 C CA . ALA A 1 432 ? -6.619 -18.528 16.338 1.00 92.00 432 ALA A CA 1
ATOM 3423 C C . ALA A 1 432 ? -6.181 -17.728 15.104 1.00 92.00 432 ALA A C 1
ATOM 3425 O O . ALA A 1 432 ? -5.581 -18.283 14.191 1.00 92.00 432 ALA A O 1
ATOM 3426 N N . PHE A 1 433 ? -6.399 -16.414 15.082 1.00 93.50 433 PHE A N 1
ATOM 3427 C CA . PHE A 1 433 ? -5.990 -15.601 13.933 1.00 93.50 433 PHE A CA 1
ATOM 3428 C C . PHE A 1 433 ? -4.469 -15.427 13.838 1.00 93.50 433 PHE A C 1
ATOM 3430 O O . PHE A 1 433 ? -3.941 -15.345 12.730 1.00 93.50 433 PHE A O 1
ATOM 3437 N N . THR A 1 434 ? -3.747 -15.502 14.963 1.00 92.75 434 THR A N 1
ATOM 3438 C CA . THR A 1 434 ? -2.278 -15.590 14.978 1.00 92.75 434 THR A CA 1
ATOM 3439 C C . THR A 1 434 ? -1.774 -16.823 14.236 1.00 92.75 434 THR A C 1
ATOM 3441 O O . THR A 1 434 ? -0.686 -16.784 13.686 1.00 92.75 434 THR A O 1
ATOM 3444 N N . SER A 1 435 ? -2.535 -17.919 14.203 1.00 90.38 435 SER A N 1
ATOM 3445 C CA . SER A 1 435 ? -2.137 -19.131 13.474 1.00 90.38 435 SER A CA 1
ATOM 3446 C C . SER A 1 435 ? -2.372 -19.062 11.959 1.00 90.38 435 SER A C 1
ATOM 3448 O O . SER A 1 435 ? -1.867 -19.908 11.223 1.00 90.38 435 SER A O 1
ATOM 3450 N N . LEU A 1 436 ? -3.099 -18.041 11.490 1.00 91.50 436 LEU A N 1
ATOM 3451 C CA . LEU A 1 436 ? -3.362 -17.758 10.079 1.00 91.50 436 LEU A CA 1
ATOM 3452 C C . LEU A 1 436 ? -2.529 -16.562 9.612 1.00 91.50 436 LEU A C 1
ATOM 3454 O O . LEU A 1 436 ? -3.066 -15.511 9.267 1.00 91.50 436 LEU A O 1
ATOM 3458 N N . THR A 1 437 ? -1.209 -16.708 9.630 1.00 88.31 437 THR A N 1
ATOM 3459 C CA . THR A 1 437 ? -0.216 -15.695 9.231 1.00 88.31 437 THR A CA 1
ATOM 3460 C C . THR A 1 437 ? -0.175 -15.490 7.714 1.00 88.31 437 THR A C 1
ATOM 3462 O O . THR A 1 437 ? 0.840 -15.701 7.049 1.00 88.31 437 THR A O 1
ATOM 3465 N N . TYR A 1 438 ? -1.316 -15.110 7.151 1.00 91.25 438 TYR A N 1
ATOM 3466 C CA . TYR A 1 438 ? -1.501 -14.898 5.725 1.00 91.25 438 TYR A CA 1
ATOM 3467 C C . TYR A 1 438 ? -0.913 -13.562 5.290 1.00 91.25 438 TYR A C 1
ATOM 3469 O O . TYR A 1 438 ? -1.096 -12.541 5.956 1.00 91.25 438 TYR A O 1
ATOM 3477 N N . ARG A 1 439 ? -0.204 -13.582 4.161 1.00 92.44 439 ARG A N 1
ATOM 3478 C CA . ARG A 1 439 ? 0.415 -12.414 3.539 1.00 92.44 439 ARG A CA 1
ATOM 3479 C C . ARG A 1 439 ? -0.244 -12.160 2.180 1.00 92.44 439 ARG A C 1
ATOM 3481 O O . ARG A 1 439 ? 0.102 -12.827 1.203 1.00 92.44 439 ARG A O 1
ATOM 3488 N N . PRO A 1 440 ? -1.207 -11.220 2.092 1.00 94.50 440 PRO A N 1
ATOM 3489 C CA . PRO A 1 440 ? -1.927 -10.933 0.849 1.00 94.50 440 PRO A CA 1
ATOM 3490 C C . PRO A 1 440 ? -1.024 -10.532 -0.327 1.00 94.50 440 PRO A C 1
ATOM 3492 O O . PRO 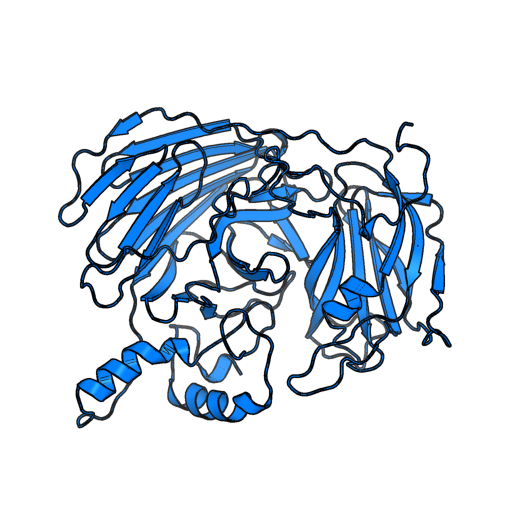A 1 440 ? -1.338 -10.842 -1.476 1.00 94.50 440 PRO A O 1
ATOM 3495 N N . ASP A 1 441 ? 0.101 -9.869 -0.056 1.00 93.25 441 ASP A N 1
ATOM 3496 C CA . ASP A 1 441 ? 1.086 -9.411 -1.046 1.00 93.25 441 ASP A CA 1
ATOM 3497 C C . ASP A 1 441 ? 1.825 -10.556 -1.751 1.00 93.25 441 ASP A C 1
ATOM 3499 O O . ASP A 1 441 ? 2.298 -10.407 -2.876 1.00 93.25 441 ASP A O 1
ATOM 3503 N N . THR A 1 442 ? 1.881 -11.719 -1.108 1.00 91.88 442 THR A N 1
ATOM 3504 C CA . THR A 1 442 ? 2.510 -12.943 -1.629 1.00 91.88 442 THR A CA 1
ATOM 3505 C C . THR A 1 442 ? 1.512 -14.085 -1.806 1.00 91.88 442 THR A C 1
ATOM 3507 O O . THR A 1 442 ? 1.875 -15.141 -2.316 1.00 91.88 442 THR A O 1
ATOM 3510 N N . ALA A 1 443 ? 0.246 -13.846 -1.447 1.00 92.56 443 ALA A N 1
ATOM 3511 C CA . ALA A 1 443 ? -0.883 -14.756 -1.590 1.00 92.56 443 ALA A CA 1
ATOM 3512 C C . ALA A 1 443 ? -0.657 -16.139 -0.972 1.00 92.56 443 ALA A C 1
ATOM 3514 O O . ALA A 1 443 ? -1.057 -17.154 -1.537 1.00 92.56 443 ALA A O 1
ATOM 3515 N N . THR A 1 444 ? 0.019 -16.173 0.174 1.00 90.38 444 THR A N 1
ATOM 3516 C CA . THR A 1 444 ? 0.315 -17.413 0.889 1.00 90.38 444 THR A CA 1
ATOM 3517 C C . THR A 1 444 ? 0.599 -17.140 2.368 1.00 90.38 444 THR A C 1
ATOM 3519 O O . THR A 1 444 ? 0.680 -15.989 2.811 1.00 90.38 444 THR A O 1
ATOM 3522 N N . LEU A 1 445 ? 0.734 -18.205 3.151 1.00 89.69 445 LEU A N 1
ATOM 3523 C CA . LEU A 1 445 ? 1.065 -18.149 4.570 1.00 89.69 445 LEU A CA 1
ATOM 3524 C C . LEU A 1 445 ? 2.580 -17.948 4.775 1.00 89.69 445 LEU A C 1
ATOM 3526 O O . LEU A 1 445 ? 3.421 -18.307 3.944 1.00 89.69 445 LEU A O 1
ATOM 3530 N N . SER A 1 446 ? 2.942 -17.304 5.880 1.00 88.56 446 SER A N 1
ATOM 3531 C CA . SER A 1 446 ? 4.328 -16.981 6.242 1.00 88.56 446 SER A CA 1
ATOM 3532 C C . SER A 1 446 ? 4.560 -17.161 7.739 1.00 88.56 446 SER A C 1
ATOM 3534 O O . SER A 1 446 ? 3.613 -17.343 8.488 1.00 88.56 446 SER A O 1
ATOM 3536 N N . ASN A 1 447 ? 5.798 -17.099 8.231 1.00 85.69 447 ASN A N 1
ATOM 3537 C CA . ASN A 1 447 ? 6.081 -17.294 9.662 1.00 85.69 447 ASN A CA 1
ATOM 3538 C C . ASN A 1 447 ? 5.390 -16.257 10.561 1.00 85.69 447 ASN A C 1
ATOM 3540 O O . ASN A 1 447 ? 5.068 -16.546 11.710 1.00 85.69 447 ASN A O 1
ATOM 3544 N N . ASN A 1 448 ? 5.182 -15.045 10.045 1.00 86.56 448 ASN A N 1
ATOM 3545 C CA . ASN A 1 448 ? 4.367 -13.990 10.644 1.00 86.56 448 ASN A CA 1
ATOM 3546 C C . ASN A 1 448 ? 3.949 -12.979 9.558 1.00 86.56 448 ASN A C 1
ATOM 3548 O O . ASN A 1 448 ? 4.302 -13.148 8.388 1.00 86.56 448 ASN A O 1
ATOM 3552 N N . GLY A 1 449 ? 3.240 -11.916 9.949 1.00 85.19 449 GLY A N 1
ATOM 3553 C CA . GLY A 1 449 ? 2.745 -10.880 9.038 1.00 85.19 449 GLY A CA 1
ATOM 3554 C C . GLY A 1 449 ? 3.787 -10.096 8.236 1.00 85.19 449 GLY A C 1
ATOM 3555 O O . GLY A 1 449 ? 3.420 -9.440 7.266 1.00 85.19 449 GLY A O 1
ATOM 3556 N N . ALA A 1 450 ? 5.070 -10.175 8.598 1.00 85.94 450 ALA A N 1
ATOM 3557 C CA . ALA A 1 450 ? 6.156 -9.436 7.951 1.00 85.94 450 ALA A CA 1
ATOM 3558 C C . ALA A 1 450 ? 7.338 -10.313 7.481 1.00 85.94 450 ALA A C 1
ATOM 3560 O O . ALA A 1 450 ? 8.244 -9.831 6.801 1.00 85.94 450 ALA A O 1
ATOM 3561 N N . SER A 1 451 ? 7.356 -11.602 7.827 1.00 84.62 451 SER A N 1
ATOM 3562 C CA . SER A 1 451 ? 8.490 -12.494 7.560 1.00 84.62 451 SER A CA 1
ATOM 3563 C C . SER A 1 451 ? 8.439 -13.142 6.170 1.00 84.62 451 SER A C 1
ATOM 3565 O O . SER A 1 451 ? 7.445 -13.060 5.442 1.00 84.62 451 SER A O 1
ATOM 3567 N N . MET A 1 452 ? 9.533 -13.814 5.807 1.00 79.69 452 MET A N 1
ATOM 3568 C CA . MET A 1 452 ? 9.639 -14.642 4.604 1.00 79.69 452 MET A CA 1
ATOM 3569 C C . MET A 1 452 ? 8.954 -15.999 4.791 1.00 79.69 452 MET A C 1
ATOM 3571 O O . MET A 1 452 ? 8.810 -16.498 5.907 1.00 79.69 452 MET A O 1
ATOM 3575 N N . HIS A 1 453 ? 8.576 -16.613 3.672 1.00 80.00 453 HIS A N 1
ATOM 3576 C CA . HIS A 1 453 ? 7.928 -17.919 3.659 1.00 80.00 453 HIS A CA 1
ATOM 3577 C C . HIS A 1 453 ? 8.899 -19.011 4.095 1.00 80.00 453 HIS A C 1
ATOM 3579 O O . HIS A 1 453 ? 10.019 -19.095 3.581 1.00 80.00 453 HIS A O 1
ATOM 3585 N N . CYS A 1 454 ? 8.445 -19.878 4.996 1.00 77.00 454 CYS A N 1
ATOM 3586 C CA . CYS A 1 454 ? 9.172 -21.070 5.399 1.00 77.00 454 CYS A CA 1
ATOM 3587 C C . CYS A 1 454 ? 8.356 -22.311 5.016 1.00 77.00 454 CYS A C 1
ATOM 3589 O O . CYS A 1 454 ? 7.379 -22.626 5.699 1.00 77.00 454 CYS A O 1
ATOM 3591 N N . PRO A 1 455 ? 8.729 -23.027 3.939 1.00 71.75 455 PRO A N 1
ATOM 3592 C CA . PRO A 1 455 ? 7.975 -24.190 3.472 1.00 71.75 455 PRO A CA 1
ATOM 3593 C C . PRO A 1 455 ? 7.784 -25.282 4.534 1.00 71.75 455 PRO A C 1
ATOM 3595 O O . PRO A 1 455 ? 6.773 -25.973 4.517 1.00 71.75 455 PRO A O 1
ATOM 3598 N N . ILE A 1 456 ? 8.702 -25.404 5.504 1.00 75.12 456 ILE A N 1
ATOM 3599 C CA . ILE A 1 456 ? 8.594 -26.388 6.597 1.00 75.12 456 ILE A CA 1
ATOM 3600 C C . ILE A 1 456 ? 7.383 -26.140 7.515 1.00 75.12 456 ILE A C 1
ATOM 3602 O O . ILE A 1 456 ? 6.948 -27.037 8.227 1.00 75.12 456 ILE A O 1
ATOM 3606 N N . CYS A 1 457 ? 6.817 -24.929 7.509 1.00 79.25 457 CYS A N 1
ATOM 3607 C CA . CYS A 1 457 ? 5.649 -24.582 8.316 1.00 79.25 457 CYS A CA 1
ATOM 3608 C C . CYS A 1 457 ? 4.315 -24.933 7.634 1.00 79.25 457 CYS A C 1
ATOM 3610 O O . CYS A 1 457 ? 3.268 -24.825 8.276 1.00 79.25 457 CYS A O 1
ATOM 3612 N N . MET A 1 458 ? 4.333 -25.381 6.370 1.00 80.69 458 MET A N 1
ATOM 3613 C CA . MET A 1 458 ? 3.109 -25.684 5.617 1.00 80.69 458 MET A CA 1
ATOM 3614 C C . MET A 1 458 ? 2.285 -26.818 6.232 1.00 80.69 458 MET A C 1
ATOM 3616 O O . MET A 1 458 ? 1.057 -26.751 6.186 1.00 80.69 458 MET A O 1
ATOM 3620 N N . ASP A 1 459 ? 2.922 -27.807 6.863 1.00 83.31 459 ASP A N 1
ATOM 3621 C CA . ASP A 1 459 ? 2.214 -28.907 7.533 1.00 83.31 459 ASP A CA 1
ATOM 3622 C C . ASP A 1 459 ? 1.354 -28.395 8.698 1.00 83.31 459 ASP A C 1
ATOM 3624 O O . ASP A 1 459 ? 0.183 -28.762 8.835 1.00 83.31 459 ASP A O 1
ATOM 3628 N N . ASN A 1 460 ? 1.903 -27.475 9.498 1.00 85.44 460 ASN A N 1
ATOM 3629 C CA . ASN A 1 460 ? 1.188 -26.860 10.617 1.00 85.44 460 ASN A CA 1
ATOM 3630 C C . ASN A 1 460 ? 0.003 -26.034 10.123 1.00 85.44 460 ASN A C 1
ATOM 3632 O O . ASN A 1 460 ? -1.105 -26.153 10.648 1.00 85.44 460 ASN A O 1
ATOM 3636 N N . TRP A 1 461 ? 0.222 -25.212 9.099 1.00 89.12 461 TRP A N 1
ATOM 3637 C CA . TRP A 1 461 ? -0.844 -24.408 8.518 1.00 89.12 461 TRP A CA 1
ATOM 3638 C C . TRP A 1 461 ? -1.954 -25.269 7.932 1.00 89.12 461 TRP A C 1
ATOM 3640 O O . TRP A 1 461 ? -3.116 -25.033 8.246 1.00 89.12 461 TRP A O 1
ATOM 3650 N N . SER A 1 462 ? -1.609 -26.310 7.176 1.00 87.75 462 SER A N 1
ATOM 3651 C CA . SER A 1 462 ? -2.578 -27.234 6.581 1.00 87.75 462 SER A CA 1
ATOM 3652 C C . SER A 1 462 ? -3.427 -27.940 7.643 1.00 87.75 462 SER A C 1
ATOM 3654 O O . SER A 1 462 ? -4.645 -28.076 7.498 1.00 87.75 462 SER A O 1
ATOM 3656 N N . ALA A 1 463 ? -2.816 -28.347 8.760 1.00 89.00 463 ALA A N 1
ATOM 3657 C CA . ALA A 1 463 ? -3.535 -28.970 9.871 1.00 89.00 463 ALA A CA 1
ATOM 3658 C C . ALA A 1 463 ? -4.520 -28.011 10.566 1.00 89.00 463 ALA A C 1
ATOM 3660 O O . ALA A 1 463 ? -5.561 -28.444 11.066 1.00 89.00 463 ALA A O 1
ATOM 3661 N N . ILE A 1 464 ? -4.201 -26.715 10.606 1.00 89.00 464 ILE A N 1
ATOM 3662 C CA . ILE A 1 464 ? -5.016 -25.684 11.255 1.00 89.00 464 ILE A CA 1
ATOM 3663 C C . ILE A 1 464 ? -6.139 -25.202 10.330 1.00 89.00 464 ILE A C 1
ATOM 3665 O O . ILE A 1 464 ? -7.304 -25.176 10.736 1.00 89.00 464 ILE A O 1
ATOM 3669 N N . THR A 1 465 ? -5.817 -24.843 9.086 1.00 91.12 465 THR A N 1
ATOM 3670 C CA . THR A 1 465 ? -6.763 -24.249 8.128 1.00 91.12 465 THR A CA 1
ATOM 3671 C C . THR A 1 465 ? -7.908 -25.196 7.781 1.00 91.12 465 THR A C 1
ATOM 3673 O O . THR A 1 465 ? -9.057 -24.769 7.682 1.00 91.12 465 THR A O 1
ATOM 3676 N N . THR A 1 466 ? -7.634 -26.499 7.696 1.00 89.94 466 THR A N 1
ATOM 3677 C CA . THR A 1 466 ? -8.655 -27.530 7.438 1.00 89.94 466 THR A CA 1
ATOM 3678 C C . THR A 1 466 ? -9.665 -27.698 8.578 1.00 89.94 466 THR A C 1
ATOM 3680 O O . THR A 1 466 ? -10.771 -28.182 8.346 1.00 89.94 466 THR A O 1
ATOM 3683 N N . ARG A 1 467 ? -9.325 -27.281 9.806 1.00 88.56 467 ARG A N 1
ATOM 3684 C CA . ARG A 1 467 ? -10.168 -27.453 11.006 1.00 88.56 467 ARG A CA 1
ATOM 3685 C C . ARG A 1 467 ? -10.834 -26.166 11.483 1.00 88.56 467 ARG A C 1
ATOM 3687 O O . ARG A 1 467 ? -11.857 -26.231 12.156 1.00 88.56 467 ARG A O 1
ATOM 3694 N N . MET A 1 468 ? -10.266 -25.005 11.156 1.00 89.50 468 MET A N 1
ATOM 3695 C CA . MET A 1 468 ? -10.748 -23.712 11.652 1.00 89.50 468 MET A CA 1
ATOM 3696 C C . MET A 1 468 ? -12.113 -23.306 11.069 1.00 89.50 468 MET A C 1
ATOM 3698 O O . MET A 1 468 ? -12.867 -22.581 11.715 1.00 89.50 468 MET A O 1
ATOM 3702 N N . GLY A 1 469 ? -12.461 -23.796 9.877 1.00 90.88 469 GLY A N 1
ATOM 3703 C CA . GLY A 1 469 ? -13.736 -23.489 9.232 1.00 90.88 469 GLY A CA 1
ATOM 3704 C C . GLY A 1 469 ? -13.766 -22.080 8.635 1.00 90.88 469 GLY A C 1
ATOM 3705 O O . GLY A 1 469 ? -12.821 -21.671 7.962 1.00 90.88 469 GLY A O 1
ATOM 3706 N N . LYS A 1 470 ? -14.873 -21.354 8.824 1.00 92.44 470 LYS A N 1
ATOM 3707 C CA . LYS A 1 470 ? -15.051 -19.995 8.285 1.00 92.44 470 LYS A CA 1
ATOM 3708 C C . LYS A 1 470 ? -14.317 -18.962 9.138 1.00 92.44 470 LYS A C 1
ATOM 3710 O O . LYS A 1 470 ? -14.525 -18.899 10.345 1.00 92.44 470 LYS A O 1
ATOM 3715 N N . VAL A 1 471 ? -13.516 -18.123 8.487 1.00 93.50 471 VAL A N 1
ATOM 3716 C CA . VAL A 1 471 ? -12.787 -17.000 9.109 1.00 93.50 471 VAL A CA 1
ATOM 3717 C C . VAL A 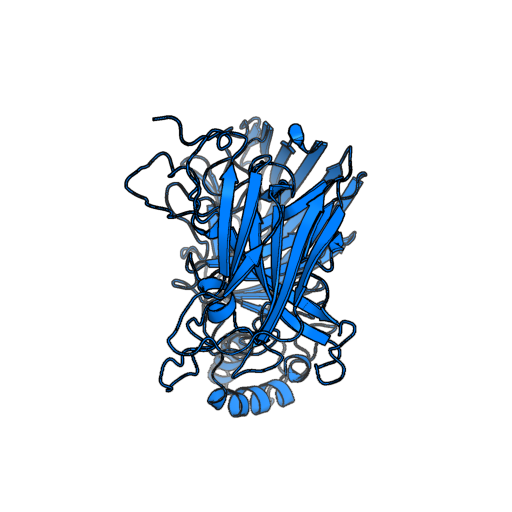1 471 ? -13.540 -15.689 8.889 1.00 93.50 471 VAL A C 1
ATOM 3719 O O . VAL A 1 471 ? -13.630 -14.852 9.783 1.00 93.50 471 VAL A O 1
ATOM 3722 N N . LEU A 1 472 ? -14.137 -15.543 7.706 1.00 94.25 472 LEU A N 1
ATOM 3723 C CA . LEU A 1 472 ? -15.046 -14.462 7.330 1.00 94.25 472 LEU A CA 1
ATOM 3724 C C . LEU A 1 472 ? -16.292 -15.069 6.667 1.00 94.25 472 LEU A C 1
ATOM 3726 O O . LEU A 1 472 ? -16.257 -16.231 6.253 1.00 94.25 472 LEU A O 1
ATOM 3730 N N . PRO A 1 473 ? -17.394 -14.310 6.508 1.00 90.94 473 PRO A N 1
ATOM 3731 C CA . PRO A 1 473 ? -18.607 -14.822 5.865 1.00 90.94 473 PRO A CA 1
ATOM 3732 C C . PRO A 1 473 ? -18.374 -15.451 4.481 1.00 90.94 473 PRO A C 1
ATOM 3734 O O . PRO A 1 473 ? -19.054 -16.414 4.129 1.00 90.94 473 PRO A O 1
ATOM 3737 N N . HIS A 1 474 ? -17.394 -14.931 3.734 1.00 90.44 474 HIS A N 1
ATOM 3738 C CA . HIS A 1 474 ? -17.051 -15.339 2.371 1.00 90.44 474 HIS A CA 1
ATOM 3739 C C . HIS A 1 474 ? -15.704 -16.079 2.256 1.00 90.44 474 HIS A C 1
ATOM 3741 O O . HIS A 1 474 ? -15.219 -16.256 1.141 1.00 90.44 474 HIS A O 1
ATOM 3747 N N . LEU A 1 475 ? -15.071 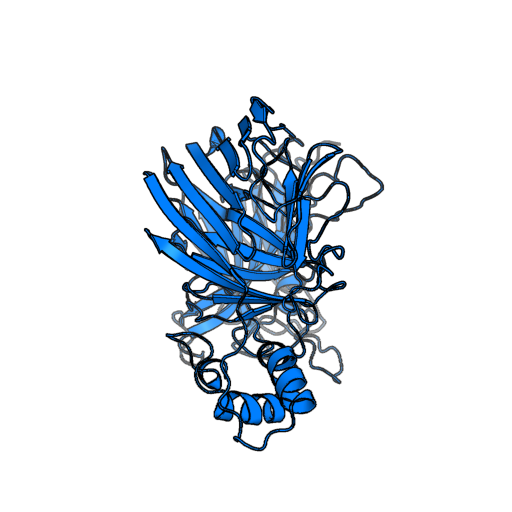-16.457 3.375 1.00 94.31 475 LEU A N 1
ATOM 3748 C CA . LEU A 1 475 ? -13.723 -17.034 3.370 1.00 94.31 475 LEU A CA 1
ATOM 3749 C C . LEU A 1 475 ? -13.594 -18.160 4.396 1.00 94.31 475 LEU A C 1
ATOM 3751 O O . LEU A 1 475 ? -13.729 -17.937 5.607 1.00 94.31 475 LEU A O 1
ATOM 3755 N N . HIS A 1 476 ? -13.286 -19.361 3.916 1.00 94.06 476 HIS A N 1
ATOM 3756 C CA . HIS A 1 476 ? -12.835 -20.459 4.756 1.00 94.06 476 HIS A CA 1
ATOM 3757 C C . HIS A 1 476 ? -11.322 -20.373 4.965 1.00 94.06 476 HIS A C 1
ATOM 3759 O O . HIS A 1 476 ? -10.583 -19.943 4.087 1.00 94.06 476 HIS A O 1
ATOM 3765 N N . ALA A 1 477 ? -10.836 -20.815 6.125 1.00 93.50 477 ALA A N 1
ATOM 3766 C CA . ALA A 1 477 ? -9.402 -20.833 6.406 1.00 93.50 477 ALA A CA 1
ATOM 3767 C C . ALA A 1 477 ? -8.624 -21.683 5.387 1.00 93.50 477 ALA A C 1
ATOM 3769 O O . ALA A 1 477 ? -7.482 -21.361 5.078 1.00 93.50 477 ALA A O 1
ATOM 3770 N N . VAL A 1 478 ? -9.239 -22.745 4.850 1.00 93.12 478 VAL A N 1
ATOM 3771 C CA . VAL A 1 478 ? -8.642 -23.599 3.809 1.00 93.12 478 VAL A CA 1
ATOM 3772 C C . VAL A 1 478 ? -8.410 -22.861 2.488 1.00 93.12 478 VAL A C 1
ATOM 3774 O O . VAL A 1 478 ? -7.502 -23.233 1.759 1.00 93.12 478 VAL A O 1
ATOM 3777 N N . ASP A 1 479 ? -9.150 -21.782 2.213 1.00 92.50 479 ASP A N 1
ATOM 3778 C CA . ASP A 1 479 ? -8.981 -20.968 1.000 1.00 92.50 479 ASP A CA 1
ATOM 3779 C C . ASP A 1 479 ? -7.695 -20.112 1.037 1.00 92.50 479 ASP A C 1
ATOM 3781 O O . ASP A 1 479 ? -7.380 -19.422 0.067 1.00 92.50 479 ASP A O 1
ATOM 3785 N N . LEU A 1 480 ? -6.980 -20.107 2.172 1.00 90.62 480 LEU A N 1
ATOM 3786 C CA . LEU A 1 480 ? -5.697 -19.418 2.361 1.00 90.62 480 LEU A CA 1
ATOM 3787 C C . LEU A 1 480 ? -4.476 -20.285 1.998 1.00 90.62 480 LEU A C 1
ATOM 3789 O O . LEU A 1 480 ? -3.355 -19.771 2.038 1.00 90.62 480 LEU A O 1
ATOM 3793 N N . LEU A 1 481 ? -4.685 -21.578 1.713 1.00 85.44 481 LEU A N 1
ATOM 3794 C CA . LEU A 1 481 ? -3.679 -22.487 1.147 1.00 85.44 481 LEU A CA 1
ATOM 3795 C C . LEU A 1 481 ? -3.621 -22.308 -0.375 1.00 85.44 481 LEU A C 1
ATOM 3797 O O . LEU A 1 481 ? -2.488 -22.299 -0.906 1.00 85.44 481 LEU A O 1
#

pLDDT: mean 91.84, std 9.28, range [39.19, 98.88]